Protein 4PEY (pdb70)

Radius of gyration: 21.6 Å; Cα contacts (8 Å, |Δi|>4): 1895; chains: 1; bounding box: 50×58×56 Å

GO terms:
  GO:0004338 glucan exo-1,3-beta-glucosidase activity (F, IDA)
  GO:0009251 glucan catabolic process (P, IDA)
  GO:0005576 extracellular region (C, EXP)

Structure (mmCIF, N/CA/C/O backbone):
data_4PEY
#
_entry.id   4PEY
#
_cell.length_a   49.775
_cell.length_b   100.195
_cell.length_c   53.862
_cell.angle_alpha   90.00
_cell.angle_beta   103.49
_cell.angle_gamma   90.00
#
_symmetry.space_group_name_H-M   'P 1 21 1'
#
loop_
_entity.id
_entity.type
_entity.pdbx_description
1 polymer 'Putative secreted protein'
2 branched beta-D-glucopyranose-(1-3)-beta-D-glucopyranose-(1-3)-beta-D-glucopyranose
3 water water
#
loop_
_atom_site.group_PDB
_atom_site.id
_atom_site.type_symbol
_atom_site.label_atom_id
_atom_site.label_alt_id
_atom_site.label_comp_id
_atom_site.label_asym_id
_atom_site.label_entity_id
_atom_site.label_seq_id
_atom_site.pdbx_PDB_ins_code
_atom_site.Cartn_x
_atom_site.Cartn_y
_atom_site.Cartn_z
_atom_site.occupancy
_atom_site.B_iso_or_equiv
_atom_site.auth_seq_id
_atom_site.auth_comp_id
_atom_site.auth_asym_id
_atom_site.auth_atom_id
_atom_site.pdbx_PDB_model_num
ATOM 1 N N . GLU A 1 13 ? -8.276 -30.951 20.118 1.00 45.40 57 GLU A N 1
ATOM 2 C CA . GLU A 1 13 ? -9.478 -30.129 20.092 1.00 44.17 57 GLU A CA 1
ATOM 3 C C . GLU A 1 13 ? -9.375 -29.045 19.023 1.00 39.80 57 GLU A C 1
ATOM 4 O O . GLU A 1 13 ? -10.300 -28.855 18.238 1.00 41.08 57 GLU A O 1
ATOM 10 N N . VAL A 1 14 ? -8.249 -28.339 18.989 1.00 36.43 58 VAL A N 1
ATOM 11 C CA . VAL A 1 14 ? -8.083 -27.221 18.064 1.00 33.02 58 VAL A CA 1
ATOM 12 C C . VAL A 1 14 ? -7.667 -27.690 16.672 1.00 31.30 58 VAL A C 1
ATOM 13 O O . VAL A 1 14 ? -6.715 -28.456 16.521 1.00 32.85 58 VAL A O 1
ATOM 17 N N . VAL A 1 15 ? -8.378 -27.223 15.651 1.00 30.18 59 VAL A N 1
ATOM 18 C CA . VAL A 1 15 ? -8.101 -27.654 14.286 1.00 30.76 59 VAL A CA 1
ATOM 19 C C . VAL A 1 15 ? -7.219 -26.636 13.566 1.00 28.26 59 VAL A C 1
ATOM 20 O O . VAL A 1 15 ? -7.445 -25.426 13.653 1.00 29.08 59 VAL A O 1
ATOM 24 N N . GLY A 1 16 ? -6.195 -27.131 12.878 1.00 24.67 60 GLY A N 1
ATOM 25 C CA . GLY A 1 16 ? -5.288 -26.272 12.139 1.00 24.20 60 GLY A CA 1
ATOM 26 C C . GLY A 1 16 ? -5.793 -25.946 10.744 1.00 22.83 60 GLY A C 1
ATOM 27 O O . GLY A 1 16 ? -6.649 -26.648 10.200 1.00 24.60 60 GLY A O 1
ATOM 28 N N . GLY A 1 17 ? -5.257 -24.871 10.171 1.00 20.30 61 GLY A N 1
ATOM 29 C CA . GLY A 1 17 ? -5.586 -24.466 8.816 1.00 20.60 61 GLY A CA 1
ATOM 30 C C . GLY A 1 17 ? -6.953 -23.822 8.678 1.00 22.92 61 GLY A C 1
ATOM 31 O O . GLY A 1 17 ? -7.552 -23.368 9.652 1.00 23.05 61 GLY A O 1
ATOM 32 N N . GLY A 1 18 ? -7.451 -23.778 7.452 1.00 24.58 62 GLY A N 1
ATOM 33 C CA . GLY A 1 18 ? -8.758 -23.204 7.201 1.00 25.28 62 GLY A CA 1
ATOM 34 C C . GLY A 1 18 ? -8.696 -21.865 6.497 1.00 27.11 62 GLY A C 1
ATOM 35 O O . GLY A 1 18 ? -7.626 -21.396 6.108 1.00 27.57 62 GLY A O 1
ATOM 36 N N . ASP A 1 19 ? -9.866 -21.259 6.337 1.00 26.85 63 ASP A N 1
ATOM 37 C CA . ASP A 1 19 ? -10.027 -19.992 5.635 1.00 27.92 63 ASP A CA 1
ATOM 38 C C . ASP A 1 19 ? -9.325 -18.845 6.364 1.00 25.65 63 ASP A C 1
ATOM 39 O O . ASP A 1 19 ? -9.319 -18.797 7.595 1.00 27.37 63 ASP A O 1
ATOM 44 N N . LEU A 1 20 ? -8.744 -17.921 5.604 1.00 23.14 64 LEU A N 1
ATOM 45 C CA . LEU A 1 20 ? -8.040 -16.777 6.186 1.00 20.88 64 LEU A CA 1
ATOM 46 C C . LEU A 1 20 ? -8.967 -15.607 6.533 1.00 19.97 64 LEU A C 1
ATOM 47 O O . LEU A 1 20 ? -8.538 -14.629 7.136 1.00 19.24 64 LEU A O 1
ATOM 52 N N . GLY A 1 21 ? -10.236 -15.701 6.151 1.00 20.69 65 GLY A N 1
ATOM 53 C CA . GLY A 1 21 ? -11.212 -14.714 6.583 1.00 21.08 65 GLY A CA 1
ATOM 54 C C . GLY A 1 21 ? -11.362 -13.524 5.651 1.00 21.41 65 GLY A C 1
ATOM 55 O O . GLY A 1 21 ? -10.600 -13.368 4.698 1.00 21.08 65 GLY A O 1
ATOM 56 N N . PRO A 1 22 ? -12.345 -12.660 5.936 1.00 21.63 66 PRO A N 1
ATOM 57 C CA . PRO A 1 22 ? -12.724 -11.585 5.013 1.00 21.98 66 PRO A CA 1
ATOM 58 C C . PRO A 1 22 ? -11.747 -10.412 4.962 1.00 18.88 66 PRO A C 1
ATOM 59 O O . PRO A 1 22 ? -11.887 -9.570 4.074 1.00 21.09 66 PRO A O 1
ATOM 63 N N . ASN A 1 23 ? -10.789 -10.350 5.886 1.00 16.88 67 ASN A N 1
ATOM 64 C CA . ASN A 1 23 ? -9.850 -9.231 5.929 1.00 16.81 67 ASN A CA 1
ATOM 65 C C . ASN A 1 23 ? -8.530 -9.540 5.229 1.00 16.05 67 ASN A C 1
ATOM 66 O O . ASN A 1 23 ? -7.617 -8.717 5.213 1.00 15.80 67 ASN A O 1
ATOM 71 N N . VAL A 1 24 ? -8.423 -10.736 4.666 1.00 16.77 68 VAL A N 1
ATOM 72 C CA . VAL A 1 24 ? -7.287 -11.066 3.823 1.00 15.43 68 VAL A CA 1
ATOM 73 C C . VAL A 1 24 ? -7.789 -11.112 2.388 1.00 16.33 68 VAL A C 1
ATOM 74 O O . VAL A 1 24 ? -8.557 -12.000 2.012 1.00 19.50 68 VAL A O 1
ATOM 78 N N . LEU A 1 25 ? -7.383 -10.124 1.601 1.00 14.35 69 LEU A N 1
ATOM 79 C CA . LEU A 1 25 ? -7.799 -10.027 0.213 1.00 15.13 69 LEU A CA 1
ATOM 80 C C . LEU A 1 25 ? -6.722 -10.669 -0.641 1.00 14.94 69 LEU A C 1
ATOM 81 O O . LEU A 1 25 ? -5.589 -10.189 -0.679 1.00 15.85 69 LEU A O 1
ATOM 86 N N . VAL A 1 26 ? -7.068 -11.772 -1.296 1.00 16.86 70 VAL A N 1
ATOM 87 C CA . VAL A 1 26 ? -6.112 -12.508 -2.105 1.00 16.44 70 VAL A CA 1
ATOM 88 C C . VAL A 1 26 ? -6.389 -12.275 -3.586 1.00 16.78 70 VAL A C 1
ATOM 89 O O . VAL A 1 26 ? -7.506 -12.483 -4.063 1.00 19.59 70 VAL A O 1
ATOM 93 N N . PHE A 1 27 ? -5.357 -11.840 -4.299 1.00 16.78 71 PHE A N 1
ATOM 94 C CA . PHE A 1 27 ? -5.452 -11.511 -5.719 1.00 16.99 71 PHE A CA 1
ATOM 95 C C . PHE A 1 27 ? -4.628 -12.484 -6.542 1.00 18.31 71 PHE A C 1
ATOM 96 O O . PHE A 1 27 ? -3.611 -12.991 -6.075 1.00 18.61 71 PHE A O 1
ATOM 104 N N . ASP A 1 28 ? -5.059 -12.738 -7.772 1.00 19.31 72 ASP A N 1
ATOM 105 C CA . ASP A 1 28 ? -4.210 -13.446 -8.722 1.00 23.30 72 ASP A CA 1
ATOM 106 C C . ASP A 1 28 ? -4.162 -12.608 -9.998 1.00 24.11 72 ASP A C 1
ATOM 107 O O . ASP A 1 28 ? -4.942 -11.667 -10.136 1.00 21.82 72 ASP A O 1
ATOM 112 N N . PRO A 1 29 ? -3.233 -12.916 -10.922 1.00 26.58 73 PRO A N 1
ATOM 113 C CA . PRO A 1 29 ? -3.111 -12.049 -12.101 1.00 30.04 73 PRO A CA 1
ATOM 114 C C . PRO A 1 29 ? -4.384 -11.926 -12.945 1.00 32.30 73 PRO A C 1
ATOM 115 O O . PRO A 1 29 ? -4.479 -10.988 -13.737 1.00 34.49 73 PRO A O 1
ATOM 119 N N . SER A 1 30 ? -5.349 -12.824 -12.764 1.00 32.40 74 SER A N 1
ATOM 120 C CA . SER A 1 30 ? -6.582 -12.773 -13.551 1.00 32.70 74 SER A CA 1
ATOM 121 C C . SER A 1 30 ? -7.750 -12.130 -12.802 1.00 31.97 74 SER A C 1
ATOM 122 O O . SER A 1 30 ? -8.833 -11.964 -13.367 1.00 33.30 74 SER A O 1
ATOM 125 N N . THR A 1 31 ? -7.537 -11.781 -11.536 1.00 31.47 75 THR A N 1
ATOM 126 C CA . THR A 1 31 ? -8.575 -11.131 -10.742 1.00 30.31 75 THR A CA 1
ATOM 127 C C . THR A 1 31 ? -9.031 -9.844 -11.411 1.00 32.89 75 THR A C 1
ATOM 128 O O . THR A 1 31 ? -8.207 -9.005 -11.779 1.00 34.34 75 THR A O 1
ATOM 132 N N . PRO A 1 32 ? -10.349 -9.687 -11.584 1.00 36.29 76 PRO A N 1
ATOM 133 C CA . PRO A 1 32 ? -10.842 -8.455 -12.197 1.00 36.08 76 PRO A CA 1
ATOM 134 C C . PRO A 1 32 ? -10.756 -7.269 -11.238 1.00 34.00 76 PRO A C 1
ATOM 135 O O . PRO A 1 32 ? -11.030 -7.408 -10.041 1.00 34.80 76 PRO A O 1
ATOM 139 N N . ASP A 1 33 ? -10.339 -6.128 -11.775 1.00 31.17 77 ASP A N 1
ATOM 140 C CA . ASP A 1 33 ? -10.366 -4.851 -11.070 1.00 26.77 77 ASP A CA 1
ATOM 141 C C . ASP A 1 33 ? -9.575 -4.852 -9.766 1.00 23.64 77 ASP A C 1
ATOM 142 O O . ASP A 1 33 ? -10.078 -4.443 -8.722 1.00 23.44 77 ASP A O 1
ATOM 147 N N . ILE A 1 34 ? -8.330 -5.305 -9.835 1.00 22.44 78 ILE A N 1
ATOM 148 C CA . ILE A 1 34 ? -7.439 -5.241 -8.686 1.00 20.87 78 ILE A CA 1
ATOM 149 C C . ILE A 1 34 ? -7.247 -3.796 -8.241 1.00 21.14 78 ILE A C 1
ATOM 150 O O . ILE A 1 34 ? -7.299 -3.492 -7.047 1.00 19.68 78 ILE A O 1
ATOM 155 N N . GLN A 1 35 ? -7.031 -2.902 -9.201 1.00 21.91 79 GLN A N 1
ATOM 156 C CA . GLN A 1 35 ? -6.781 -1.503 -8.870 1.00 20.85 79 GLN A CA 1
ATOM 157 C C . GLN A 1 35 ? -7.962 -0.897 -8.115 1.00 19.61 79 GLN A C 1
ATOM 158 O O . GLN A 1 35 ? -7.777 -0.197 -7.117 1.00 19.77 79 GLN A O 1
ATOM 164 N N . GLY A 1 36 ? -9.172 -1.188 -8.580 1.00 20.52 80 GLY A N 1
ATOM 165 C CA . GLY A 1 36 ? -10.371 -0.699 -7.920 1.00 20.97 80 GLY A CA 1
ATOM 166 C C . GLY A 1 36 ? -10.486 -1.207 -6.493 1.00 22.13 80 GLY A C 1
ATOM 167 O O . GLY A 1 36 ? -10.846 -0.462 -5.581 1.00 21.07 80 GLY A O 1
ATOM 168 N N . LYS A 1 37 ? -10.173 -2.484 -6.298 1.00 20.54 81 LYS A N 1
ATOM 169 C CA . LYS A 1 37 ? -10.271 -3.098 -4.980 1.00 20.51 81 LYS A CA 1
ATOM 170 C C . LYS A 1 37 ? -9.251 -2.529 -4.003 1.00 21.13 81 LYS A C 1
ATOM 171 O O . LYS A 1 37 ? -9.577 -2.249 -2.846 1.00 20.22 81 LYS A O 1
ATOM 177 N N . VAL A 1 38 ? -8.018 -2.344 -4.465 1.00 19.06 82 VAL A N 1
ATOM 178 C CA . VAL A 1 38 ? -6.973 -1.803 -3.605 1.00 1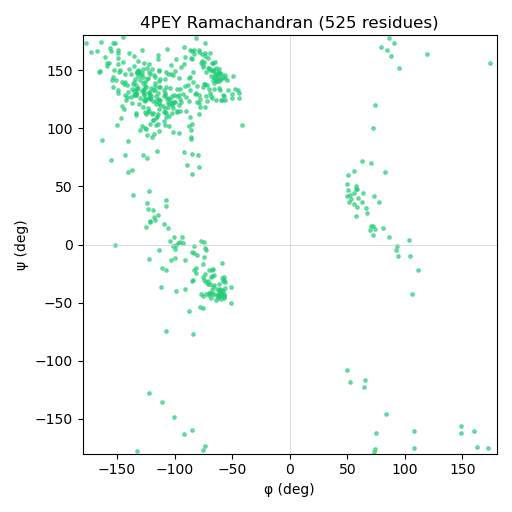7.09 82 VAL A CA 1
ATOM 179 C C . VAL A 1 38 ? -7.227 -0.315 -3.312 1.00 16.64 82 VAL A C 1
ATOM 180 O O . VAL A 1 38 ? -6.955 0.164 -2.212 1.00 17.75 82 VAL A O 1
ATOM 184 N N . ASP A 1 39 ? -7.788 0.403 -4.282 1.00 17.99 83 ASP A N 1
ATOM 185 C CA . ASP A 1 39 ? -8.160 1.802 -4.071 1.00 18.57 83 ASP A CA 1
ATOM 186 C C . ASP A 1 39 ? -9.292 1.932 -3.051 1.00 18.67 83 ASP A C 1
ATOM 187 O O . ASP A 1 39 ? -9.323 2.883 -2.268 1.00 18.39 83 ASP A O 1
ATOM 192 N N . GLU A 1 40 ? -10.227 0.986 -3.065 1.00 19.03 84 GLU A N 1
ATOM 193 C CA . GLU A 1 40 ? -11.324 1.015 -2.104 1.00 20.19 84 GLU A CA 1
ATOM 194 C C . GLU A 1 40 ? -10.788 0.898 -0.677 1.00 19.32 84 GLU A C 1
ATOM 195 O O . GLU A 1 40 ? -11.213 1.632 0.220 1.00 19.60 84 GLU A O 1
ATOM 201 N N . VAL A 1 41 ? -9.851 -0.025 -0.476 1.00 16.50 85 VAL A N 1
ATOM 202 C CA . VAL A 1 41 ? -9.218 -0.190 0.827 1.00 16.29 85 VAL A CA 1
ATOM 203 C C . VAL A 1 41 ? -8.474 1.089 1.213 1.00 16.58 85 VAL A C 1
ATOM 204 O O . VAL A 1 41 ? -8.598 1.569 2.338 1.00 16.21 85 VAL A O 1
ATOM 208 N N . PHE A 1 42 ? -7.716 1.651 0.274 1.00 15.08 86 PHE A N 1
ATOM 209 C CA . PHE A 1 42 ? -6.959 2.867 0.566 1.00 16.33 86 PHE A CA 1
ATOM 210 C C . PHE A 1 42 ? -7.861 4.034 0.964 1.00 15.73 86 PHE A C 1
ATOM 211 O O . PHE A 1 42 ? -7.547 4.755 1.913 1.00 17.61 86 PHE A O 1
ATOM 219 N N . ARG A 1 43 ? -8.974 4.226 0.254 1.00 16.45 87 ARG A N 1
ATOM 220 C CA . ARG A 1 43 ? -9.883 5.329 0.583 1.00 17.74 87 ARG A CA 1
ATOM 221 C C . ARG A 1 43 ? -10.362 5.223 2.029 1.00 18.57 87 ARG A C 1
ATOM 222 O O . ARG A 1 43 ? -10.445 6.228 2.737 1.00 18.90 87 ARG A O 1
ATOM 230 N N . LYS A 1 44 ? -10.649 4.000 2.469 1.00 16.56 88 LYS A N 1
ATOM 231 C CA . LYS A 1 44 ? -11.091 3.773 3.840 1.00 17.45 88 LYS A CA 1
ATOM 232 C C . LYS A 1 44 ? -9.964 3.925 4.860 1.00 15.66 88 LYS A C 1
ATOM 233 O O . LYS A 1 44 ? -10.211 4.354 5.987 1.00 16.96 88 LYS A O 1
ATOM 239 N N . GLN A 1 45 ? -8.733 3.587 4.468 1.00 14.35 89 GLN A N 1
ATOM 240 C CA . GLN A 1 45 ? -7.626 3.501 5.428 1.00 14.40 89 GLN A CA 1
ATOM 241 C C . GLN A 1 45 ? -6.659 4.681 5.406 1.00 14.48 89 GLN A C 1
ATOM 242 O O . GLN A 1 45 ? -5.851 4.831 6.323 1.00 13.79 89 GLN A O 1
ATOM 248 N N . GLU A 1 46 ? -6.750 5.511 4.368 1.00 15.04 90 GLU A N 1
ATOM 249 C CA . GLU A 1 46 ? -5.816 6.620 4.169 1.00 15.61 90 GLU A CA 1
ATOM 250 C C . GLU A 1 46 ? -5.586 7.481 5.419 1.00 13.52 90 GLU A C 1
ATOM 251 O O . GLU A 1 46 ? -4.441 7.729 5.806 1.00 14.90 90 GLU A O 1
ATOM 257 N N A SER A 1 47 ? -6.660 7.936 6.052 0.73 14.67 91 SER A N 1
ATOM 258 N N B SER A 1 47 ? -6.674 7.924 6.045 0.27 14.47 91 SER A N 1
ATOM 259 C CA A SER A 1 47 ? -6.503 8.780 7.233 0.73 16.17 91 SER A CA 1
ATOM 260 C CA B SER A 1 47 ? -6.586 8.798 7.213 0.27 15.37 91 SER A CA 1
ATOM 261 C C A SER A 1 47 ? -7.050 8.098 8.483 0.73 16.38 91 SER A C 1
ATOM 262 C C B SER A 1 47 ? -7.016 8.091 8.496 0.27 15.38 91 SER A C 1
ATOM 263 O O A SER A 1 47 ? -7.317 8.754 9.492 0.73 17.38 91 SER A O 1
ATOM 264 O O B SER A 1 47 ? -7.170 8.725 9.540 0.27 15.15 91 SER A O 1
ATOM 269 N N . ASN A 1 48 ? -7.205 6.779 8.415 1.00 15.44 92 ASN A N 1
ATOM 270 C CA . ASN A 1 48 ? -7.780 6.013 9.526 1.00 15.41 92 ASN A CA 1
ATOM 271 C C . ASN A 1 48 ? -6.719 5.659 10.567 1.00 14.33 92 ASN A C 1
ATOM 272 O O . ASN A 1 48 ? -6.423 4.486 10.792 1.00 15.48 92 ASN A O 1
ATOM 277 N N . GLN A 1 49 ? -6.152 6.681 11.204 1.00 14.25 93 GLN A N 1
ATOM 278 C CA . GLN A 1 49 ? -4.957 6.491 12.024 1.00 13.45 93 GLN A CA 1
ATOM 279 C C . GLN A 1 49 ? -5.214 5.612 13.252 1.00 13.65 93 GLN A C 1
ATOM 280 O O . GLN A 1 49 ? -4.336 4.837 13.662 1.00 14.13 93 GLN A O 1
ATOM 286 N N . PHE A 1 50 ? -6.407 5.711 13.833 1.00 14.15 94 PHE A N 1
ATOM 287 C CA . PHE A 1 50 ? -6.680 4.986 15.074 1.00 13.87 94 PHE A CA 1
ATOM 288 C C . PHE A 1 50 ? -7.904 4.067 15.021 1.00 14.60 94 PHE A C 1
ATOM 289 O O . PHE A 1 50 ? -8.383 3.614 16.060 1.00 17.14 94 PHE A O 1
ATOM 297 N N . GLY A 1 51 ? -8.392 3.772 13.821 1.00 14.86 95 GLY A N 1
ATOM 298 C CA . GLY A 1 51 ? -9.551 2.913 13.682 1.00 14.83 95 GLY A CA 1
ATOM 299 C C . GLY A 1 51 ? -9.221 1.458 13.954 1.00 14.16 95 GLY A C 1
ATOM 300 O O . GLY A 1 51 ? -8.053 1.096 14.120 1.00 14.76 95 GLY A O 1
ATOM 301 N N . THR A 1 52 ? -10.252 0.617 13.979 1.00 14.69 96 THR A N 1
ATOM 302 C CA . THR A 1 52 ? -10.072 -0.797 14.284 1.00 14.97 96 THR A CA 1
ATOM 303 C C . THR A 1 52 ? -10.094 -1.690 13.043 1.00 13.71 96 THR A C 1
ATOM 304 O O . THR A 1 52 ? -9.901 -2.903 13.150 1.00 16.52 96 THR A O 1
ATOM 308 N N . ASP A 1 53 ? -10.292 -1.106 11.865 1.00 15.42 97 ASP A N 1
ATOM 309 C CA . ASP A 1 53 ? -10.260 -1.912 10.651 1.00 14.56 97 ASP A CA 1
ATOM 310 C C . ASP A 1 53 ? -8.818 -2.332 10.333 1.00 13.80 97 ASP A C 1
ATOM 311 O O . ASP A 1 53 ? -7.864 -1.618 10.651 1.00 14.46 97 ASP A O 1
ATOM 316 N N . ARG A 1 54 ? -8.678 -3.513 9.729 1.00 13.32 98 ARG A N 1
ATOM 317 C CA . ARG A 1 54 ? -7.384 -4.138 9.440 1.00 12.23 98 ARG A CA 1
ATOM 318 C C . ARG A 1 54 ? -7.455 -4.879 8.112 1.00 13.41 98 ARG A C 1
ATOM 319 O O . ARG A 1 54 ? -8.434 -5.581 7.862 1.00 15.23 98 ARG A O 1
ATOM 327 N N . TYR A 1 55 ? -6.413 -4.773 7.286 1.00 12.12 99 TYR A N 1
ATOM 328 C CA . TYR A 1 55 ? -6.420 -5.416 5.970 1.00 13.51 99 TYR A CA 1
ATOM 329 C C . TYR A 1 55 ? -5.080 -6.004 5.597 1.00 12.09 99 TYR A C 1
ATOM 330 O O . TYR A 1 55 ? -4.044 -5.344 5.769 1.00 12.13 99 TYR A O 1
ATOM 339 N N . ALA A 1 56 ? -5.102 -7.216 5.036 1.00 11.44 100 ALA A N 1
ATOM 340 C CA . ALA A 1 56 ? -3.916 -7.776 4.387 1.00 10.18 100 ALA A CA 1
ATOM 341 C C . ALA A 1 56 ? -4.212 -7.972 2.912 1.00 13.22 100 ALA A C 1
ATOM 342 O O . ALA A 1 56 ? -5.226 -8.578 2.556 1.00 14.94 100 ALA A O 1
ATOM 344 N N . LEU A 1 57 ? -3.336 -7.442 2.061 1.00 12.19 101 LEU A N 1
ATOM 345 C CA . LEU A 1 57 ? -3.440 -7.604 0.611 1.00 12.81 101 LEU A CA 1
ATOM 346 C C . LEU A 1 57 ? -2.370 -8.603 0.185 1.00 13.48 101 LEU A C 1
ATOM 347 O O . LEU A 1 57 ? -1.176 -8.365 0.380 1.00 14.22 101 LEU A O 1
ATOM 352 N N . MET A 1 58 ? -2.793 -9.728 -0.381 1.00 13.13 102 MET A N 1
ATOM 353 C CA A MET A 1 58 ? -1.879 -10.813 -0.725 0.65 12.11 102 MET A CA 1
ATOM 354 C CA B MET A 1 58 ? -1.851 -10.780 -0.731 0.35 15.02 102 MET A CA 1
ATOM 355 C C . MET A 1 58 ? -1.960 -11.125 -2.207 1.00 14.72 102 MET A C 1
ATOM 356 O O . MET A 1 58 ? -3.049 -11.308 -2.739 1.00 16.83 102 MET A O 1
ATOM 365 N N . PHE A 1 59 ? -0.811 -11.199 -2.863 1.00 13.38 103 PHE A N 1
ATOM 366 C CA . PHE A 1 59 ? -0.777 -11.407 -4.304 1.00 14.04 103 PHE A CA 1
ATOM 367 C C . PHE A 1 59 ? -0.115 -12.727 -4.679 1.00 14.12 103 PHE A C 1
ATOM 368 O O . PHE A 1 59 ? 1.050 -12.966 -4.342 1.00 14.41 103 PHE A O 1
ATOM 376 N N . LYS A 1 60 ? -0.866 -13.583 -5.371 1.00 15.61 104 LYS A N 1
ATOM 377 C CA A LYS A 1 60 ? -0.335 -14.864 -5.841 0.89 15.06 104 LYS A CA 1
ATOM 378 C CA B LYS A 1 60 ? -0.339 -14.859 -5.846 0.11 16.50 104 LYS A CA 1
ATOM 379 C C . LYS A 1 60 ? 0.777 -14.635 -6.862 1.00 15.31 104 LYS A C 1
ATOM 380 O O . LYS A 1 60 ? 0.804 -13.602 -7.546 1.00 15.33 104 LYS A O 1
ATOM 391 N N . PRO A 1 61 ? 1.708 -15.595 -6.970 1.00 15.83 105 PRO A N 1
ATOM 392 C CA . PRO A 1 61 ? 2.805 -15.422 -7.931 1.00 16.19 105 PRO A CA 1
ATOM 393 C C . PRO A 1 61 ? 2.329 -15.144 -9.353 1.00 16.31 105 PRO A C 1
ATOM 394 O O . PRO A 1 61 ? 1.322 -15.706 -9.808 1.00 17.61 105 PRO A O 1
ATOM 398 N N . GLY A 1 62 ? 3.057 -14.265 -10.037 1.00 15.28 106 GLY A N 1
ATOM 399 C CA . GLY A 1 62 ? 2.725 -13.876 -11.391 1.00 16.63 106 GLY A CA 1
ATOM 400 C C . GLY A 1 62 ? 3.136 -12.443 -11.649 1.00 16.31 106 GLY A C 1
ATOM 401 O O . GLY A 1 62 ? 3.936 -11.874 -10.901 1.00 16.86 106 GLY A O 1
ATOM 402 N N . THR A 1 63 ? 2.574 -11.859 -12.703 1.00 16.51 107 THR A N 1
ATOM 403 C CA . THR A 1 63 ? 2.894 -10.495 -13.102 1.00 18.02 107 THR A CA 1
ATOM 404 C C . THR A 1 63 ? 1.629 -9.649 -13.130 1.00 18.27 107 THR A C 1
ATOM 405 O O . THR A 1 63 ? 0.615 -10.044 -13.714 1.00 20.73 107 THR A O 1
ATOM 409 N N . TYR A 1 64 ? 1.700 -8.488 -12.486 1.00 17.54 108 TYR A N 1
ATOM 410 C CA . TYR A 1 64 ? 0.569 -7.586 -12.354 1.00 16.79 108 TYR A CA 1
ATOM 411 C C . TYR A 1 64 ? 0.884 -6.286 -13.054 1.00 18.16 108 TYR A C 1
ATOM 412 O O . TYR A 1 64 ? 1.968 -5.737 -12.874 1.00 20.46 108 TYR A O 1
ATOM 421 N N . ASN A 1 65 ? -0.060 -5.803 -13.856 1.00 18.05 109 ASN A N 1
ATOM 422 C CA . ASN A 1 65 ? 0.140 -4.583 -14.619 1.00 17.29 109 ASN A CA 1
ATOM 423 C C . ASN A 1 65 ? -0.793 -3.473 -14.176 1.00 17.08 109 ASN A C 1
ATOM 424 O O . ASN A 1 65 ? -1.833 -3.733 -13.557 1.00 18.51 109 ASN A O 1
ATOM 429 N N . ASP A 1 66 ? -0.412 -2.240 -14.502 1.00 17.31 110 ASP A N 1
ATOM 430 C CA . ASP A 1 66 ? -1.274 -1.077 -14.298 1.00 18.10 110 ASP A CA 1
ATOM 431 C C . ASP A 1 66 ? -1.722 -0.969 -12.856 1.00 19.12 110 ASP A C 1
ATOM 432 O O . ASP A 1 66 ? -2.893 -0.717 -12.574 1.00 22.86 110 ASP A O 1
ATOM 437 N N . ILE A 1 67 ? -0.790 -1.163 -11.936 1.00 18.21 111 ILE A N 1
ATOM 438 C CA . ILE A 1 67 ? -1.149 -1.128 -10.529 1.00 18.22 111 ILE A CA 1
ATOM 439 C C . ILE A 1 67 ? -0.373 -0.052 -9.774 1.00 18.05 111 ILE A C 1
ATOM 440 O O . ILE A 1 67 ? 0.843 0.037 -9.875 1.00 19.54 111 ILE A O 1
ATOM 445 N N . ASN A 1 68 ? -1.102 0.801 -9.061 1.00 17.66 112 ASN A N 1
ATOM 446 C CA . ASN A 1 68 ? -0.506 1.703 -8.092 1.00 17.92 112 ASN A CA 1
ATOM 447 C C . ASN A 1 68 ? -1.203 1.423 -6.782 1.00 15.71 112 ASN A C 1
ATOM 448 O O . ASN A 1 68 ? -2.296 1.934 -6.516 1.00 18.47 112 ASN A O 1
ATOM 453 N N . ALA A 1 69 ? -0.593 0.555 -5.986 1.00 14.39 113 ALA A N 1
ATOM 454 C CA . ALA A 1 69 ? -1.181 0.151 -4.720 1.00 14.64 113 ALA A CA 1
ATOM 455 C C . ALA A 1 69 ? -0.786 1.149 -3.644 1.00 15.18 113 ALA A C 1
ATOM 456 O O . ALA A 1 69 ? 0.320 1.080 -3.101 1.00 15.09 113 ALA A O 1
ATOM 458 N N . GLN A 1 70 ? -1.680 2.090 -3.352 1.00 16.05 114 GLN A N 1
ATOM 459 C CA . GLN A 1 70 ? -1.430 3.052 -2.289 1.00 15.64 114 GLN A CA 1
ATOM 460 C C . GLN A 1 70 ? -1.784 2.394 -0.974 1.00 14.03 114 GLN A C 1
ATOM 461 O O . GLN A 1 70 ? -2.869 1.816 -0.833 1.00 14.40 114 GLN A O 1
ATOM 467 N N . ILE A 1 71 ? -0.869 2.487 -0.014 1.00 13.27 115 ILE A N 1
ATOM 468 C CA . ILE A 1 71 ? -0.989 1.778 1.251 1.00 12.51 115 ILE A CA 1
ATOM 469 C C . ILE A 1 71 ? -1.315 2.742 2.389 1.00 11.21 115 ILE A C 1
ATOM 470 O O . ILE A 1 71 ? -0.506 3.617 2.717 1.00 13.66 115 ILE A O 1
ATOM 475 N N . GLY A 1 72 ? -2.512 2.599 2.968 1.00 12.81 116 GLY A N 1
ATOM 476 C CA . GLY A 1 72 ? -2.924 3.407 4.105 1.00 12.45 116 GLY A CA 1
ATOM 477 C C . GLY A 1 72 ? -2.607 2.764 5.441 1.00 10.89 116 GLY A C 1
ATOM 478 O O . GLY A 1 72 ? -1.791 1.843 5.509 1.00 12.27 116 GLY A O 1
ATOM 479 N N . PHE A 1 73 ? -3.244 3.247 6.506 1.00 11.08 117 PHE A N 1
ATOM 480 C CA . PHE A 1 73 ? -3.046 2.683 7.837 1.00 10.42 117 PHE A CA 1
ATOM 481 C C . PHE A 1 73 ? -3.499 1.225 7.906 1.00 13.75 117 PHE A C 1
ATOM 482 O O . PHE A 1 73 ? -4.433 0.828 7.209 1.00 13.10 117 PHE A O 1
ATOM 490 N N . TYR A 1 74 ? -2.823 0.451 8.755 1.00 12.94 118 TYR A N 1
ATOM 491 C CA . TYR A 1 74 ? -3.193 -0.935 9.073 1.00 11.34 118 TYR A CA 1
ATOM 492 C C . TYR A 1 74 ? -3.439 -1.777 7.829 1.00 13.19 118 TYR A C 1
ATOM 493 O O . TYR A 1 74 ? -4.360 -2.594 7.780 1.00 12.80 118 TYR A O 1
ATOM 502 N N . THR A 1 75 ? -2.579 -1.587 6.837 1.00 11.86 119 THR A N 1
ATOM 503 C CA . THR A 1 75 ? -2.644 -2.347 5.605 1.00 11.47 119 THR A CA 1
ATOM 504 C C . THR A 1 75 ? -1.283 -2.992 5.363 1.00 11.77 119 THR A C 1
ATOM 505 O O . THR A 1 75 ? -0.270 -2.296 5.330 1.00 12.79 119 THR A O 1
ATOM 509 N N . SER A 1 76 ? -1.258 -4.319 5.228 1.00 11.07 120 SER A N 1
ATOM 510 C CA . SER A 1 76 ? -0.057 -5.014 4.783 1.00 10.43 120 SER A CA 1
ATOM 511 C C . SER A 1 76 ? -0.235 -5.409 3.327 1.00 11.98 120 SER A C 1
ATOM 512 O O . SER A 1 76 ? -1.351 -5.706 2.888 1.00 12.72 120 SER A O 1
ATOM 515 N N . ILE A 1 77 ? 0.859 -5.408 2.572 1.00 11.59 121 ILE A N 1
ATOM 516 C CA . ILE A 1 77 ? 0.803 -5.917 1.205 1.00 11.80 121 ILE A CA 1
ATOM 517 C C . ILE A 1 77 ? 1.994 -6.834 0.991 1.00 11.67 121 ILE A C 1
ATOM 518 O O . ILE A 1 77 ? 3.099 -6.549 1.452 1.00 12.20 121 ILE A O 1
ATOM 523 N N . ALA A 1 78 ? 1.759 -7.963 0.339 1.00 10.88 122 ALA A N 1
ATOM 524 C CA . ALA A 1 78 ? 2.829 -8.929 0.137 1.00 11.43 122 ALA A CA 1
ATOM 525 C C . ALA A 1 78 ? 2.570 -9.851 -1.040 1.00 11.80 122 ALA A C 1
ATOM 526 O O . ALA A 1 78 ? 1.423 -10.070 -1.445 1.00 12.84 122 ALA A O 1
ATOM 528 N N . GLY A 1 79 ? 3.658 -10.395 -1.572 1.00 11.70 123 GLY A N 1
ATOM 529 C CA . GLY A 1 79 ? 3.587 -11.462 -2.555 1.00 11.26 123 GLY A CA 1
ATOM 530 C C . GLY A 1 79 ? 3.614 -12.825 -1.883 1.00 13.42 123 GLY A C 1
ATOM 531 O O . GLY A 1 79 ? 4.028 -12.963 -0.727 1.00 13.54 123 GLY A O 1
ATOM 532 N N . LEU A 1 80 ? 3.179 -13.835 -2.627 1.00 13.69 124 LEU A N 1
ATOM 533 C CA . LEU A 1 80 ? 3.041 -15.187 -2.101 1.00 15.03 124 LEU A CA 1
ATOM 534 C C . LEU A 1 80 ? 3.968 -16.182 -2.804 1.00 16.65 124 LEU A C 1
ATOM 535 O O . LEU A 1 80 ? 3.739 -17.386 -2.765 1.00 15.33 124 LEU A O 1
ATOM 540 N N . GLY A 1 81 ? 5.021 -15.677 -3.438 1.00 15.34 125 GLY A N 1
ATOM 541 C CA . GLY A 1 81 ? 6.034 -16.549 -4.001 1.00 15.98 125 GLY A CA 1
ATOM 542 C C . GLY A 1 81 ? 7.069 -16.930 -2.961 1.00 17.60 125 GLY A C 1
ATOM 543 O O . GLY A 1 81 ? 7.139 -16.336 -1.885 1.00 18.87 125 GLY A O 1
ATOM 544 N N . LEU A 1 82 ? 7.883 -17.927 -3.279 1.00 17.95 126 LEU A N 1
ATOM 545 C CA . LEU A 1 82 ? 8.992 -18.285 -2.415 1.00 19.03 126 LEU A CA 1
ATOM 546 C C . LEU A 1 82 ? 10.052 -17.190 -2.484 1.00 18.44 126 LEU A C 1
ATOM 547 O O . LEU A 1 82 ? 10.752 -16.920 -1.507 1.00 20.46 126 LEU A O 1
ATOM 552 N N . ASN A 1 83 ? 10.145 -16.551 -3.648 1.00 18.68 127 ASN A N 1
ATOM 553 C CA . ASN A 1 83 ? 11.112 -15.489 -3.886 1.00 19.10 127 ASN A CA 1
ATOM 554 C C . ASN A 1 83 ? 10.416 -14.199 -4.338 1.00 16.73 127 ASN A C 1
ATOM 555 O O . ASN A 1 83 ? 9.336 -14.247 -4.933 1.00 16.30 127 ASN A O 1
ATOM 560 N N . PRO A 1 84 ? 11.023 -13.036 -4.049 1.00 16.17 128 PRO A N 1
ATOM 561 C CA . PRO A 1 84 ? 10.350 -11.767 -4.372 1.00 15.76 128 PRO A CA 1
ATOM 562 C C . PRO A 1 84 ? 10.016 -11.607 -5.864 1.00 15.47 128 PRO A C 1
ATOM 563 O O . PRO A 1 84 ? 8.941 -11.111 -6.200 1.00 15.32 128 PRO A O 1
ATOM 567 N N . ASP A 1 85 ? 10.911 -12.030 -6.750 1.00 14.71 129 ASP A N 1
ATOM 568 C CA . ASP A 1 85 ? 10.672 -11.841 -8.180 1.00 14.11 129 ASP A CA 1
ATOM 569 C C . ASP A 1 85 ? 9.586 -12.779 -8.718 1.00 15.36 129 ASP A C 1
ATOM 570 O O . ASP A 1 85 ? 9.193 -12.664 -9.873 1.00 16.71 129 ASP A O 1
ATOM 575 N N . ASP A 1 86 ? 9.086 -13.686 -7.878 1.00 15.18 130 ASP A N 1
ATOM 576 C CA . ASP A 1 86 ? 7.963 -14.534 -8.277 1.00 14.85 130 ASP A CA 1
ATOM 577 C C . ASP A 1 86 ? 6.673 -13.730 -8.390 1.00 15.08 130 ASP A C 1
ATOM 578 O O . ASP A 1 86 ? 5.738 -14.144 -9.074 1.00 16.15 130 ASP A O 1
ATOM 583 N N . THR A 1 87 ? 6.626 -12.584 -7.714 1.00 13.95 131 THR A N 1
ATOM 584 C CA . THR A 1 87 ? 5.435 -11.739 -7.724 1.00 14.02 131 THR A CA 1
ATOM 585 C C . THR A 1 87 ? 5.846 -10.328 -8.102 1.00 12.69 131 THR A C 1
ATOM 586 O O . THR A 1 87 ? 6.375 -9.589 -7.272 1.00 14.46 131 THR A O 1
ATOM 590 N N . THR A 1 88 ? 5.605 -9.964 -9.358 1.00 13.87 132 THR A N 1
ATOM 591 C CA . THR A 1 88 ? 6.131 -8.723 -9.903 1.00 14.40 132 THR A CA 1
ATOM 592 C C . THR A 1 88 ? 5.011 -7.747 -10.249 1.00 15.13 132 THR A C 1
ATOM 593 O O . THR A 1 88 ? 4.037 -8.111 -10.911 1.00 15.28 132 THR A O 1
ATOM 597 N N . PHE A 1 89 ? 5.156 -6.512 -9.780 1.00 14.80 133 PHE A N 1
ATOM 598 C CA . PHE A 1 89 ? 4.258 -5.422 -10.153 1.00 14.24 133 PHE A CA 1
ATOM 599 C C . PHE A 1 89 ? 4.911 -4.567 -11.219 1.00 14.30 133 PHE A C 1
ATOM 600 O O . PHE A 1 89 ? 6.007 -4.035 -10.998 1.00 15.02 133 PHE A O 1
ATOM 608 N N . ASN A 1 90 ? 4.256 -4.424 -12.365 1.00 13.48 134 ASN A N 1
ATOM 609 C CA . ASN A 1 90 ? 4.570 -3.320 -13.249 1.00 13.38 134 ASN A CA 1
ATOM 610 C C . ASN A 1 90 ? 3.741 -2.159 -12.742 1.00 14.61 134 ASN A C 1
ATOM 611 O O . ASN A 1 90 ? 2.560 -2.007 -13.071 1.00 16.44 134 ASN A O 1
ATOM 616 N N . GLY A 1 91 ? 4.368 -1.386 -11.863 1.00 14.91 135 GLY A N 1
ATOM 617 C CA . GLY A 1 91 ? 3.664 -0.409 -11.061 1.00 13.55 135 GLY A CA 1
ATOM 618 C C . GLY A 1 91 ? 4.334 -0.239 -9.714 1.00 14.15 135 GLY A C 1
ATOM 619 O O . GLY A 1 91 ? 5.519 -0.538 -9.569 1.00 14.02 135 GLY A O 1
ATOM 620 N N . ASP A 1 92 ? 3.564 0.223 -8.726 1.00 13.39 136 ASP A N 1
ATOM 621 C CA . ASP A 1 92 ? 4.129 0.774 -7.504 1.00 12.96 136 ASP A CA 1
ATOM 622 C C . ASP A 1 92 ? 3.433 0.272 -6.247 1.00 13.60 136 ASP A C 1
ATOM 623 O O . ASP A 1 92 ? 2.251 -0.095 -6.272 1.00 14.76 136 ASP A O 1
ATOM 628 N N . VAL A 1 93 ? 4.177 0.277 -5.148 1.00 13.65 137 VAL A N 1
ATOM 629 C CA . VAL A 1 93 ? 3.602 0.161 -3.816 1.00 14.42 137 VAL A CA 1
ATOM 630 C C . VAL A 1 93 ? 3.930 1.483 -3.122 1.00 13.50 137 VAL A C 1
ATOM 631 O O . VAL A 1 93 ? 5.069 1.730 -2.716 1.00 14.23 137 VAL A O 1
ATOM 635 N N . THR A 1 94 ? 2.925 2.346 -3.039 1.00 13.64 138 THR A N 1
ATOM 636 C CA . THR A 1 94 ? 3.127 3.751 -2.709 1.00 14.47 138 THR A CA 1
ATOM 637 C C . THR A 1 94 ? 2.657 4.140 -1.319 1.00 11.96 138 THR A C 1
ATOM 638 O O . THR A 1 94 ? 1.525 3.835 -0.941 1.00 13.45 138 THR A O 1
ATOM 642 N N . VAL A 1 95 ? 3.519 4.819 -0.565 1.00 12.96 139 VAL A N 1
ATOM 643 C CA . VAL A 1 95 ? 3.062 5.596 0.580 1.00 12.40 139 VAL A CA 1
ATOM 644 C C . VAL A 1 95 ? 3.478 7.055 0.388 1.00 13.08 139 VAL A C 1
ATOM 645 O O . VAL A 1 95 ? 4.655 7.352 0.139 1.00 12.54 139 VAL A O 1
ATOM 649 N N . ASP A 1 96 ? 2.504 7.958 0.479 1.00 14.72 140 ASP A N 1
ATOM 650 C CA . ASP A 1 96 ? 2.760 9.397 0.391 1.00 14.73 140 ASP A CA 1
ATOM 651 C C . ASP A 1 96 ? 2.006 10.055 1.547 1.00 14.75 140 ASP A C 1
ATOM 652 O O . ASP A 1 96 ? 1.388 9.362 2.367 1.00 14.77 140 ASP A O 1
ATOM 657 N N . ALA A 1 97 ? 2.059 11.378 1.634 1.00 15.52 141 ALA A N 1
ATOM 658 C CA . ALA A 1 97 ? 1.531 12.057 2.809 1.00 14.95 141 ALA A CA 1
ATOM 659 C C . ALA A 1 97 ? 0.455 13.102 2.494 1.00 16.26 141 ALA A C 1
ATOM 660 O O . ALA A 1 97 ? 0.302 14.080 3.225 1.00 18.12 141 ALA A O 1
ATOM 662 N N . GLY A 1 98 ? -0.307 12.880 1.426 1.00 17.12 142 GLY A N 1
ATOM 663 C CA . GLY A 1 98 ? -1.341 13.824 1.025 1.00 17.71 142 GLY A CA 1
ATOM 664 C C . GLY A 1 98 ? -2.362 14.114 2.117 1.00 17.35 142 GLY A C 1
ATOM 665 O O . GLY A 1 98 ? -2.797 15.255 2.283 1.00 19.54 142 GLY A O 1
ATOM 666 N N . TRP A 1 99 ? -2.721 13.087 2.886 1.00 17.82 143 TRP A N 1
ATOM 667 C CA . TRP A 1 99 ? -3.789 13.220 3.877 1.00 17.19 143 TRP A CA 1
ATOM 668 C C . TRP A 1 99 ? -3.383 14.152 5.018 1.00 16.75 143 TRP A C 1
ATOM 669 O O . TRP A 1 99 ? -4.238 14.698 5.721 1.00 18.96 143 TRP A O 1
ATOM 680 N N . PHE A 1 100 ? -2.076 14.322 5.200 1.00 17.70 144 PHE A N 1
ATOM 681 C CA . PHE A 1 100 ? -1.541 15.140 6.283 1.00 18.67 144 PHE A CA 1
ATOM 682 C C . PHE A 1 100 ? -0.743 16.295 5.682 1.00 19.78 144 PHE A C 1
ATOM 683 O O . PHE A 1 100 ? 0.229 16.767 6.268 1.00 18.64 144 PHE A O 1
ATOM 691 N N . ASP A 1 101 ? -1.165 16.715 4.489 1.00 20.37 145 ASP A N 1
ATOM 692 C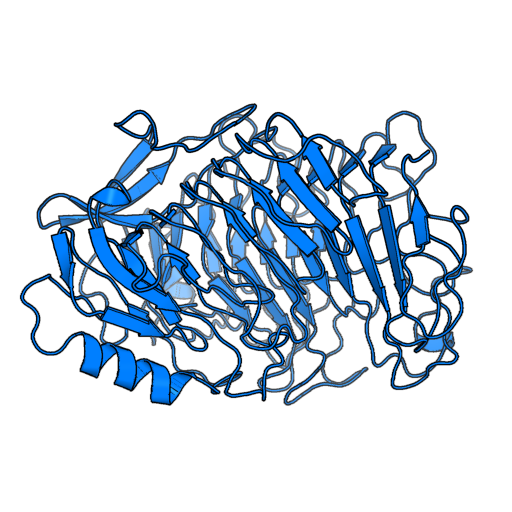 CA . ASP A 1 101 ? -0.619 17.875 3.787 1.00 22.94 145 ASP A CA 1
ATOM 693 C C . ASP A 1 101 ? 0.900 17.854 3.632 1.00 19.74 145 ASP A C 1
ATOM 694 O O . ASP A 1 101 ? 1.571 18.875 3.816 1.00 21.16 145 ASP A O 1
ATOM 699 N N . GLY A 1 102 ? 1.435 16.689 3.284 1.00 17.21 146 GLY A N 1
ATOM 700 C CA . GLY A 1 102 ? 2.845 16.565 2.960 1.00 16.42 146 GLY A CA 1
ATOM 701 C C . GLY A 1 102 ? 3.739 16.201 4.128 1.00 16.41 146 GLY A C 1
ATOM 702 O O . GLY A 1 102 ? 4.939 15.975 3.948 1.00 17.01 146 GLY A O 1
ATOM 703 N N . ASN A 1 103 ? 3.158 16.141 5.324 1.00 16.26 147 ASN A N 1
ATOM 704 C CA . ASN A 1 103 ? 3.874 15.759 6.540 1.00 15.64 147 ASN A CA 1
ATOM 705 C C . ASN A 1 103 ? 3.759 14.243 6.695 1.00 14.76 147 ASN A C 1
ATOM 706 O O . ASN A 1 103 ? 2.662 13.736 6.882 1.00 14.10 147 ASN A O 1
ATOM 711 N N . ALA A 1 104 ? 4.878 13.526 6.603 1.00 14.39 148 ALA A N 1
ATOM 712 C CA . ALA A 1 104 ? 4.863 12.056 6.649 1.00 13.02 148 ALA A CA 1
ATOM 713 C C . ALA A 1 104 ? 5.091 11.466 8.048 1.00 12.68 148 ALA A C 1
ATOM 714 O O . ALA A 1 104 ? 5.197 10.240 8.188 1.00 12.66 148 ALA A O 1
ATOM 716 N N . THR A 1 105 ? 5.142 12.311 9.079 1.00 13.68 149 THR A N 1
ATOM 717 C CA . THR A 1 105 ? 5.508 11.839 10.416 1.00 12.40 149 THR A CA 1
ATOM 718 C C . THR A 1 105 ? 4.402 11.102 11.175 1.00 12.79 149 THR A C 1
ATOM 719 O O . THR A 1 105 ? 4.608 10.718 12.331 1.00 13.78 149 THR A O 1
ATOM 723 N N . GLN A 1 106 ? 3.244 10.894 10.552 1.00 13.14 150 GLN A N 1
ATOM 724 C CA . GLN A 1 106 ? 2.247 10.009 11.160 1.00 11.65 150 GLN A CA 1
ATOM 725 C C . GLN A 1 106 ? 1.899 8.834 10.234 1.00 11.67 150 GLN A C 1
ATOM 726 O O . GLN A 1 106 ? 0.868 8.181 10.406 1.00 13.08 150 GLN A O 1
ATOM 732 N N . ASN A 1 107 ? 2.783 8.542 9.281 1.00 11.17 151 ASN A N 1
ATOM 733 C CA . ASN A 1 107 ? 2.563 7.420 8.364 1.00 11.48 151 ASN A CA 1
ATOM 734 C C . ASN A 1 107 ? 3.052 6.108 8.993 1.00 11.21 151 ASN A C 1
ATOM 735 O O . ASN A 1 107 ? 4.138 5.601 8.661 1.00 12.03 151 ASN A O 1
ATOM 740 N N . PHE A 1 108 ? 2.222 5.580 9.896 1.00 11.14 152 PHE A N 1
ATOM 741 C CA . PHE A 1 108 ? 2.537 4.424 10.739 1.00 10.56 152 PHE A CA 1
ATOM 742 C C . PHE A 1 108 ? 1.808 3.152 10.318 1.00 10.30 152 PHE A C 1
ATOM 743 O O . PHE A 1 108 ? 0.845 3.207 9.556 1.00 11.36 152 PHE A O 1
ATOM 751 N N . TRP A 1 109 ? 2.248 2.028 10.890 1.00 10.49 153 TRP A N 1
ATOM 752 C CA . TRP A 1 109 ? 1.492 0.768 10.960 1.00 10.98 153 TRP A CA 1
ATOM 753 C C . TRP A 1 109 ? 1.051 0.259 9.590 1.00 11.17 153 TRP A C 1
ATOM 754 O O . TRP A 1 109 ? -0.141 0.137 9.306 1.00 12.41 153 TRP A O 1
ATOM 765 N N . ARG A 1 110 ? 2.025 -0.058 8.745 1.00 10.71 154 ARG A N 1
ATOM 766 C CA . ARG A 1 110 ? 1.730 -0.656 7.445 1.00 9.60 154 ARG A CA 1
ATOM 767 C C . ARG A 1 110 ? 2.969 -1.427 7.008 1.00 11.13 154 ARG A C 1
ATOM 768 O O . ARG A 1 110 ? 4.013 -1.309 7.642 1.00 12.25 154 ARG A O 1
ATOM 776 N N . SER A 1 111 ? 2.875 -2.236 5.958 1.00 11.17 155 SER A N 1
ATOM 777 C CA . SER A 1 111 ? 4.043 -3.027 5.572 1.00 10.77 155 SER A CA 1
ATOM 778 C C . SER A 1 111 ? 4.018 -3.499 4.132 1.00 11.24 155 SER A C 1
ATOM 779 O O . SER A 1 111 ? 2.950 -3.672 3.547 1.00 12.02 155 SER A O 1
ATOM 782 N N . ALA A 1 112 ? 5.213 -3.722 3.585 1.00 9.60 156 ALA A N 1
ATOM 783 C CA . ALA A 1 112 ? 5.393 -4.322 2.257 1.00 10.08 156 ALA A CA 1
ATOM 784 C C . ALA A 1 112 ? 6.418 -5.433 2.356 1.00 10.76 156 ALA A C 1
ATOM 785 O O . ALA A 1 112 ? 7.461 -5.248 2.981 1.00 11.94 156 ALA A O 1
ATOM 787 N N . GLU A 1 113 ? 6.128 -6.577 1.743 1.00 11.30 157 GLU A N 1
ATOM 788 C CA . GLU A 1 113 ? 7.045 -7.713 1.786 1.00 11.32 157 GLU A CA 1
ATOM 789 C C . GLU A 1 113 ? 6.957 -8.609 0.547 1.00 11.29 157 GLU A C 1
ATOM 790 O O . GLU A 1 113 ? 5.879 -8.851 0.015 1.00 11.92 157 GLU A O 1
ATOM 796 N N . ASN A 1 114 ? 8.107 -9.099 0.094 1.00 10.84 158 ASN A N 1
ATOM 797 C CA . ASN A 1 114 ? 8.148 -10.225 -0.851 1.00 11.06 158 ASN A CA 1
ATOM 798 C C . ASN A 1 114 ? 7.513 -9.922 -2.209 1.00 11.57 158 ASN A C 1
ATOM 799 O O . ASN A 1 114 ? 6.776 -10.742 -2.772 1.00 12.90 158 ASN A O 1
ATOM 804 N N . LEU A 1 115 ? 7.832 -8.743 -2.733 1.00 12.31 159 LEU A N 1
ATOM 805 C CA . LEU A 1 115 ? 7.386 -8.312 -4.055 1.00 10.90 159 LEU A CA 1
ATOM 806 C C . LEU A 1 115 ? 8.547 -7.751 -4.855 1.00 12.34 159 LEU A C 1
ATOM 807 O O . LEU A 1 115 ? 9.484 -7.177 -4.284 1.00 13.27 159 LEU A O 1
ATOM 812 N N . ALA A 1 116 ? 8.469 -7.890 -6.177 1.00 12.71 160 ALA A N 1
ATOM 813 C CA . ALA A 1 116 ? 9.351 -7.148 -7.076 1.00 12.57 160 ALA A CA 1
ATOM 814 C C . ALA A 1 116 ? 8.558 -5.998 -7.700 1.00 12.60 160 ALA A C 1
ATOM 815 O O . ALA A 1 116 ? 7.406 -6.185 -8.115 1.00 14.22 160 ALA A O 1
ATOM 817 N N . LEU A 1 117 ? 9.157 -4.809 -7.731 1.00 13.13 161 LEU A N 1
ATOM 818 C CA . LEU A 1 117 ? 8.480 -3.614 -8.237 1.00 11.91 161 LEU A CA 1
ATOM 819 C C . LEU A 1 117 ? 9.212 -3.027 -9.437 1.00 12.23 161 LEU A C 1
ATOM 820 O O . LEU A 1 117 ? 10.437 -2.860 -9.414 1.00 13.34 161 LEU A O 1
ATOM 825 N N . ASN A 1 118 ? 8.442 -2.723 -10.476 1.00 13.60 162 ASN A N 1
ATOM 826 C CA . ASN A 1 118 ? 8.920 -2.028 -11.667 1.00 14.59 162 ASN A CA 1
ATOM 827 C C . ASN A 1 118 ? 8.187 -0.682 -11.726 1.00 15.53 162 ASN A C 1
ATOM 828 O O . ASN A 1 118 ? 7.178 -0.556 -12.425 1.00 15.53 162 ASN A O 1
ATOM 833 N N . PRO A 1 119 ? 8.656 0.313 -10.941 1.00 13.49 163 PRO A N 1
ATOM 834 C CA . PRO A 1 119 ? 7.854 1.533 -10.720 1.00 13.66 163 PRO A CA 1
ATOM 835 C C . PRO A 1 119 ? 7.657 2.365 -11.988 1.00 14.01 163 PRO A C 1
ATOM 836 O O . PRO A 1 119 ? 8.580 2.466 -12.808 1.00 15.46 163 PRO A O 1
ATOM 840 N N . VAL A 1 120 ? 6.478 2.971 -12.126 1.00 14.25 164 VAL A N 1
ATOM 841 C CA A VAL A 1 120 ? 6.076 3.573 -13.397 0.42 16.39 164 VAL A CA 1
ATOM 842 C CA B VAL A 1 120 ? 6.078 3.553 -13.408 0.58 15.73 164 VAL A CA 1
ATOM 843 C C . VAL A 1 120 ? 6.976 4.718 -13.867 1.00 18.41 164 VAL A C 1
ATOM 844 O O . VAL A 1 120 ? 7.188 4.888 -15.067 1.00 24.06 164 VAL A O 1
ATOM 851 N N . ASN A 1 121 ? 7.521 5.511 -12.943 1.00 17.23 165 ASN A N 1
ATOM 852 C CA . ASN A 1 121 ? 8.420 6.589 -13.381 1.00 16.62 165 ASN A CA 1
ATOM 853 C C . ASN A 1 121 ? 9.883 6.273 -13.089 1.00 16.14 165 ASN A C 1
ATOM 854 O O . ASN A 1 121 ? 10.748 7.152 -13.158 1.00 18.46 165 ASN A O 1
ATOM 859 N N . GLY A 1 122 ? 10.149 5.010 -12.770 1.00 16.34 166 GLY A N 1
ATOM 860 C CA . GLY A 1 122 ? 11.497 4.572 -12.463 1.00 15.64 166 GLY A CA 1
ATOM 861 C C . GLY A 1 122 ? 11.829 4.595 -10.980 1.00 13.60 166 GLY A C 1
ATOM 862 O O . GLY A 1 122 ? 12.872 4.075 -10.568 1.00 15.70 166 GLY A O 1
ATOM 863 N N . THR A 1 123 ? 10.948 5.189 -10.174 1.00 12.76 167 THR A N 1
ATOM 864 C CA . THR A 1 123 ? 11.192 5.318 -8.737 1.00 14.19 167 THR A CA 1
ATOM 865 C C . THR A 1 123 ? 9.941 5.016 -7.930 1.00 13.66 167 THR A C 1
ATOM 866 O O . THR A 1 123 ? 8.887 5.602 -8.169 1.00 16.37 167 THR A O 1
ATOM 870 N N . ASN A 1 124 ? 10.062 4.101 -6.971 1.00 11.94 168 ASN A N 1
ATOM 871 C CA . ASN A 1 124 ? 8.967 3.802 -6.057 1.00 12.74 168 ASN A CA 1
ATOM 872 C C . ASN A 1 124 ? 9.034 4.722 -4.845 1.00 12.74 168 ASN A C 1
ATOM 873 O O . ASN A 1 124 ? 10.117 4.928 -4.307 1.00 13.44 168 ASN A O 1
ATOM 878 N N . ARG A 1 125 ? 7.897 5.261 -4.401 1.00 12.23 169 ARG A N 1
ATOM 879 C CA A ARG A 1 125 ? 7.884 6.122 -3.220 0.48 13.36 169 ARG A CA 1
ATOM 880 C CA B ARG A 1 125 ? 7.884 6.122 -3.218 0.52 13.20 169 ARG A CA 1
ATOM 881 C C . ARG A 1 125 ? 7.309 5.401 -2.004 1.00 11.66 169 ARG A C 1
ATOM 882 O O . ARG A 1 125 ? 6.144 4.975 -2.012 1.00 12.82 169 ARG A O 1
ATOM 897 N N . TRP A 1 126 ? 8.129 5.278 -0.960 1.00 12.38 170 TRP A N 1
ATOM 898 C CA . TRP A 1 126 ? 7.735 4.648 0.310 1.00 12.69 170 TRP A CA 1
ATOM 899 C C . TRP A 1 126 ? 7.993 5.659 1.433 1.00 13.32 170 TRP A C 1
ATOM 900 O O . TRP A 1 126 ? 8.966 5.549 2.187 1.00 13.69 170 TRP A O 1
ATOM 911 N N . ALA A 1 127 ? 7.130 6.669 1.517 1.00 12.27 171 ALA A N 1
ATOM 912 C CA . ALA A 1 127 ? 7.365 7.805 2.408 1.00 13.23 171 ALA A CA 1
ATOM 913 C C . ALA A 1 127 ? 6.716 7.579 3.766 1.00 13.20 171 ALA A C 1
ATOM 914 O O . ALA A 1 127 ? 5.640 8.108 4.063 1.00 13.92 171 ALA A O 1
ATOM 916 N N . VAL A 1 128 ? 7.392 6.789 4.590 1.00 12.06 172 VAL A N 1
ATOM 917 C CA . VAL A 1 128 ? 6.829 6.313 5.841 1.00 11.23 172 VAL A CA 1
ATOM 918 C C . VAL A 1 128 ? 7.563 6.868 7.044 1.00 12.27 172 VAL A C 1
ATOM 919 O O . VAL A 1 128 ? 8.691 7.371 6.925 1.00 12.46 172 VAL A O 1
ATOM 923 N N . SER A 1 129 ? 6.930 6.784 8.209 1.00 10.56 173 SER A N 1
ATOM 924 C CA . SER A 1 129 ? 7.682 6.948 9.449 1.00 10.52 173 SER A CA 1
ATOM 925 C C . SER A 1 129 ? 7.742 5.600 10.162 1.00 10.78 173 SER A C 1
ATOM 926 O O . SER A 1 129 ? 8.023 4.585 9.512 1.00 11.50 173 SER A O 1
ATOM 929 N N . GLN A 1 130 ? 7.507 5.563 11.471 1.00 11.49 174 GLN A N 1
ATOM 930 C CA . GLN A 1 130 ? 7.778 4.337 12.231 1.00 11.53 174 GLN A CA 1
ATOM 931 C C . GLN A 1 130 ? 6.757 3.210 12.020 1.00 9.95 174 GLN A C 1
ATOM 932 O O . GLN A 1 130 ? 5.607 3.451 11.625 1.00 11.26 174 GLN A O 1
ATOM 938 N N . ALA A 1 131 ? 7.204 1.979 12.292 1.00 10.63 175 ALA A N 1
ATOM 939 C CA . ALA A 1 131 ? 6.403 0.756 12.162 1.00 9.16 175 ALA A CA 1
ATOM 940 C C . ALA A 1 131 ? 5.863 0.583 10.749 1.00 9.90 175 ALA A C 1
ATOM 941 O O . ALA A 1 131 ? 4.677 0.295 10.554 1.00 10.63 175 ALA A O 1
ATOM 943 N N . ALA A 1 132 ? 6.739 0.744 9.764 1.00 10.52 176 ALA A N 1
ATOM 944 C CA . ALA A 1 132 ? 6.325 0.598 8.370 1.00 10.75 176 ALA A CA 1
ATOM 945 C C . ALA A 1 132 ? 7.378 -0.193 7.593 1.00 10.98 176 ALA A C 1
ATOM 946 O O . ALA A 1 132 ? 8.021 0.333 6.666 1.00 12.37 176 ALA A O 1
ATOM 948 N N . PRO A 1 133 ? 7.569 -1.464 7.975 1.00 10.15 177 PRO A N 1
ATOM 949 C CA . PRO A 1 133 ? 8.680 -2.245 7.420 1.00 10.26 177 PRO A CA 1
ATOM 950 C C . PRO A 1 133 ? 8.578 -2.548 5.927 1.00 11.32 177 PRO A C 1
ATOM 951 O O . PRO A 1 133 ? 7.495 -2.716 5.365 1.00 11.72 177 PRO A O 1
ATOM 955 N N . PHE A 1 134 ? 9.753 -2.645 5.316 1.00 10.44 178 PHE A N 1
ATOM 956 C CA . PHE A 1 134 ? 9.941 -2.887 3.893 1.00 12.11 178 PHE A CA 1
ATOM 957 C C . PHE A 1 134 ? 10.940 -4.051 3.830 1.00 11.31 178 PHE A C 1
ATOM 958 O O . PHE A 1 134 ? 12.148 -3.848 4.012 1.00 11.33 178 PHE A O 1
ATOM 966 N N . ARG A 1 135 ? 10.431 -5.271 3.639 1.00 11.41 179 ARG A N 1
ATOM 967 C CA . ARG A 1 135 ? 11.242 -6.496 3.727 1.00 11.23 179 ARG A CA 1
ATOM 968 C C . ARG A 1 135 ? 11.199 -7.350 2.471 1.00 10.80 179 ARG A C 1
ATOM 969 O O . ARG A 1 135 ? 10.151 -7.479 1.852 1.00 11.13 179 ARG A O 1
ATOM 977 N N . ARG A 1 136 ? 12.326 -7.961 2.120 1.00 10.94 180 ARG A N 1
ATOM 978 C CA A ARG A 1 136 ? 12.360 -8.948 1.036 0.51 11.57 180 ARG A CA 1
ATOM 979 C CA B ARG A 1 136 ? 12.333 -8.945 1.049 0.49 12.48 180 ARG A CA 1
ATOM 980 C C . ARG A 1 136 ? 11.742 -8.368 -0.237 1.00 11.87 180 ARG A C 1
ATOM 981 O O . ARG A 1 136 ? 10.963 -9.026 -0.925 1.00 12.49 180 ARG A O 1
ATOM 996 N N . MET A 1 137 ? 12.105 -7.126 -0.544 1.00 10.80 181 MET A N 1
ATOM 997 C CA . MET A 1 137 ? 11.603 -6.440 -1.729 1.00 10.67 181 MET A CA 1
ATOM 998 C C . MET A 1 137 ? 12.681 -6.362 -2.798 1.00 10.90 181 MET A C 1
ATOM 999 O O . MET A 1 137 ? 13.865 -6.206 -2.484 1.00 13.36 181 MET A O 1
ATOM 1004 N N . HIS A 1 138 ? 12.271 -6.427 -4.064 1.00 11.44 182 HIS A N 1
ATOM 1005 C CA . HIS A 1 138 ? 13.180 -6.140 -5.166 1.00 11.46 182 HIS A CA 1
ATOM 1006 C C . HIS A 1 138 ? 12.657 -4.948 -5.945 1.00 12.93 182 HIS A C 1
ATOM 1007 O O . HIS A 1 138 ? 11.673 -5.072 -6.671 1.00 13.25 182 HIS A O 1
ATOM 1014 N N . VAL A 1 139 ? 13.310 -3.796 -5.804 1.00 11.68 183 VAL A N 1
ATOM 1015 C CA . VAL A 1 139 ? 12.885 -2.617 -6.556 1.00 11.68 183 VAL A CA 1
ATOM 1016 C C . VAL A 1 139 ? 13.766 -2.471 -7.787 1.00 13.32 183 VAL A C 1
ATOM 1017 O O . VAL A 1 139 ? 14.979 -2.246 -7.675 1.00 13.41 183 VAL A O 1
ATOM 1021 N N . LYS A 1 140 ? 13.157 -2.630 -8.963 1.00 12.32 184 LYS A N 1
ATOM 1022 C CA . LYS A 1 140 ? 13.894 -2.533 -10.218 1.00 13.25 184 LYS A CA 1
ATOM 1023 C C . LYS A 1 140 ? 13.871 -1.077 -10.671 1.00 13.07 184 LYS A C 1
ATOM 1024 O O . LYS A 1 140 ? 13.231 -0.721 -11.657 1.00 16.18 184 LYS A O 1
ATOM 1030 N N . GLY A 1 141 ? 14.578 -0.244 -9.913 1.00 13.41 185 GLY A N 1
ATOM 1031 C CA . GLY A 1 141 ? 14.548 1.197 -10.078 1.00 13.48 185 GLY A CA 1
ATOM 1032 C C . GLY A 1 141 ? 15.038 1.813 -8.786 1.00 14.14 185 GLY A C 1
ATOM 1033 O O . GLY A 1 141 ? 15.680 1.137 -7.973 1.00 14.75 185 GLY A O 1
ATOM 1034 N N . GLY A 1 142 ? 14.715 3.086 -8.584 1.00 13.39 186 GLY A N 1
ATOM 1035 C CA . GLY A 1 142 ? 15.068 3.786 -7.365 1.00 13.44 186 GLY A CA 1
ATOM 1036 C C . GLY A 1 142 ? 13.980 3.704 -6.317 1.00 13.99 186 GLY A C 1
ATOM 1037 O O . GLY A 1 142 ? 12.852 3.267 -6.598 1.00 13.91 186 GLY A O 1
ATOM 1038 N N . LEU A 1 143 ? 14.319 4.140 -5.104 1.00 13.03 187 LEU A N 1
ATOM 1039 C CA . LEU A 1 143 ? 13.381 4.142 -3.994 1.00 12.77 187 LEU A CA 1
ATOM 1040 C C . LEU A 1 143 ? 13.466 5.493 -3.294 1.00 14.41 187 LEU A C 1
ATOM 1041 O O . LEU A 1 143 ? 14.501 5.839 -2.723 1.00 14.67 187 LEU A O 1
ATOM 1046 N N . ASN A 1 144 ? 12.383 6.261 -3.377 1.00 14.39 188 ASN A N 1
ATOM 1047 C CA . ASN A 1 144 ? 12.279 7.572 -2.740 1.00 13.75 188 ASN A CA 1
ATOM 1048 C C . ASN A 1 144 ? 11.577 7.418 -1.399 1.00 12.83 188 ASN A C 1
ATOM 1049 O O . ASN A 1 144 ? 10.437 6.958 -1.351 1.00 14.31 188 ASN A O 1
ATOM 1054 N N . LEU A 1 145 ? 12.247 7.793 -0.311 1.00 11.30 189 LEU A N 1
ATOM 1055 C CA . LEU A 1 145 ? 11.680 7.622 1.024 1.00 11.92 189 LEU A CA 1
ATOM 1056 C C . LEU A 1 145 ? 10.981 8.874 1.546 1.00 12.83 189 LEU A C 1
ATOM 1057 O O . LEU A 1 145 ? 10.481 8.888 2.674 1.00 13.36 189 LEU A O 1
ATOM 1062 N N . ALA A 1 146 ? 10.933 9.919 0.728 1.00 13.31 190 ALA A N 1
ATOM 1063 C CA . ALA A 1 146 ? 10.403 11.204 1.181 1.00 14.97 190 ALA A CA 1
ATOM 1064 C C . ALA A 1 146 ? 9.038 11.501 0.564 1.00 13.98 190 ALA A C 1
ATOM 1065 O O . ALA A 1 146 ? 8.763 11.097 -0.564 1.00 14.68 190 ALA A O 1
ATOM 1067 N N . PRO A 1 147 ? 8.176 12.212 1.302 1.00 14.69 191 PRO A N 1
ATOM 1068 C CA . PRO A 1 147 ? 6.881 12.580 0.725 1.00 15.60 191 PRO A CA 1
ATOM 1069 C C . PRO A 1 147 ? 7.068 13.566 -0.419 1.00 17.73 191 PRO A C 1
ATOM 1070 O O . PRO A 1 147 ? 8.096 14.251 -0.476 1.00 17.17 191 PRO A O 1
ATOM 1074 N N . ASP A 1 148 ? 6.099 13.621 -1.327 1.00 18.57 192 ASP A N 1
ATOM 1075 C CA . ASP A 1 148 ? 6.130 14.610 -2.390 1.00 19.91 192 ASP A CA 1
ATOM 1076 C C . ASP A 1 148 ? 6.150 15.986 -1.742 1.00 21.25 192 ASP A C 1
ATOM 1077 O O . ASP A 1 148 ? 5.284 16.300 -0.923 1.00 21.96 192 ASP A O 1
ATOM 1082 N N . GLY A 1 149 ? 7.157 16.786 -2.081 1.00 21.02 193 GLY A N 1
ATOM 1083 C CA . GLY A 1 149 ? 7.323 18.100 -1.487 1.00 20.96 193 GLY A CA 1
ATOM 1084 C C . GLY A 1 149 ? 8.442 18.154 -0.460 1.00 21.65 193 GLY A C 1
ATOM 1085 O O . GLY A 1 149 ? 8.803 19.229 0.014 1.00 22.35 193 GLY A O 1
ATOM 1086 N N . TYR A 1 150 ? 8.969 16.983 -0.107 1.00 21.02 194 TYR A N 1
ATOM 1087 C CA . TYR A 1 150 ? 10.100 16.841 0.820 1.00 19.67 194 TYR A CA 1
ATOM 1088 C C . TYR A 1 150 ? 9.807 17.357 2.227 1.00 19.17 194 TYR A C 1
ATOM 1089 O O . TYR A 1 150 ? 10.687 17.905 2.894 1.00 20.73 194 TYR A O 1
ATOM 1098 N N . GLY A 1 151 ? 8.574 17.152 2.679 1.00 17.09 195 GLY A N 1
ATOM 1099 C CA . GLY A 1 151 ? 8.177 17.505 4.032 1.00 16.17 195 GLY A CA 1
ATOM 1100 C C . GLY A 1 151 ? 8.743 16.560 5.086 1.00 16.02 195 GLY A C 1
ATOM 1101 O O . GLY A 1 151 ? 9.551 15.681 4.787 1.00 16.54 195 GLY A O 1
ATOM 1102 N N . TRP A 1 152 ? 8.305 16.735 6.326 1.00 15.36 196 TRP A N 1
ATOM 1103 C CA . TRP A 1 152 ? 8.873 16.009 7.455 1.00 14.08 196 TRP A CA 1
ATOM 1104 C C . TRP A 1 152 ? 8.654 14.497 7.372 1.00 13.60 196 TRP A C 1
ATOM 1105 O O . TRP A 1 152 ? 7.582 14.030 6.979 1.00 15.08 196 TRP A O 1
ATOM 1116 N N . ALA A 1 153 ? 9.663 13.733 7.770 1.00 12.68 197 ALA A N 1
ATOM 1117 C CA . ALA A 1 153 ? 9.559 12.277 7.746 1.00 12.87 197 ALA A CA 1
ATOM 1118 C C . ALA A 1 153 ? 10.498 11.662 8.772 1.00 13.53 197 ALA A C 1
ATOM 1119 O O . ALA A 1 153 ? 11.625 12.137 8.945 1.00 14.05 197 ALA A O 1
ATOM 1121 N N . SER A 1 154 ? 10.038 10.596 9.433 1.00 11.69 198 SER A N 1
ATOM 1122 C CA . SER A 1 154 ? 10.789 9.980 10.528 1.00 13.32 198 SER A CA 1
ATOM 1123 C C . SER A 1 154 ? 10.726 8.442 10.518 1.00 12.41 198 SER A C 1
ATOM 1124 O O . SER A 1 154 ? 10.218 7.821 11.459 1.00 12.38 198 SER A O 1
ATOM 1127 N N . GLY A 1 155 ? 11.249 7.833 9.452 1.00 11.62 199 GLY A N 1
ATOM 1128 C CA . GLY A 1 155 ? 11.333 6.381 9.346 1.00 10.74 199 GLY A CA 1
ATOM 1129 C C . GLY A 1 155 ? 12.593 5.864 10.028 1.00 11.47 199 GLY A C 1
ATOM 1130 O O . GLY A 1 155 ? 13.157 6.554 10.877 1.00 13.26 199 GLY A O 1
ATOM 1131 N N . GLY A 1 156 ? 13.052 4.661 9.691 1.00 11.28 200 GLY A N 1
ATOM 1132 C CA . GLY A 1 156 ? 12.414 3.758 8.758 1.00 10.93 200 GLY A CA 1
ATOM 1133 C C . GLY A 1 156 ? 13.244 2.485 8.754 1.00 10.47 200 GLY A C 1
ATOM 1134 O O . GLY A 1 156 ? 14.327 2.435 9.356 1.00 11.25 200 GLY A O 1
ATOM 1135 N N . TYR A 1 157 ? 12.757 1.460 8.070 1.00 11.13 201 TYR A N 1
ATOM 1136 C CA . TYR A 1 157 ? 13.361 0.134 8.173 1.00 10.69 201 TYR A CA 1
ATOM 1137 C C . TYR A 1 157 ? 13.300 -0.622 6.851 1.00 9.43 201 TYR A C 1
ATOM 1138 O O . TYR A 1 157 ? 12.219 -0.868 6.328 1.00 10.48 201 TYR A O 1
ATOM 1147 N N . ILE A 1 158 ? 14.467 -0.971 6.309 1.00 9.68 202 ILE A N 1
ATOM 1148 C CA . ILE A 1 158 ? 14.559 -1.852 5.141 1.00 11.33 202 ILE A CA 1
ATOM 1149 C C . ILE A 1 158 ? 15.415 -3.062 5.505 1.00 11.12 202 ILE A C 1
ATOM 1150 O O . ILE A 1 158 ? 16.503 -2.904 6.070 1.00 11.80 202 ILE A O 1
ATOM 1155 N N . ALA A 1 159 ? 14.927 -4.262 5.203 1.00 10.91 203 ALA A N 1
ATOM 1156 C CA . ALA A 1 159 ? 15.719 -5.474 5.417 1.00 10.24 203 ALA A CA 1
ATOM 1157 C C . ALA A 1 159 ? 15.585 -6.440 4.258 1.00 10.37 203 ALA A C 1
ATOM 1158 O O . ALA A 1 159 ? 14.532 -6.531 3.629 1.00 10.77 203 ALA A O 1
ATOM 1160 N N . ASP A 1 160 ? 16.669 -7.163 3.997 1.00 10.52 204 ASP A N 1
ATOM 1161 C CA . ASP A 1 160 ? 16.673 -8.270 3.043 1.00 9.87 204 ASP A CA 1
ATOM 1162 C C . ASP A 1 160 ? 16.130 -7.855 1.681 1.00 11.05 204 ASP A C 1
ATOM 1163 O O . ASP A 1 160 ? 15.431 -8.622 1.025 1.00 12.20 204 ASP A O 1
ATOM 1168 N N . SER A 1 161 ? 16.483 -6.646 1.247 1.00 10.68 205 SER A N 1
ATOM 1169 C CA . SER A 1 161 ? 15.944 -6.104 0.008 1.00 10.70 205 SER A CA 1
ATOM 1170 C C . SER A 1 161 ? 17.028 -5.743 -0.993 1.00 11.39 205 SER A C 1
ATOM 1171 O O . SER A 1 161 ? 18.184 -5.513 -0.627 1.00 12.02 205 SER A O 1
ATOM 1174 N N . LYS A 1 162 ? 16.652 -5.734 -2.267 1.00 11.89 206 LYS A N 1
ATOM 1175 C CA A LYS A 1 162 ? 17.543 -5.274 -3.322 0.58 12.37 206 LYS A CA 1
ATOM 1176 C CA B LYS A 1 162 ? 17.545 -5.268 -3.314 0.42 12.67 206 LYS A CA 1
ATOM 1177 C C . LYS A 1 162 ? 16.909 -4.103 -4.048 1.00 13.03 206 LYS A C 1
ATOM 1178 O O . LYS A 1 162 ? 15.831 -4.248 -4.639 1.00 13.52 206 LYS A O 1
ATOM 1189 N N . ILE A 1 163 ? 17.564 -2.944 -3.992 1.00 12.98 207 ILE A N 1
ATOM 1190 C CA . ILE A 1 163 ? 17.129 -1.785 -4.761 1.00 12.87 207 ILE A CA 1
ATOM 1191 C C . ILE A 1 163 ? 18.177 -1.596 -5.859 1.00 11.93 207 ILE A C 1
ATOM 1192 O O . ILE A 1 163 ? 19.354 -1.330 -5.563 1.00 13.96 207 ILE A O 1
ATOM 1197 N N . ASP A 1 164 ? 17.773 -1.784 -7.119 1.00 12.94 208 ASP A N 1
ATOM 1198 C CA . ASP A 1 164 ? 18.729 -1.727 -8.234 1.00 12.41 208 ASP A CA 1
ATOM 1199 C C . ASP A 1 164 ? 19.359 -0.347 -8.375 1.00 13.64 208 ASP A C 1
ATOM 1200 O O . ASP A 1 164 ? 20.545 -0.222 -8.691 1.00 15.78 208 ASP A O 1
ATOM 1205 N N . GLY A 1 165 ? 18.551 0.687 -8.157 1.00 14.15 209 GLY A N 1
ATOM 1206 C CA . GLY A 1 165 ? 18.997 2.058 -8.316 1.00 16.06 209 GLY A CA 1
ATOM 1207 C C . GLY A 1 165 ? 19.319 2.708 -6.985 1.00 13.36 209 GLY A C 1
ATOM 1208 O O . GLY A 1 165 ? 19.761 2.042 -6.043 1.00 14.55 209 GLY A O 1
ATOM 1209 N N . GLU A 1 166 ? 19.099 4.018 -6.907 1.00 14.31 210 GLU A N 1
ATOM 1210 C CA . GLU A 1 166 ? 19.456 4.783 -5.722 1.00 15.10 210 GLU A CA 1
ATOM 1211 C C . GLU A 1 166 ? 18.317 4.858 -4.714 1.00 14.54 210 GLU A C 1
ATOM 1212 O O . GLU A 1 166 ? 17.159 5.068 -5.088 1.00 15.88 210 GLU A O 1
ATOM 1218 N N . VAL A 1 167 ? 18.647 4.680 -3.435 1.00 14.55 211 VAL A N 1
ATOM 1219 C CA . VAL A 1 167 ? 17.724 5.020 -2.356 1.00 13.86 211 VAL A CA 1
ATOM 1220 C C . VAL A 1 167 ? 17.931 6.482 -1.992 1.00 15.95 211 VAL A C 1
ATOM 1221 O O . VAL A 1 167 ? 19.050 6.886 -1.663 1.00 17.29 211 VAL A O 1
ATOM 1225 N N . GLY A 1 168 ? 16.860 7.271 -2.067 1.00 14.59 212 GLY A N 1
ATOM 1226 C CA . GLY A 1 168 ? 16.925 8.693 -1.758 1.00 15.33 212 GLY A CA 1
ATOM 1227 C C . GLY A 1 168 ? 16.114 9.045 -0.524 1.00 13.85 212 GLY A C 1
ATOM 1228 O O . GLY A 1 168 ? 14.888 9.100 -0.577 1.00 14.45 212 GLY A O 1
ATOM 1229 N N . PRO A 1 169 ? 16.792 9.270 0.616 1.00 14.03 213 PRO A N 1
ATOM 1230 C CA . PRO A 1 169 ? 16.016 9.614 1.817 1.00 14.06 213 PRO A CA 1
ATOM 1231 C C . PRO A 1 169 ? 15.481 11.044 1.804 1.00 13.50 213 PRO A C 1
ATOM 1232 O O . PRO A 1 169 ? 14.415 11.291 2.382 1.00 13.01 213 PRO A O 1
ATOM 1236 N N . TYR A 1 170 ? 16.212 11.955 1.159 1.00 13.84 214 TYR A N 1
ATOM 1237 C CA . TYR A 1 170 ? 15.905 13.388 1.155 1.00 12.95 214 TYR A CA 1
ATOM 1238 C C . TYR A 1 170 ? 15.662 13.915 2.567 1.00 13.55 214 TYR A C 1
ATOM 1239 O O . TYR A 1 170 ? 16.604 14.027 3.340 1.00 15.73 214 TYR A O 1
ATOM 1248 N N . SER A 1 171 ? 14.412 14.223 2.913 1.00 12.58 215 SER A N 1
ATOM 1249 C CA . SER A 1 171 ? 14.107 14.809 4.222 1.00 14.34 215 SER A CA 1
ATOM 1250 C C . SER A 1 171 ? 14.022 13.836 5.411 1.00 13.75 215 SER A C 1
ATOM 1251 O O . SER A 1 171 ? 13.930 14.277 6.562 1.00 14.60 215 SER A O 1
ATOM 1254 N N . GLN A 1 172 ? 14.041 12.530 5.152 1.00 12.44 216 GLN A N 1
ATOM 1255 C CA . GLN A 1 172 ? 14.040 11.548 6.235 1.00 11.24 216 GLN A CA 1
ATOM 1256 C C . GLN A 1 172 ? 15.109 11.838 7.277 1.00 12.10 216 GLN A C 1
ATOM 1257 O O . GLN A 1 172 ? 16.278 11.959 6.938 1.00 12.98 216 GLN A O 1
ATOM 1263 N N . GLN A 1 173 ? 14.711 11.925 8.545 1.00 12.71 217 GLN A N 1
ATOM 1264 C CA . GLN A 1 173 ? 15.645 12.227 9.631 1.00 12.07 217 GLN A CA 1
ATOM 1265 C C . GLN A 1 173 ? 16.708 11.149 9.805 1.00 12.11 217 GLN A C 1
ATOM 1266 O O . GLN A 1 173 ? 17.893 11.433 10.024 1.00 12.25 217 GLN A O 1
ATOM 1272 N N . GLN A 1 174 ? 16.259 9.903 9.745 1.00 12.10 218 GLN A N 1
ATOM 1273 C CA . GLN A 1 174 ? 17.098 8.774 10.090 1.00 11.42 218 GLN A CA 1
ATOM 1274 C C . GLN A 1 174 ? 16.576 7.545 9.362 1.00 11.49 218 GLN A C 1
ATOM 1275 O O . GLN A 1 174 ? 15.461 7.565 8.829 1.00 12.68 218 GLN A O 1
ATOM 1281 N N . TRP A 1 175 ? 17.373 6.482 9.328 1.00 12.04 219 TRP A N 1
ATOM 1282 C CA . TRP A 1 175 ? 16.962 5.257 8.653 1.00 11.38 219 TRP A CA 1
ATOM 1283 C C . TRP A 1 175 ? 17.862 4.114 9.061 1.00 11.46 219 TRP A C 1
ATOM 1284 O O . TRP A 1 175 ? 19.044 4.337 9.326 1.00 11.72 219 TRP A O 1
ATOM 1295 N N . TYR A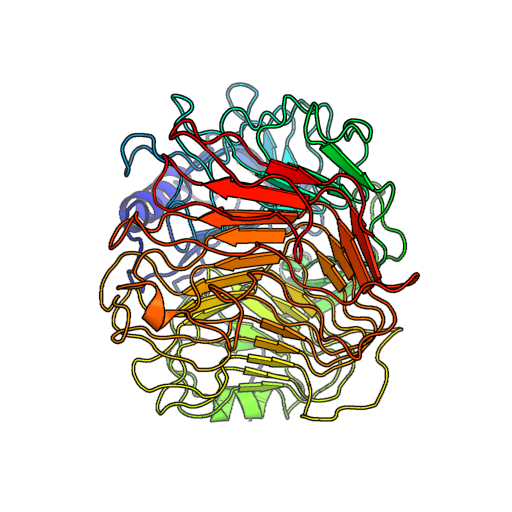 1 176 ? 17.303 2.901 9.100 1.00 11.87 220 TYR A N 1
ATOM 1296 C CA . TYR A 1 176 ? 18.087 1.677 9.272 1.00 10.61 220 TYR A CA 1
ATOM 1297 C C . TYR A 1 176 ? 17.868 0.724 8.105 1.00 10.54 220 TYR A C 1
ATOM 1298 O O . TYR A 1 176 ? 16.731 0.422 7.743 1.00 11.09 220 TYR A O 1
ATOM 1307 N N . THR A 1 177 ? 18.966 0.249 7.528 1.00 9.79 221 THR A N 1
ATOM 1308 C CA . THR A 1 177 ? 18.926 -0.732 6.452 1.00 10.80 221 THR A CA 1
ATOM 1309 C C . THR A 1 177 ? 19.820 -1.893 6.854 1.00 10.00 221 THR A C 1
ATOM 1310 O O . THR A 1 177 ? 20.972 -1.663 7.253 1.00 11.01 221 THR A O 1
ATOM 1314 N N . ARG A 1 178 ? 19.326 -3.129 6.770 1.00 11.40 222 ARG A N 1
ATOM 1315 C CA . ARG A 1 178 ? 20.229 -4.264 6.994 1.00 11.72 222 ARG A CA 1
ATOM 1316 C C . ARG A 1 178 ? 20.116 -5.355 5.945 1.00 10.67 222 ARG A C 1
ATOM 1317 O O . ARG A 1 178 ? 19.058 -5.569 5.343 1.00 10.86 222 ARG A O 1
ATOM 1325 N N . ASP A 1 179 ? 21.256 -6.001 5.712 1.00 11.33 223 ASP A N 1
ATOM 1326 C CA . ASP A 1 179 ? 21.344 -7.244 4.949 1.00 11.81 223 ASP A CA 1
ATOM 1327 C C . ASP A 1 179 ? 20.624 -7.111 3.615 1.00 11.91 223 ASP A C 1
ATOM 1328 O O . ASP A 1 179 ? 19.671 -7.828 3.318 1.00 13.38 223 ASP A O 1
ATOM 1333 N N . SER A 1 180 ? 21.108 -6.154 2.833 1.00 12.01 224 SER A N 1
ATOM 1334 C CA . SER A 1 180 ? 20.447 -5.706 1.616 1.00 11.78 224 SER A CA 1
ATOM 1335 C C . SER A 1 180 ? 21.485 -5.345 0.564 1.00 11.88 224 SER A C 1
ATOM 1336 O O . SER A 1 180 ? 22.691 -5.421 0.809 1.00 12.80 224 SER A O 1
ATOM 1339 N N . SER A 1 181 ? 21.000 -4.945 -0.602 1.00 11.75 225 SER A N 1
ATOM 1340 C CA . SER A 1 181 ? 21.834 -4.448 -1.683 1.00 13.28 225 SER A CA 1
ATOM 1341 C C . SER A 1 181 ? 21.204 -3.173 -2.229 1.00 14.94 225 SER A C 1
ATOM 1342 O O . SER A 1 181 ? 20.008 -3.151 -2.506 1.00 14.05 225 SER A O 1
ATOM 1345 N N . VAL A 1 182 ? 21.989 -2.106 -2.357 1.00 14.36 226 VAL A N 1
ATOM 1346 C CA . VAL A 1 182 ? 21.485 -0.873 -2.973 1.00 13.58 226 VAL A CA 1
ATOM 1347 C C . VAL A 1 182 ? 22.422 -0.413 -4.093 1.00 13.21 226 VAL A C 1
ATOM 1348 O O . VAL A 1 182 ? 23.648 -0.579 -4.000 1.00 15.33 226 VAL A O 1
ATOM 1352 N N . GLY A 1 183 ? 21.850 0.148 -5.159 1.00 13.42 227 GLY A N 1
ATOM 1353 C CA . GLY A 1 183 ? 22.658 0.676 -6.247 1.00 14.59 227 GLY A CA 1
ATOM 1354 C C . GLY A 1 183 ? 23.352 1.974 -5.878 1.00 16.75 227 GLY A C 1
ATOM 1355 O O . GLY A 1 183 ? 24.390 2.319 -6.444 1.00 21.39 227 GLY A O 1
ATOM 1356 N N . GLY A 1 184 ? 22.770 2.696 -4.925 1.00 15.30 228 GLY A N 1
ATOM 1357 C CA . GLY A 1 184 ? 23.313 3.958 -4.461 1.00 15.79 228 GLY A CA 1
ATOM 1358 C C . GLY A 1 184 ? 22.532 4.449 -3.260 1.00 15.59 228 GLY A C 1
ATOM 1359 O O . GLY A 1 184 ? 21.444 3.950 -2.968 1.00 15.63 228 GLY A O 1
ATOM 1360 N N . TRP A 1 185 ? 23.098 5.424 -2.558 1.00 15.70 229 TRP A N 1
ATOM 1361 C CA . TRP A 1 185 ? 22.449 6.029 -1.406 1.00 14.71 229 TRP A CA 1
ATOM 1362 C C . TRP A 1 185 ? 22.646 7.536 -1.472 1.00 14.87 229 TRP A C 1
ATOM 1363 O O . TRP A 1 185 ? 23.776 8.015 -1.490 1.00 18.14 229 TRP A O 1
ATOM 1374 N N . GLY A 1 186 ? 21.545 8.281 -1.490 1.00 14.97 230 GLY A N 1
ATOM 1375 C CA . GLY A 1 186 ? 21.582 9.686 -1.874 1.00 15.83 230 GLY A CA 1
ATOM 1376 C C . GLY A 1 186 ? 22.098 10.688 -0.854 1.00 17.13 230 GLY A C 1
ATOM 1377 O O . GLY A 1 186 ? 22.834 11.620 -1.203 1.00 17.80 230 GLY A O 1
ATOM 1378 N N . ASN A 1 187 ? 21.695 10.526 0.401 1.00 15.55 231 ASN A N 1
ATOM 1379 C CA . ASN A 1 187 ? 22.067 11.492 1.434 1.00 15.26 231 ASN A CA 1
ATOM 1380 C C . ASN A 1 187 ? 21.784 10.974 2.835 1.00 15.05 231 ASN A C 1
ATOM 1381 O O . ASN A 1 187 ? 21.091 9.963 3.011 1.00 16.18 231 ASN A O 1
ATOM 1386 N N . GLY A 1 188 ? 22.336 11.666 3.830 1.00 14.54 232 GLY A N 1
ATOM 1387 C CA . GLY A 1 188 ? 22.021 11.402 5.224 1.00 14.72 232 GLY A CA 1
ATOM 1388 C C . GLY A 1 188 ? 21.650 12.708 5.898 1.00 17.26 232 GLY A C 1
ATOM 1389 O O . GLY A 1 188 ? 22.196 13.753 5.560 1.00 22.41 232 GLY A O 1
ATOM 1390 N N . VAL A 1 189 ? 20.719 12.653 6.845 1.00 14.29 233 VAL A N 1
ATOM 1391 C CA . VAL A 1 189 ? 20.255 13.851 7.539 1.00 14.08 233 VAL A CA 1
ATOM 1392 C C . VAL A 1 189 ? 20.791 13.859 8.975 1.00 14.60 233 VAL A C 1
ATOM 1393 O O . VAL A 1 189 ? 21.735 14.601 9.262 1.00 15.99 233 VAL A O 1
ATOM 1397 N N . TRP A 1 190 ? 20.235 13.024 9.859 1.00 13.60 234 TRP A N 1
ATOM 1398 C CA . TRP A 1 190 ? 20.763 12.927 11.230 1.00 12.58 234 TRP A CA 1
ATOM 1399 C C . TRP A 1 190 ? 21.438 11.591 11.549 1.00 12.72 234 TRP A C 1
ATOM 1400 O O . TRP A 1 190 ? 22.425 11.563 12.288 1.00 13.48 234 TRP A O 1
ATOM 1411 N N . ASN A 1 191 ? 20.909 10.489 11.016 1.00 12.55 235 ASN A N 1
ATOM 1412 C CA . ASN A 1 191 ? 21.410 9.170 11.406 1.00 12.02 235 ASN A CA 1
ATOM 1413 C C . ASN A 1 191 ? 20.991 8.090 10.430 1.00 11.60 235 ASN A C 1
ATOM 1414 O O . ASN A 1 191 ? 19.925 7.495 10.590 1.00 11.60 235 ASN A O 1
ATOM 1419 N N . MET A 1 192 ? 21.784 7.841 9.418 1.00 13.38 236 MET A N 1
ATOM 1420 C CA . MET A 1 192 ? 21.577 6.729 8.527 1.00 12.40 236 MET A CA 1
ATOM 1421 C C . MET A 1 192 ? 22.537 5.590 8.845 1.00 10.50 236 MET A C 1
ATOM 1422 O O . MET A 1 192 ? 23.730 5.732 8.732 1.00 12.89 236 MET A O 1
ATOM 1427 N N . THR A 1 193 ? 21.981 4.493 9.311 1.00 12.05 237 THR A N 1
ATOM 1428 C CA . THR A 1 193 ? 22.769 3.351 9.757 1.00 12.21 237 THR A CA 1
ATOM 1429 C C . THR A 1 193 ? 22.555 2.142 8.832 1.00 11.06 237 THR A C 1
ATOM 1430 O O . THR A 1 193 ? 21.434 1.882 8.359 1.00 11.29 237 THR A O 1
ATOM 1434 N N . PHE A 1 194 ? 23.646 1.425 8.570 1.00 11.04 238 PHE A N 1
ATOM 1435 C CA . PHE A 1 194 ? 23.676 0.276 7.668 1.00 11.78 238 PHE A CA 1
ATOM 1436 C C . PHE A 1 194 ? 24.407 -0.880 8.341 1.00 11.86 238 PHE A C 1
ATOM 1437 O O . PHE A 1 194 ? 25.488 -0.676 8.898 1.00 12.49 238 PHE A O 1
ATOM 1445 N N . SER A 1 195 ? 23.859 -2.091 8.284 1.00 11.67 239 SER A N 1
ATOM 1446 C CA . SER A 1 195 ? 24.673 -3.269 8.617 1.00 10.90 239 SER A CA 1
ATOM 1447 C C . SER A 1 195 ? 24.451 -4.341 7.555 1.00 11.99 239 SER A C 1
ATOM 1448 O O . SER A 1 195 ? 23.321 -4.665 7.228 1.00 12.85 239 SER A O 1
ATOM 1451 N N . GLY A 1 196 ? 25.539 -4.864 6.994 1.00 11.14 240 GLY A N 1
ATOM 1452 C CA . GLY A 1 196 ? 25.441 -5.884 5.962 1.00 11.62 240 GLY A CA 1
ATOM 1453 C C . GLY A 1 196 ? 24.811 -5.408 4.663 1.00 11.25 240 GLY A C 1
ATOM 1454 O O . GLY A 1 196 ? 24.155 -6.179 3.966 1.00 12.25 240 GLY A O 1
ATOM 1455 N N . VAL A 1 197 ? 25.004 -4.136 4.323 1.00 11.26 241 VAL A N 1
ATOM 1456 C CA . VAL A 1 197 ? 24.389 -3.591 3.119 1.00 11.38 241 VAL A CA 1
ATOM 1457 C C . VAL A 1 197 ? 25.419 -3.415 2.008 1.00 13.13 241 VAL A C 1
ATOM 1458 O O . VAL A 1 197 ? 26.316 -2.572 2.095 1.00 13.41 241 VAL A O 1
ATOM 1462 N N . GLU A 1 198 ? 25.293 -4.232 0.966 1.00 13.38 242 GLU A N 1
ATOM 1463 C CA . GLU A 1 198 ? 26.117 -4.081 -0.221 1.00 13.26 242 GLU A CA 1
ATOM 1464 C C . GLU A 1 198 ? 25.725 -2.776 -0.901 1.00 13.34 242 GLU A C 1
ATOM 1465 O O . GLU A 1 198 ? 24.544 -2.531 -1.155 1.00 14.73 242 GLU A O 1
ATOM 1471 N N . GLY A 1 199 ? 26.706 -1.920 -1.154 1.00 13.87 243 GLY A N 1
ATOM 1472 C CA . GLY A 1 199 ? 26.439 -0.636 -1.774 1.00 14.22 243 GLY A CA 1
ATOM 1473 C C . GLY A 1 199 ? 26.228 0.501 -0.787 1.00 14.38 243 GLY A C 1
ATOM 1474 O O . GLY A 1 199 ? 26.020 1.642 -1.204 1.00 16.54 243 GLY A O 1
ATOM 1475 N N . ALA A 1 200 ? 26.283 0.204 0.512 1.00 13.88 244 ALA A N 1
ATOM 1476 C CA . ALA A 1 200 ? 26.173 1.249 1.532 1.00 14.08 244 ALA A CA 1
ATOM 1477 C C . ALA A 1 200 ? 27.310 2.261 1.402 1.00 13.05 244 ALA A C 1
ATOM 1478 O O . ALA A 1 200 ? 28.428 1.910 1.011 1.00 14.75 244 ALA A O 1
ATOM 1480 N N . PRO A 1 201 ? 27.037 3.530 1.729 1.00 14.57 245 PRO A N 1
ATOM 1481 C CA . PRO A 1 201 ? 28.150 4.483 1.769 1.00 14.81 245 PRO A CA 1
ATOM 1482 C C . PRO A 1 201 ? 29.111 4.100 2.891 1.00 14.47 245 PRO A C 1
ATOM 1483 O O . PRO A 1 201 ? 28.681 3.508 3.881 1.00 16.54 245 PRO A O 1
ATOM 1487 N N . ALA A 1 202 ? 30.393 4.398 2.732 1.00 16.48 246 ALA A N 1
ATOM 1488 C CA . ALA A 1 202 ? 31.362 4.069 3.769 1.00 16.85 246 ALA A CA 1
ATOM 1489 C C . ALA A 1 202 ? 31.084 4.843 5.052 1.00 16.12 246 ALA A C 1
ATOM 1490 O O . ALA A 1 202 ? 30.514 5.931 5.016 1.00 17.35 246 ALA A O 1
ATOM 1492 N N . GLN A 1 203 ? 31.473 4.255 6.179 1.00 14.80 247 GLN A N 1
ATOM 1493 C CA . GLN A 1 203 ? 31.452 4.928 7.476 1.00 15.08 247 GLN A CA 1
ATOM 1494 C C . GLN A 1 203 ? 32.002 6.342 7.367 1.00 14.89 247 GLN A C 1
ATOM 1495 O O . GLN A 1 203 ? 33.120 6.533 6.883 1.00 16.01 247 GLN A O 1
ATOM 1501 N N . SER A 1 204 ? 31.237 7.332 7.828 1.00 13.70 248 SER A N 1
ATOM 1502 C CA . SER A 1 204 ? 31.673 8.718 7.671 1.00 14.19 248 SER A CA 1
ATOM 1503 C C . SER A 1 204 ? 31.159 9.674 8.743 1.00 14.84 248 SER A C 1
ATOM 1504 O O . SER A 1 204 ? 31.464 10.863 8.685 1.00 16.20 248 SER A O 1
ATOM 1507 N N . PHE A 1 205 ? 30.376 9.168 9.696 1.00 15.19 249 PHE A N 1
ATOM 1508 C CA . PHE A 1 205 ? 29.821 9.993 10.775 1.00 14.71 249 PHE A CA 1
ATOM 1509 C C . PHE A 1 205 ? 30.921 10.879 11.384 1.00 14.91 249 PHE A C 1
ATOM 1510 O O . PHE A 1 205 ? 32.015 10.396 11.688 1.00 16.42 249 PHE A O 1
ATOM 1518 N N . PRO A 1 206 ? 30.638 12.176 11.584 1.00 16.57 250 PRO A N 1
ATOM 1519 C CA . PRO A 1 206 ? 29.325 12.829 11.513 1.00 18.13 250 PRO A CA 1
ATOM 1520 C C . PRO A 1 206 ? 28.911 13.397 10.153 1.00 20.07 250 PRO A C 1
ATOM 1521 O O . PRO A 1 206 ? 27.738 13.744 9.997 1.00 22.70 250 PRO A O 1
ATOM 1525 N N . GLU A 1 207 ? 29.821 13.519 9.193 1.00 20.16 251 GLU A N 1
ATOM 1526 C CA A GLU A 1 207 ? 29.461 14.158 7.932 0.55 21.68 251 GLU A CA 1
ATOM 1527 C CA B GLU A 1 207 ? 29.480 14.174 7.930 0.45 21.59 251 GLU A CA 1
ATOM 1528 C C . GLU A 1 207 ? 29.910 13.371 6.701 1.00 19.98 251 GLU A C 1
ATOM 1529 O O . GLU A 1 207 ? 31.102 13.252 6.424 1.00 23.18 251 GLU A O 1
ATOM 1540 N N . PRO A 1 208 ? 28.943 12.802 5.958 1.00 18.67 252 PRO A N 1
ATOM 1541 C CA . PRO A 1 208 ? 27.509 12.715 6.272 1.00 16.46 252 PRO A CA 1
ATOM 1542 C C . PRO A 1 208 ? 27.307 11.761 7.452 1.00 16.39 252 PRO A C 1
ATOM 1543 O O . PRO A 1 208 ? 28.241 11.028 7.786 1.00 16.98 252 PRO A O 1
ATOM 1547 N N . PRO A 1 209 ? 26.130 11.784 8.091 1.00 16.18 253 PRO A N 1
ATOM 1548 C CA . PRO A 1 209 ? 25.956 10.958 9.295 1.00 15.30 253 PRO A CA 1
ATOM 1549 C C . PRO A 1 209 ? 25.689 9.488 8.958 1.00 13.49 253 PRO A C 1
ATOM 1550 O O . PRO A 1 209 ? 24.602 8.958 9.226 1.00 15.90 253 PRO A O 1
ATOM 1554 N N . TYR A 1 210 ? 26.701 8.840 8.386 1.00 12.68 254 TYR A N 1
ATOM 1555 C CA . TYR A 1 210 ? 26.616 7.434 8.000 1.00 12.86 254 TYR A CA 1
ATOM 1556 C C . TYR A 1 210 ? 27.347 6.529 8.998 1.00 12.77 254 TYR A C 1
ATOM 1557 O O . TYR A 1 210 ? 28.568 6.647 9.194 1.00 13.82 254 TYR A O 1
ATOM 1566 N N . THR A 1 211 ? 26.595 5.616 9.599 1.00 12.48 255 THR A N 1
ATOM 1567 C CA . THR A 1 211 ? 27.134 4.587 10.479 1.00 12.60 255 THR A CA 1
ATOM 1568 C C . THR A 1 211 ? 27.054 3.280 9.714 1.00 12.14 255 THR A C 1
ATOM 1569 O O . THR A 1 211 ? 25.961 2.805 9.436 1.00 12.78 255 THR A O 1
ATOM 1573 N N . THR A 1 212 ? 28.201 2.710 9.358 1.00 12.44 256 THR A N 1
ATOM 1574 C CA . THR A 1 212 ? 28.220 1.581 8.438 1.00 13.40 256 THR A CA 1
ATOM 1575 C C . THR A 1 212 ? 28.999 0.400 8.999 1.00 12.62 256 THR A C 1
ATOM 1576 O O . THR A 1 212 ? 30.204 0.501 9.252 1.00 15.12 256 THR A O 1
ATOM 1580 N N . LEU A 1 213 ? 28.297 -0.715 9.170 1.00 13.43 257 LEU A N 1
ATOM 1581 C CA . LEU A 1 213 ? 28.884 -1.969 9.625 1.00 12.77 257 LEU A CA 1
ATOM 1582 C C . LEU A 1 213 ? 28.904 -2.960 8.462 1.00 11.66 257 LEU A C 1
ATOM 1583 O O . LEU A 1 213 ? 27.905 -3.118 7.762 1.00 12.19 257 LEU A O 1
ATOM 1588 N N . GLU A 1 214 ? 30.038 -3.625 8.254 1.00 13.98 258 GLU A N 1
ATOM 1589 C CA . GLU A 1 214 ? 30.186 -4.538 7.122 1.00 15.04 258 GLU A CA 1
ATOM 1590 C C . GLU A 1 214 ? 29.183 -5.698 7.162 1.00 13.84 258 GLU A C 1
ATOM 1591 O O . GLU A 1 214 ? 28.652 -6.108 6.124 1.00 13.59 258 GLU A O 1
ATOM 1597 N N . THR A 1 215 ? 28.923 -6.219 8.358 1.00 14.32 259 THR A N 1
ATOM 1598 C CA . THR A 1 215 ? 27.972 -7.314 8.531 1.00 13.64 259 THR A CA 1
ATOM 1599 C C . THR A 1 215 ? 27.041 -7.076 9.716 1.00 14.13 259 THR A C 1
ATOM 1600 O O . THR A 1 215 ? 27.325 -6.254 10.593 1.00 15.05 259 THR A O 1
ATOM 1604 N N . THR A 1 216 ? 25.935 -7.815 9.736 1.00 13.83 260 THR A N 1
ATOM 1605 C CA . THR A 1 216 ? 25.048 -7.868 10.893 1.00 13.19 260 THR A CA 1
ATOM 1606 C C . THR A 1 216 ? 25.439 -9.093 11.728 1.00 12.21 260 THR A C 1
ATOM 1607 O O . THR A 1 216 ? 25.495 -10.197 11.189 1.00 13.95 260 THR A O 1
ATOM 1611 N N . PRO A 1 217 ? 25.730 -8.905 13.034 1.00 12.79 261 PRO A N 1
ATOM 1612 C CA . PRO A 1 217 ? 26.282 -10.006 13.843 1.00 14.73 261 PRO A CA 1
ATOM 1613 C C . PRO A 1 217 ? 25.466 -11.289 13.735 1.00 14.19 261 PRO A C 1
ATOM 1614 O O . PRO A 1 217 ? 26.013 -12.378 13.515 1.00 15.40 261 PRO A O 1
ATOM 1618 N N . VAL A 1 218 ? 24.161 -11.154 13.925 1.00 13.84 262 VAL A N 1
ATOM 1619 C CA A VAL A 1 218 ? 23.258 -12.249 13.619 0.47 14.66 262 VAL A CA 1
ATOM 1620 C CA B VAL A 1 218 ? 23.199 -12.245 13.766 0.53 14.26 262 VAL A CA 1
ATOM 1621 C C . VAL A 1 218 ? 21.936 -11.675 13.137 1.00 13.03 262 VAL A C 1
ATOM 1622 O O . VAL A 1 218 ? 21.500 -10.597 13.548 1.00 14.08 262 VAL A O 1
ATOM 1629 N N . SER A 1 219 ? 21.339 -12.370 12.174 1.00 13.10 263 SER A N 1
ATOM 1630 C CA . SER A 1 219 ? 20.007 -12.000 11.726 1.00 12.71 263 SER A CA 1
ATOM 1631 C C . SER A 1 219 ? 19.276 -13.250 11.274 1.00 12.73 263 SER A C 1
ATOM 1632 O O . SER A 1 219 ? 19.891 -14.265 10.922 1.00 14.77 263 SER A O 1
ATOM 1635 N N . ARG A 1 220 ? 17.957 -13.190 11.328 1.00 11.89 264 ARG A N 1
ATOM 1636 C CA . ARG A 1 220 ? 17.141 -14.300 10.870 1.00 13.06 264 ARG A CA 1
ATOM 1637 C C . ARG A 1 220 ? 15.915 -13.700 10.222 1.00 12.31 264 ARG A C 1
ATOM 1638 O O . ARG A 1 220 ? 15.151 -13.015 10.888 1.00 14.39 264 ARG A O 1
ATOM 1646 N N . GLU A 1 221 ? 15.737 -13.919 8.924 1.00 13.05 265 GLU A N 1
ATOM 1647 C CA . GLU A 1 221 ? 14.669 -13.209 8.238 1.00 12.47 265 GLU A CA 1
ATOM 1648 C C . GLU A 1 221 ? 13.293 -13.614 8.768 1.00 12.05 265 GLU A C 1
ATOM 1649 O O . GLU A 1 221 ? 13.061 -14.760 9.194 1.00 13.32 265 GLU A O 1
ATOM 1655 N N . LYS A 1 222 ? 12.392 -12.640 8.768 1.00 11.05 266 LYS A N 1
ATOM 1656 C CA . LYS A 1 222 ? 11.039 -12.831 9.280 1.00 11.29 266 LYS A CA 1
ATOM 1657 C C . LYS A 1 222 ? 10.273 -13.896 8.496 1.00 12.41 266 LYS A C 1
ATOM 1658 O O . LYS A 1 222 ? 10.316 -13.911 7.265 1.00 12.55 266 LYS A O 1
ATOM 1664 N N . PRO A 1 223 ? 9.576 -14.805 9.204 1.00 11.82 267 PRO A N 1
ATOM 1665 C CA . PRO A 1 223 ? 8.735 -15.771 8.490 1.00 12.28 267 PRO A CA 1
ATOM 1666 C C . PRO A 1 223 ? 7.637 -15.077 7.686 1.00 11.94 267 PRO A C 1
ATOM 1667 O O . PRO A 1 223 ? 7.188 -13.985 8.062 1.00 12.19 267 PRO A O 1
ATOM 1671 N N . PHE A 1 224 ? 7.213 -15.694 6.592 1.00 12.40 268 PHE A N 1
ATOM 1672 C CA . PHE A 1 224 ? 6.159 -15.104 5.769 1.00 13.16 268 PHE A CA 1
ATOM 1673 C C . PHE A 1 224 ? 5.301 -16.181 5.111 1.00 13.12 268 PHE A C 1
ATOM 1674 O O . PHE A 1 224 ? 5.762 -17.301 4.828 1.00 14.41 268 PHE A O 1
ATOM 1682 N N . LEU A 1 225 ? 4.039 -15.828 4.895 1.00 14.08 269 LEU A N 1
ATOM 1683 C CA . LEU A 1 225 ? 3.087 -16.674 4.199 1.00 14.84 269 LEU A CA 1
ATOM 1684 C C . LEU A 1 225 ? 3.408 -16.740 2.709 1.00 14.02 2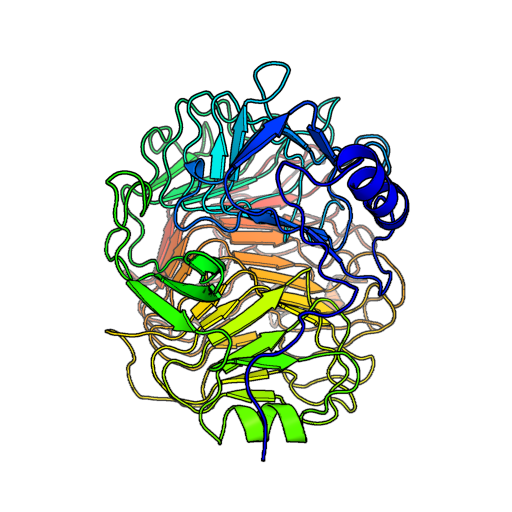69 LEU A C 1
ATOM 1685 O O . LEU A 1 225 ? 3.721 -15.721 2.091 1.00 15.55 269 LEU A O 1
ATOM 1690 N N . TYR A 1 226 ? 3.330 -17.928 2.120 1.00 13.99 270 TYR A N 1
ATOM 1691 C CA . TYR A 1 226 ? 3.475 -18.021 0.672 1.00 14.33 270 TYR A CA 1
ATOM 1692 C C . TYR A 1 226 ? 2.708 -19.214 0.139 1.00 17.08 270 TYR A C 1
ATOM 1693 O O . TYR A 1 226 ? 2.148 -20.004 0.908 1.00 16.68 270 TYR A O 1
ATOM 1702 N N . LEU A 1 227 ? 2.657 -19.314 -1.182 1.00 17.20 271 LEU A N 1
ATOM 1703 C CA . LEU A 1 227 ? 2.020 -20.435 -1.861 1.00 20.51 271 LEU A CA 1
ATOM 1704 C C . LEU A 1 227 ? 3.049 -21.373 -2.460 1.00 23.15 271 LEU A C 1
ATOM 1705 O O . LEU A 1 227 ? 3.872 -20.961 -3.271 1.00 23.47 271 LEU A O 1
ATOM 1710 N N . ASP A 1 228 ? 2.999 -22.632 -2.043 1.00 26.14 272 ASP A N 1
ATOM 1711 C CA . ASP A 1 228 ? 3.780 -23.691 -2.666 1.00 31.10 272 ASP A CA 1
ATOM 1712 C C . ASP A 1 228 ? 2.827 -24.451 -3.577 1.00 33.56 272 ASP A C 1
ATOM 1713 O O . ASP A 1 228 ? 2.067 -25.303 -3.120 1.00 34.27 272 ASP A O 1
ATOM 1718 N N . GLY A 1 229 ? 2.844 -24.110 -4.862 1.00 33.94 273 GLY A N 1
ATOM 1719 C CA . GLY A 1 229 ? 1.809 -24.561 -5.771 1.00 33.91 273 GLY A CA 1
ATOM 1720 C C . GLY A 1 229 ? 0.486 -23.939 -5.357 1.00 35.13 273 GLY A C 1
ATOM 1721 O O . GLY A 1 229 ? 0.332 -22.715 -5.373 1.00 35.93 273 GLY A O 1
ATOM 1722 N N . ASP A 1 230 ? -0.462 -24.781 -4.959 1.00 34.53 274 ASP A N 1
ATOM 1723 C CA . ASP A 1 230 ? -1.769 -24.309 -4.516 1.00 37.03 274 ASP A CA 1
ATOM 1724 C C . ASP A 1 230 ? -1.931 -24.366 -2.996 1.00 34.15 274 ASP A C 1
ATOM 1725 O O . ASP A 1 230 ? -3.001 -24.062 -2.472 1.00 36.59 274 ASP A O 1
ATOM 1730 N N . ASP A 1 231 ? -0.876 -24.759 -2.291 1.00 30.60 275 ASP A N 1
ATOM 1731 C CA . ASP A 1 231 ? -0.948 -24.920 -0.839 1.00 28.51 275 ASP A CA 1
ATOM 1732 C C . ASP A 1 231 ? -0.316 -23.760 -0.073 1.00 22.89 275 ASP A C 1
ATOM 1733 O O . ASP A 1 231 ? 0.834 -23.410 -0.323 1.00 22.79 275 ASP A O 1
ATOM 1738 N N . TYR A 1 232 ? -1.054 -23.179 0.872 1.00 19.45 276 TYR A N 1
ATOM 1739 C CA . TYR A 1 232 ? -0.476 -22.154 1.745 1.00 17.78 276 TYR A CA 1
ATOM 1740 C C . TYR A 1 232 ? 0.527 -22.782 2.704 1.00 17.62 276 TYR A C 1
ATOM 1741 O O . TYR A 1 232 ? 0.255 -23.825 3.308 1.00 18.28 276 TYR A O 1
ATOM 1750 N N . LYS A 1 233 ? 1.690 -22.144 2.827 1.00 16.60 277 LYS A N 1
ATOM 1751 C CA . LYS A 1 233 ? 2.708 -22.524 3.798 1.00 15.85 277 LYS A CA 1
ATOM 1752 C C . LYS A 1 233 ? 3.314 -21.265 4.392 1.00 15.17 277 LYS A C 1
ATOM 1753 O O . LYS A 1 233 ? 3.148 -20.172 3.850 1.00 16.59 277 LYS A O 1
ATOM 1759 N N . VAL A 1 234 ? 4.026 -21.419 5.502 1.00 13.86 278 VAL A N 1
ATOM 1760 C CA . VAL A 1 234 ? 4.811 -20.322 6.036 1.00 13.58 278 VAL A CA 1
ATOM 1761 C C . VAL A 1 234 ? 6.284 -20.685 5.921 1.00 14.39 278 VAL A C 1
ATOM 1762 O O . VAL A 1 234 ? 6.711 -21.751 6.384 1.00 14.42 278 VAL A O 1
ATOM 1766 N N . PHE A 1 235 ? 7.052 -19.817 5.267 1.00 13.83 279 PHE A N 1
ATOM 1767 C CA . PHE A 1 235 ? 8.478 -20.055 5.126 1.00 13.72 279 PHE A CA 1
ATOM 1768 C C . PHE A 1 235 ? 9.191 -19.505 6.340 1.00 12.56 279 PHE A C 1
ATOM 1769 O O . PHE A 1 235 ? 8.914 -18.378 6.768 1.00 14.09 279 PHE A O 1
ATOM 1777 N N . VAL A 1 236 ? 10.096 -20.314 6.895 1.00 12.88 280 VAL A N 1
ATOM 1778 C CA . VAL A 1 236 ? 10.824 -19.967 8.111 1.00 13.51 280 VAL A CA 1
ATOM 1779 C C . VAL A 1 236 ? 12.324 -19.938 7.810 1.00 13.92 280 VAL A C 1
ATOM 1780 O O . VAL A 1 236 ? 12.997 -20.968 7.850 1.00 15.86 280 VAL A O 1
ATOM 1784 N N . PRO A 1 237 ? 12.848 -18.756 7.465 1.00 13.26 281 PRO A N 1
ATOM 1785 C CA . PRO A 1 237 ? 14.277 -18.635 7.136 1.00 13.22 281 PRO A CA 1
ATOM 1786 C C . PRO A 1 237 ? 15.194 -19.096 8.265 1.00 15.60 281 PRO A C 1
ATOM 1787 O O . PRO A 1 237 ? 14.884 -18.894 9.443 1.00 16.49 281 PRO A O 1
ATOM 1791 N N . ALA A 1 238 ? 16.310 -19.716 7.892 1.00 17.08 282 ALA A N 1
ATOM 1792 C CA . ALA A 1 238 ? 17.352 -20.086 8.842 1.00 18.53 282 ALA A CA 1
ATOM 1793 C C . ALA A 1 238 ? 18.167 -18.849 9.224 1.00 16.87 282 ALA A C 1
ATOM 1794 O O . ALA A 1 238 ? 18.227 -17.878 8.462 1.00 17.67 282 ALA A O 1
ATOM 1796 N N . LYS A 1 239 ? 18.809 -18.883 10.386 1.00 15.95 283 LYS A N 1
ATOM 1797 C CA . LYS A 1 239 ? 19.574 -17.716 10.818 1.00 15.34 283 LYS A CA 1
ATOM 1798 C C . LYS A 1 239 ? 20.886 -17.603 10.053 1.00 15.19 283 LYS A C 1
ATOM 1799 O O . LYS A 1 239 ? 21.435 -18.595 9.561 1.00 17.46 283 LYS A O 1
ATOM 1805 N N . ARG A 1 240 ? 21.353 -16.365 9.937 1.00 15.42 284 ARG A N 1
ATOM 1806 C CA . ARG A 1 240 ? 22.651 -16.046 9.360 1.00 13.95 284 ARG A CA 1
ATOM 1807 C C . ARG A 1 240 ? 23.530 -15.385 10.415 1.00 13.90 284 ARG A C 1
ATOM 1808 O O . ARG A 1 240 ? 23.058 -14.562 11.190 1.00 18.57 284 ARG A O 1
ATOM 1816 N N . THR A 1 241 ? 24.804 -15.743 10.459 1.00 15.72 285 THR A N 1
ATOM 1817 C CA . THR A 1 241 ? 25.740 -15.020 11.315 1.00 17.09 285 THR A CA 1
ATOM 1818 C C . THR A 1 241 ? 26.664 -14.197 10.428 1.00 17.26 285 THR A C 1
ATOM 1819 O O . THR A 1 241 ? 27.032 -14.635 9.335 1.00 18.12 285 THR A O 1
ATOM 1823 N N . ASN A 1 242 ? 27.011 -12.997 10.889 1.00 16.48 286 ASN A N 1
ATOM 1824 C CA . ASN A 1 242 ? 27.788 -12.060 10.083 1.00 15.02 286 ASN A CA 1
ATOM 1825 C C . ASN A 1 242 ? 27.172 -11.906 8.695 1.00 15.81 286 ASN A C 1
ATOM 1826 O O . ASN A 1 242 ? 27.842 -12.061 7.671 1.00 16.80 286 ASN A O 1
ATOM 1831 N N . ALA A 1 243 ? 25.874 -11.617 8.693 1.00 14.37 287 ALA A N 1
ATOM 1832 C CA . ALA A 1 243 ? 25.085 -11.520 7.476 1.00 13.10 287 ALA A CA 1
ATOM 1833 C C . ALA A 1 243 ? 25.481 -10.310 6.637 1.00 13.46 287 ALA A C 1
ATOM 1834 O O . ALA A 1 243 ? 25.813 -9.249 7.169 1.00 13.26 287 ALA A O 1
ATOM 1836 N N . ARG A 1 244 ? 25.423 -10.478 5.320 1.00 13.40 288 ARG A N 1
ATOM 1837 C CA . ARG A 1 244 ? 25.639 -9.379 4.394 1.00 12.46 288 ARG A CA 1
ATOM 1838 C C . ARG A 1 244 ? 24.898 -9.675 3.101 1.00 12.74 288 ARG A C 1
ATOM 1839 O O . ARG A 1 244 ? 24.937 -10.805 2.605 1.00 14.26 288 ARG A O 1
ATOM 1847 N N . GLY A 1 245 ? 24.213 -8.663 2.567 1.00 13.69 289 GLY A N 1
ATOM 1848 C CA . GLY A 1 245 ? 23.423 -8.833 1.358 1.00 12.11 289 GLY A CA 1
ATOM 1849 C C . GLY A 1 245 ? 22.149 -9.617 1.605 1.00 12.78 289 GLY A C 1
ATOM 1850 O O . GLY A 1 245 ? 21.863 -10.014 2.734 1.00 13.99 289 GLY A O 1
ATOM 1851 N N . THR A 1 246 ? 21.385 -9.850 0.541 1.00 12.98 290 THR A N 1
ATOM 1852 C CA . THR A 1 246 ? 20.092 -10.498 0.681 1.00 13.03 290 THR A CA 1
ATOM 1853 C C . THR A 1 246 ? 20.227 -12.003 0.913 1.00 14.01 290 THR A C 1
ATOM 1854 O O . THR A 1 246 ? 21.240 -12.624 0.560 1.00 14.65 290 THR A O 1
ATOM 1858 N N . SER A 1 247 ? 19.178 -12.584 1.485 1.00 13.59 291 SER A N 1
ATOM 1859 C CA . SER A 1 247 ? 19.138 -14.014 1.756 1.00 15.67 291 SER A CA 1
ATOM 1860 C C . SER A 1 247 ? 18.754 -14.825 0.518 1.00 15.62 291 SER A C 1
ATOM 1861 O O . SER A 1 247 ? 19.017 -16.034 0.445 1.00 19.75 291 SER A O 1
ATOM 1864 N N . TRP A 1 248 ? 18.128 -14.152 -0.445 1.00 13.55 292 TRP A N 1
ATOM 1865 C CA . TRP A 1 248 ? 17.485 -14.805 -1.587 1.00 15.21 292 TRP A CA 1
ATOM 1866 C C . TRP A 1 248 ? 18.167 -14.504 -2.922 1.00 19.68 292 TRP A C 1
ATOM 1867 O O . TRP A 1 248 ? 17.784 -15.055 -3.959 1.00 22.30 292 TRP A O 1
ATOM 1878 N N . GLY A 1 249 ? 19.173 -13.636 -2.896 1.00 20.90 293 GLY A N 1
ATOM 1879 C CA . GLY A 1 249 ? 19.882 -13.261 -4.111 1.00 29.13 293 GLY A CA 1
ATOM 1880 C C . GLY A 1 249 ? 20.517 -14.405 -4.893 1.00 34.68 293 GLY A C 1
ATOM 1881 O O . GLY A 1 249 ? 20.631 -14.338 -6.120 1.00 36.57 293 GLY A O 1
ATOM 1882 N N . ASN A 1 250 ? 20.936 -15.453 -4.190 1.00 38.57 294 ASN A N 1
ATOM 1883 C CA . ASN A 1 250 ? 21.615 -16.582 -4.821 1.00 42.74 294 ASN A CA 1
ATOM 1884 C C . ASN A 1 250 ? 20.745 -17.832 -4.887 1.00 44.68 294 ASN A C 1
ATOM 1885 O O . ASN A 1 250 ? 21.228 -18.950 -4.696 1.00 44.43 294 ASN A O 1
ATOM 1890 N N . GLY A 1 251 ? 19.458 -17.639 -5.154 1.00 46.10 295 GLY A N 1
ATOM 1891 C CA . GLY A 1 251 ? 18.547 -18.753 -5.326 1.00 47.12 295 GLY A CA 1
ATOM 1892 C C . GLY A 1 251 ? 17.995 -19.305 -4.027 1.00 46.80 295 GLY A C 1
ATOM 1893 O O . GLY A 1 251 ? 17.791 -18.557 -3.068 1.00 46.95 295 GLY A O 1
ATOM 1894 N N . THR A 1 252 ? 17.778 -20.620 -4.012 1.00 46.25 296 THR A N 1
ATOM 1895 C CA . THR A 1 252 ? 17.082 -21.332 -2.936 1.00 45.39 296 THR A CA 1
ATOM 1896 C C . THR A 1 252 ? 17.451 -20.870 -1.526 1.00 40.80 296 THR A C 1
ATOM 1897 O O . THR A 1 252 ? 18.506 -21.215 -1.005 1.00 39.32 296 THR A O 1
ATOM 1901 N N . PRO A 1 253 ? 16.570 -20.080 -0.905 1.00 37.76 297 PRO A N 1
ATOM 1902 C CA . PRO A 1 253 ? 16.830 -19.595 0.453 1.00 34.84 297 PRO A CA 1
ATOM 1903 C C . PRO A 1 253 ? 16.840 -20.733 1.480 1.00 33.85 297 PRO A C 1
ATOM 1904 O O . PRO A 1 253 ? 16.017 -21.641 1.411 1.00 35.12 297 PRO A O 1
ATOM 1908 N N . GLU A 1 254 ? 17.782 -20.678 2.412 1.00 32.01 298 GLU A N 1
ATOM 1909 C CA . GLU A 1 254 ? 17.899 -21.680 3.465 1.00 30.84 298 GLU A CA 1
ATOM 1910 C C . GLU A 1 254 ? 16.777 -21.532 4.500 1.00 25.10 298 GLU A C 1
ATOM 1911 O O . GLU A 1 254 ? 16.564 -20.442 5.033 1.00 23.39 298 GLU A O 1
ATOM 1917 N N . GLY A 1 255 ? 16.062 -22.620 4.777 1.00 21.72 299 GLY A N 1
ATOM 1918 C CA . GLY A 1 255 ? 14.954 -22.574 5.718 1.00 19.97 299 GLY A CA 1
ATOM 1919 C C . GLY A 1 255 ? 13.989 -23.749 5.628 1.00 21.02 299 GLY A C 1
ATOM 1920 O O . GLY A 1 255 ? 14.218 -24.703 4.886 1.00 25.16 299 GLY A O 1
ATOM 1921 N N . GLU A 1 256 ? 12.906 -23.671 6.398 1.00 21.14 300 GLU A N 1
ATOM 1922 C CA . GLU A 1 256 ? 11.901 -24.731 6.496 1.00 22.97 300 GLU A CA 1
ATOM 1923 C C . GLU A 1 256 ? 10.541 -24.180 6.084 1.00 20.45 300 GLU A C 1
ATOM 1924 O O . GLU A 1 256 ? 10.263 -23.011 6.315 1.00 21.26 300 GLU A O 1
ATOM 1930 N N . SER A 1 257 ? 9.701 -25.007 5.468 1.00 19.80 301 SER A N 1
ATOM 1931 C CA . SER A 1 257 ? 8.330 -24.600 5.164 1.00 20.13 301 SER A CA 1
ATOM 1932 C C . SER A 1 257 ? 7.337 -25.336 6.053 1.00 20.43 301 SER A C 1
ATOM 1933 O O . SER A 1 257 ? 7.368 -26.570 6.152 1.00 25.40 301 SER A O 1
ATOM 1936 N N . LEU A 1 258 ? 6.462 -24.574 6.703 1.00 18.30 302 LEU A N 1
ATOM 1937 C CA . LEU A 1 258 ? 5.417 -25.142 7.552 1.00 18.06 302 LEU A CA 1
ATOM 1938 C C . LEU A 1 258 ? 4.065 -25.062 6.853 1.00 18.65 302 LEU A C 1
ATOM 1939 O O . LEU A 1 258 ? 3.626 -23.974 6.496 1.00 20.17 302 LEU A O 1
ATOM 1944 N N . PRO A 1 259 ? 3.401 -26.208 6.650 1.00 18.75 303 PRO A N 1
ATOM 1945 C CA . PRO A 1 259 ? 2.056 -26.169 6.058 1.00 19.53 303 PRO A CA 1
ATOM 1946 C C . PRO A 1 259 ? 1.060 -25.380 6.908 1.00 19.17 303 PRO A C 1
ATOM 1947 O O . PRO A 1 259 ? 1.163 -25.386 8.141 1.00 18.10 303 PRO A O 1
ATOM 1951 N N . LEU A 1 260 ? 0.106 -24.722 6.252 1.00 17.12 304 LEU A N 1
ATOM 1952 C CA . LEU A 1 260 ? -0.912 -23.943 6.944 1.00 18.60 304 LEU A CA 1
ATOM 1953 C C . LEU A 1 260 ? -1.711 -24.785 7.941 1.00 20.10 304 LEU A C 1
ATOM 1954 O O . LEU A 1 260 ? -2.199 -24.258 8.945 1.00 18.91 304 LEU A O 1
ATOM 1959 N N . ASP A 1 261 ? -1.843 -26.086 7.690 1.00 19.88 305 ASP A N 1
ATOM 1960 C CA . ASP A 1 261 ? -2.633 -26.907 8.604 1.00 20.92 305 ASP A CA 1
ATOM 1961 C C . ASP A 1 261 ? -1.891 -27.159 9.923 1.00 20.41 305 ASP A C 1
ATOM 1962 O O . ASP A 1 261 ? -2.443 -27.763 10.843 1.00 20.08 305 ASP A O 1
ATOM 1967 N N . GLN A 1 262 ? -0.657 -26.669 10.027 1.00 17.36 306 GLN A N 1
ATOM 1968 C CA A GLN A 1 262 ? 0.098 -26.720 11.276 0.45 18.59 306 GLN A CA 1
ATOM 1969 C CA B GLN A 1 262 ? 0.060 -26.740 11.298 0.55 18.22 306 GLN A CA 1
ATOM 1970 C C . GLN A 1 262 ? -0.058 -25.423 12.065 1.00 17.31 306 GLN A C 1
ATOM 1971 O O . GLN A 1 262 ? 0.583 -25.236 13.102 1.00 16.52 306 GLN A O 1
ATOM 1982 N N . PHE A 1 263 ? -0.900 -24.524 11.554 1.00 17.38 307 PHE A N 1
ATOM 1983 C CA . PHE A 1 263 ? -1.190 -23.244 12.201 1.00 16.30 307 PHE A CA 1
ATOM 1984 C C . PHE A 1 263 ? -2.629 -23.187 12.689 1.00 16.90 307 PHE A C 1
ATOM 1985 O O . PHE A 1 263 ? -3.541 -23.581 11.963 1.00 18.52 307 PHE A O 1
ATOM 1993 N N . TYR A 1 264 ? -2.834 -22.690 13.907 1.00 14.78 308 TYR A N 1
ATOM 1994 C CA . TYR A 1 264 ? -4.162 -22.251 14.315 1.00 15.24 308 TYR A CA 1
ATOM 1995 C C . TYR A 1 264 ? -4.401 -20.886 13.684 1.00 15.01 308 TYR A C 1
ATOM 1996 O O . TYR A 1 264 ? -3.645 -19.945 13.931 1.00 15.30 308 TYR A O 1
ATOM 2005 N N . VAL A 1 265 ? -5.422 -20.797 12.840 1.00 15.31 309 VAL A N 1
ATOM 2006 C CA . VAL A 1 265 ? -5.745 -19.557 12.151 1.00 16.02 309 VAL A CA 1
ATOM 2007 C C . VAL A 1 265 ? -6.668 -18.752 13.046 1.00 15.10 309 VAL A C 1
ATOM 2008 O O . VAL A 1 265 ? -7.856 -19.055 13.167 1.00 18.92 309 VAL A O 1
ATOM 2012 N N . VAL A 1 266 ? -6.094 -17.749 13.709 1.00 15.20 310 VAL A N 1
ATOM 2013 C CA . VAL A 1 266 ? -6.818 -16.955 14.695 1.00 16.33 310 VAL A CA 1
ATOM 2014 C C . VAL A 1 266 ? -7.694 -15.925 13.994 1.00 16.08 310 VAL A C 1
ATOM 2015 O O . VAL A 1 266 ? -7.226 -15.178 13.133 1.00 16.61 310 VAL A O 1
ATOM 2019 N N . LYS A 1 267 ? -8.968 -15.904 14.364 1.00 16.75 311 LYS A N 1
ATOM 2020 C CA . LYS A 1 267 ? -9.927 -14.967 13.804 1.00 19.64 311 LYS A CA 1
ATOM 2021 C C . LYS A 1 267 ? -10.709 -14.304 14.936 1.00 22.09 311 LYS A C 1
ATOM 2022 O O . LYS A 1 267 ? -10.747 -14.832 16.047 1.00 21.06 311 LYS A O 1
ATOM 2028 N N . PRO A 1 268 ? -11.293 -13.121 14.672 1.00 28.21 312 PRO A N 1
ATOM 2029 C CA . PRO A 1 268 ? -12.093 -12.408 15.674 1.00 31.59 312 PRO A CA 1
ATOM 2030 C C . PRO A 1 268 ? -13.040 -13.337 16.421 1.00 32.20 312 PRO A C 1
ATOM 2031 O O . PRO A 1 268 ? -13.737 -14.137 15.792 1.00 33.22 312 PRO A O 1
ATOM 2035 N N . GLY A 1 269 ? -13.030 -13.259 17.747 1.00 32.63 313 GLY A N 1
ATOM 2036 C CA . GLY A 1 269 ? -13.841 -14.140 18.566 1.00 31.68 313 GLY A CA 1
ATOM 2037 C C . GLY A 1 269 ? -13.012 -15.137 19.355 1.00 28.77 313 GLY A C 1
ATOM 2038 O O . GLY A 1 269 ? -13.470 -15.669 20.365 1.00 29.71 313 GLY A O 1
ATOM 2039 N N . ALA A 1 270 ? -11.791 -15.396 18.894 1.00 24.25 314 ALA A N 1
ATOM 2040 C CA . ALA A 1 270 ? -10.908 -16.338 19.578 1.00 22.04 314 ALA A CA 1
ATOM 2041 C C . ALA A 1 270 ? -10.556 -15.844 20.973 1.00 22.77 314 ALA A C 1
ATOM 2042 O O . ALA A 1 270 ? -10.337 -14.654 21.178 1.00 25.96 314 ALA A O 1
ATOM 2044 N N . THR A 1 271 ? -10.507 -16.764 21.929 1.00 21.45 315 THR A N 1
ATOM 2045 C CA . THR A 1 271 ? -10.098 -16.435 23.287 1.00 21.51 315 THR A CA 1
ATOM 2046 C C . THR A 1 271 ? -8.636 -16.793 23.510 1.00 19.56 315 THR A C 1
ATOM 2047 O O . THR A 1 271 ? -8.070 -17.617 22.790 1.00 18.91 315 THR A O 1
ATOM 2051 N N . ALA A 1 272 ? -8.024 -16.180 24.515 1.00 18.85 316 ALA A N 1
ATOM 2052 C CA . ALA A 1 272 ? -6.669 -16.550 24.884 1.00 18.45 316 ALA A CA 1
ATOM 2053 C C . ALA A 1 272 ? -6.615 -18.018 25.321 1.00 19.33 316 ALA A C 1
ATOM 2054 O O . ALA A 1 272 ? -5.624 -18.699 25.074 1.00 19.50 316 ALA A O 1
ATOM 2056 N N . GLU A 1 273 ? -7.681 -18.508 25.954 1.00 19.90 317 GLU A N 1
ATOM 2057 C CA . GLU A 1 273 ? -7.745 -19.917 26.329 1.00 21.79 317 GLU A CA 1
ATOM 2058 C C . GLU A 1 273 ? -7.583 -20.824 25.107 1.00 19.62 317 GLU A C 1
ATOM 2059 O O . GLU A 1 273 ? -6.826 -21.796 25.140 1.00 20.06 317 GLU A O 1
ATOM 2065 N N . THR A 1 274 ? -8.291 -20.512 24.027 1.00 18.43 318 THR A N 1
ATOM 2066 C CA . THR A 1 274 ? -8.207 -21.341 22.825 1.00 18.74 318 THR A CA 1
ATOM 2067 C C . THR A 1 274 ? -6.845 -21.183 22.152 1.00 18.98 318 THR A C 1
ATOM 2068 O O . THR A 1 274 ? -6.232 -22.166 21.735 1.00 19.58 318 THR A O 1
ATOM 2072 N N . ILE A 1 275 ? -6.369 -19.947 22.053 1.00 16.95 319 ILE A N 1
ATOM 2073 C CA . ILE A 1 275 ? -5.057 -19.685 21.475 1.00 15.80 319 ILE A CA 1
ATOM 2074 C C . ILE A 1 275 ? -3.976 -20.454 22.243 1.00 16.80 319 ILE A C 1
ATOM 2075 O O . ILE A 1 275 ? -3.093 -21.091 21.645 1.00 15.73 319 ILE A O 1
ATOM 2080 N N . ASN A 1 276 ? -4.063 -20.423 23.570 1.00 15.90 320 ASN A N 1
ATOM 2081 C CA . ASN A 1 276 ? -3.076 -21.115 24.389 1.00 15.93 320 ASN A CA 1
ATOM 2082 C C . ASN A 1 276 ? -3.156 -22.629 24.244 1.00 17.13 320 ASN A C 1
ATOM 2083 O O . ASN A 1 276 ? -2.124 -23.308 24.205 1.00 17.46 320 ASN A O 1
ATOM 2088 N N . ALA A 1 277 ? -4.377 -23.152 24.150 1.00 17.55 321 ALA A N 1
ATOM 2089 C CA . ALA A 1 277 ? -4.583 -24.581 23.921 1.00 18.82 321 ALA A CA 1
ATOM 2090 C C . ALA A 1 277 ? -3.965 -25.014 22.593 1.00 18.46 321 ALA A C 1
ATOM 2091 O O . ALA A 1 277 ? -3.388 -26.097 22.494 1.00 19.16 321 ALA A O 1
ATOM 2093 N N . ALA A 1 278 ? -4.085 -24.163 21.576 1.00 17.28 322 ALA A N 1
ATOM 2094 C CA . ALA A 1 278 ? -3.522 -24.465 20.263 1.00 16.54 322 ALA A CA 1
ATOM 2095 C C . ALA A 1 278 ? -2.010 -24.664 20.347 1.00 16.40 322 ALA A C 1
ATOM 2096 O O . ALA A 1 278 ? -1.471 -25.628 19.801 1.00 16.82 322 ALA A O 1
ATOM 2098 N N . VAL A 1 279 ? -1.327 -23.757 21.042 1.00 17.21 323 VAL A N 1
ATOM 2099 C CA . VAL A 1 279 ? 0.122 -23.853 21.174 1.00 16.55 323 VAL A CA 1
ATOM 2100 C C . VAL A 1 279 ? 0.500 -25.092 21.989 1.00 17.74 323 VAL A C 1
ATOM 2101 O O . VAL A 1 279 ? 1.429 -25.824 21.628 1.00 18.03 323 VAL A O 1
ATOM 2105 N N . ASP A 1 280 ? -0.236 -25.346 23.069 1.00 20.62 324 ASP A N 1
ATOM 2106 C CA A ASP A 1 280 ? -0.044 -26.539 23.897 0.48 22.78 324 ASP A CA 1
ATOM 2107 C CA B ASP A 1 280 ? 0.036 -26.524 23.880 0.52 22.72 324 ASP A CA 1
ATOM 2108 C C . ASP A 1 280 ? -0.135 -27.810 23.070 1.00 22.50 324 ASP A C 1
ATOM 2109 O O . ASP A 1 280 ? 0.591 -28.779 23.293 1.00 25.28 324 ASP A O 1
ATOM 2118 N N . GLN A 1 281 ? -1.070 -27.803 22.123 1.00 20.68 325 GLN A N 1
ATOM 2119 C CA . GLN A 1 281 ? -1.335 -28.971 21.292 1.00 22.26 325 GLN A CA 1
ATOM 2120 C C . GLN A 1 281 ? -0.382 -29.078 20.102 1.00 20.83 325 GLN A C 1
ATOM 2121 O O . GLN A 1 281 ? -0.460 -30.034 19.331 1.00 24.73 325 GLN A O 1
ATOM 2127 N N . GLY A 1 282 ? 0.518 -28.107 19.955 1.00 18.90 326 GLY A N 1
ATOM 2128 C CA . GLY A 1 282 ? 1.557 -28.194 18.942 1.00 18.77 326 GLY A CA 1
ATOM 2129 C C . GLY A 1 282 ? 1.361 -27.346 17.698 1.00 18.75 326 GLY A C 1
ATOM 2130 O O . GLY A 1 282 ? 2.167 -27.417 16.767 1.00 19.08 326 GLY A O 1
ATOM 2131 N N . LEU A 1 283 ? 0.299 -26.545 17.671 1.00 16.62 327 LEU A N 1
ATOM 2132 C CA . LEU A 1 283 ? 0.051 -25.657 16.532 1.00 15.23 327 LEU A CA 1
ATOM 2133 C C . LEU A 1 283 ? 0.811 -24.344 16.647 1.00 14.46 327 LEU A C 1
ATOM 2134 O O . LEU A 1 283 ? 1.044 -23.836 17.748 1.00 15.61 327 LEU A O 1
ATOM 2139 N N . HIS A 1 284 ? 1.192 -23.803 15.497 1.00 13.57 328 HIS A N 1
ATOM 2140 C CA . HIS A 1 284 ? 1.684 -22.438 15.420 1.00 14.61 328 HIS A CA 1
ATOM 2141 C C . HIS A 1 284 ? 0.490 -21.490 15.380 1.00 13.83 328 HIS A C 1
ATOM 2142 O O . HIS A 1 284 ? -0.659 -21.938 15.391 1.00 14.63 328 HIS A O 1
ATOM 2149 N N . LEU A 1 285 ? 0.759 -20.186 15.357 1.00 13.68 329 LEU A N 1
ATOM 2150 C CA . LEU A 1 285 ? -0.305 -19.180 15.377 1.00 14.05 329 LEU A CA 1
ATOM 2151 C C . LEU A 1 285 ? -0.223 -18.268 14.164 1.00 13.17 329 LEU A C 1
ATOM 2152 O O . LEU A 1 285 ? 0.826 -17.690 13.895 1.00 13.10 329 LEU A O 1
ATOM 2157 N N . LEU A 1 286 ? -1.331 -18.145 13.438 1.00 13.30 330 LEU A N 1
ATOM 2158 C CA . LEU A 1 286 ? -1.461 -17.171 12.358 1.00 13.19 330 LEU A CA 1
ATOM 2159 C C . LEU A 1 286 ? -2.588 -16.214 12.698 1.00 13.51 330 LEU A C 1
ATOM 2160 O O . LEU A 1 286 ? -3.759 -16.606 12.654 1.00 14.71 330 LEU A O 1
ATOM 2165 N N . PHE A 1 287 ? -2.245 -14.974 13.056 1.00 13.34 331 PHE A N 1
ATOM 2166 C CA . PHE A 1 287 ? -3.258 -13.986 13.403 1.00 12.38 331 PHE A CA 1
ATOM 2167 C C . PHE A 1 287 ? -3.746 -13.277 12.145 1.00 12.33 331 PHE A C 1
ATOM 2168 O O . PHE A 1 287 ? -3.019 -12.489 11.534 1.00 14.72 331 PHE A O 1
ATOM 2176 N N . THR A 1 288 ? -4.983 -13.551 11.755 1.00 13.51 332 THR A N 1
ATOM 2177 C CA . THR A 1 288 ? -5.572 -12.861 10.615 1.00 13.65 332 THR A CA 1
ATOM 2178 C C . THR A 1 288 ? -5.854 -11.409 11.032 1.00 13.42 332 THR A C 1
ATOM 2179 O O . THR A 1 288 ? -5.910 -11.109 12.230 1.00 13.51 332 THR A O 1
ATOM 2183 N N . PRO A 1 289 ? -6.011 -10.495 10.057 1.00 13.31 333 PRO A N 1
ATOM 2184 C CA . PRO A 1 289 ? -6.129 -9.076 10.423 1.00 13.14 333 PRO A CA 1
ATOM 2185 C C . PRO A 1 289 ? -7.372 -8.787 11.246 1.00 14.59 333 PRO A C 1
ATOM 2186 O O . PRO A 1 289 ? -8.489 -9.100 10.837 1.00 16.01 333 PRO A O 1
ATOM 2190 N N . GLY A 1 290 ? -7.164 -8.195 12.414 1.00 13.07 334 GLY A N 1
ATOM 2191 C CA . GLY A 1 290 ? -8.261 -7.840 13.285 1.00 13.14 334 GLY A CA 1
ATOM 2192 C C . GLY A 1 290 ? -7.722 -7.361 14.609 1.00 12.87 334 GLY A C 1
ATOM 2193 O O . GLY A 1 290 ? -6.511 -7.235 14.781 1.00 12.55 334 GLY A O 1
ATOM 2194 N N . VAL A 1 291 ? -8.629 -7.096 15.537 1.00 14.96 335 VAL A N 1
ATOM 2195 C CA . VAL A 1 291 ? -8.270 -6.644 16.866 1.00 14.43 335 VAL A CA 1
ATOM 2196 C C . VAL A 1 291 ? -8.775 -7.665 17.869 1.00 13.60 335 VAL A C 1
ATOM 2197 O O . VAL A 1 291 ? -9.979 -7.966 17.917 1.00 17.33 335 VAL A O 1
ATOM 2201 N N . TYR A 1 292 ? -7.851 -8.182 18.671 1.00 14.53 336 TYR A N 1
ATOM 2202 C CA . TYR A 1 292 ? -8.118 -9.289 19.585 1.00 14.76 336 TYR A CA 1
ATOM 2203 C C . TYR A 1 292 ? -7.949 -8.893 21.048 1.00 14.35 336 TYR A C 1
ATOM 2204 O O . TYR A 1 292 ? -6.833 -8.686 21.500 1.00 17.06 336 TYR A O 1
ATOM 2213 N N . HIS A 1 293 ? -9.052 -8.796 21.785 1.00 14.80 337 HIS A N 1
ATOM 2214 C CA . HIS A 1 293 ? -8.977 -8.597 23.232 1.00 13.01 337 HIS A CA 1
ATOM 2215 C C . HIS A 1 293 ? -8.703 -9.932 23.911 1.00 15.69 337 HIS A C 1
ATOM 2216 O O . HIS A 1 293 ? -9.311 -10.945 23.562 1.00 19.27 337 HIS A O 1
ATOM 2223 N N . VAL A 1 294 ? -7.796 -9.940 24.880 1.00 14.44 338 VAL A N 1
ATOM 2224 C CA . VAL A 1 294 ? -7.534 -11.150 25.653 1.00 14.61 338 VAL A CA 1
ATOM 2225 C C . VAL A 1 294 ? -7.690 -10.863 27.154 1.00 15.02 338 VAL A C 1
ATOM 2226 O O . VAL A 1 294 ? -7.297 -9.802 27.636 1.00 16.66 338 VAL A O 1
ATOM 2230 N N . ASP A 1 295 ? -8.289 -11.797 27.891 1.00 16.54 339 ASP A N 1
ATOM 2231 C CA . ASP A 1 295 ? -8.497 -11.590 29.324 1.00 18.74 339 ASP A CA 1
ATOM 2232 C C . ASP A 1 295 ? -7.429 -12.293 30.162 1.00 18.44 339 ASP A C 1
ATOM 2233 O O . ASP A 1 295 ? -7.434 -12.218 31.390 1.00 19.21 339 ASP A O 1
ATOM 2238 N N . GLN A 1 296 ? -6.519 -12.974 29.477 1.00 17.36 340 GLN A N 1
ATOM 2239 C CA . GLN A 1 296 ? -5.347 -13.576 30.108 1.00 17.37 340 GLN A CA 1
ATOM 2240 C C . GLN A 1 296 ? -4.215 -13.561 29.087 1.00 16.51 340 GLN A C 1
ATOM 2241 O O . GLN A 1 296 ? -4.469 -13.438 27.888 1.00 15.85 340 GLN A O 1
ATOM 2247 N N . PRO A 1 297 ? -2.959 -13.681 29.551 1.00 15.74 341 PRO A N 1
ATOM 2248 C CA . PRO A 1 297 ? -1.866 -13.633 28.572 1.00 14.10 341 PRO A CA 1
ATOM 2249 C C . PRO A 1 297 ? -1.900 -14.762 27.545 1.00 14.29 341 PRO A C 1
ATOM 2250 O O . PRO A 1 297 ? -2.265 -15.896 27.864 1.00 16.60 341 PRO A O 1
ATOM 2254 N N . ILE A 1 298 ? -1.532 -14.434 26.312 1.00 13.07 342 ILE A N 1
ATOM 2255 C CA . ILE A 1 298 ? -1.184 -15.448 25.335 1.00 12.82 342 ILE A CA 1
ATOM 2256 C C . ILE A 1 298 ? 0.165 -16.015 25.749 1.00 13.85 342 ILE A C 1
ATOM 2257 O O . ILE A 1 298 ? 1.134 -15.269 25.919 1.00 16.30 342 ILE A O 1
ATOM 2262 N N . GLU A 1 299 ? 0.215 -17.329 25.942 1.00 14.32 343 GLU A N 1
ATOM 2263 C CA . GLU A 1 299 ? 1.420 -17.992 26.419 1.00 14.78 343 GLU A CA 1
ATOM 2264 C C . GLU A 1 299 ? 2.012 -18.881 25.340 1.00 15.94 343 GLU A C 1
ATOM 2265 O O . GLU A 1 299 ? 1.361 -19.806 24.853 1.00 18.46 343 GLU A O 1
ATOM 2271 N N . ILE A 1 300 ? 3.250 -18.584 24.961 1.00 14.83 344 ILE A N 1
ATOM 2272 C CA . ILE A 1 300 ? 3.965 -19.396 23.986 1.00 15.19 344 ILE A CA 1
ATOM 2273 C C . ILE A 1 300 ? 5.134 -20.074 24.693 1.00 15.12 344 ILE A C 1
ATOM 2274 O O . ILE A 1 300 ? 6.183 -19.462 24.902 1.00 16.48 344 ILE A O 1
ATOM 2279 N N . ASP A 1 301 ? 4.932 -21.328 25.093 1.00 14.97 345 ASP A N 1
ATOM 2280 C CA . ASP A 1 301 ? 5.932 -22.061 25.872 1.00 16.33 345 ASP A CA 1
ATOM 2281 C C . ASP A 1 301 ? 6.310 -23.373 25.190 1.00 15.21 345 ASP A C 1
ATOM 2282 O O . ASP A 1 301 ? 6.553 -24.397 25.842 1.00 18.22 345 ASP A O 1
ATOM 2287 N N . ARG A 1 302 ? 6.350 -23.328 23.864 1.00 14.36 346 ARG A N 1
ATOM 2288 C CA . ARG A 1 302 ? 6.776 -24.459 23.054 1.00 13.70 346 ARG A CA 1
ATOM 2289 C C . ARG A 1 302 ? 7.879 -23.970 22.127 1.00 13.91 346 ARG A C 1
ATOM 2290 O O . ARG A 1 302 ? 7.707 -22.957 21.442 1.00 14.12 346 ARG A O 1
ATOM 2298 N N . ALA A 1 303 ? 9.004 -24.674 22.108 1.00 14.77 347 ALA A N 1
ATOM 2299 C CA . ALA A 1 303 ? 10.117 -24.297 21.242 1.00 13.97 347 ALA A CA 1
ATOM 2300 C C . ALA A 1 303 ? 9.704 -24.215 19.768 1.00 13.16 347 ALA A C 1
ATOM 2301 O O . ALA A 1 303 ? 8.866 -24.990 19.303 1.00 14.91 347 ALA A O 1
ATOM 2303 N N . ASN A 1 304 ? 10.276 -23.238 19.062 1.00 12.15 348 ASN A N 1
ATOM 2304 C CA . ASN A 1 304 ? 10.109 -23.078 17.617 1.00 13.46 348 ASN A CA 1
ATOM 2305 C C . ASN A 1 304 ? 8.720 -22.641 17.163 1.00 12.84 348 ASN A C 1
ATOM 2306 O O . ASN A 1 304 ? 8.414 -22.677 15.968 1.00 14.04 348 ASN A O 1
ATOM 2311 N N . THR A 1 305 ? 7.891 -22.199 18.099 1.00 12.78 349 THR A N 1
ATOM 2312 C CA . THR A 1 305 ? 6.558 -21.731 17.739 1.00 12.54 349 THR A CA 1
ATOM 2313 C C . THR A 1 305 ? 6.638 -20.433 16.949 1.00 11.12 349 THR A C 1
ATOM 2314 O O . THR A 1 305 ? 7.286 -19.476 17.387 1.00 13.29 349 THR A O 1
ATOM 2318 N N . VAL A 1 306 ? 5.980 -20.413 15.792 1.00 11.80 350 VAL A N 1
ATOM 2319 C CA . VAL A 1 306 ? 5.813 -19.200 15.004 1.00 11.40 350 VAL A CA 1
ATOM 2320 C C . VAL A 1 306 ? 4.491 -18.531 15.375 1.00 12.82 350 VAL A C 1
ATOM 2321 O O . VAL A 1 306 ? 3.448 -19.184 15.398 1.00 14.30 350 VAL A O 1
ATOM 2325 N N . ALA A 1 307 ? 4.537 -17.233 15.668 1.00 12.80 351 ALA A N 1
ATOM 2326 C CA . ALA A 1 307 ? 3.332 -16.460 15.906 1.00 12.84 351 ALA A CA 1
ATOM 2327 C C . ALA A 1 307 ? 3.380 -15.292 14.937 1.00 12.27 351 ALA A C 1
ATOM 2328 O O . ALA A 1 307 ? 4.078 -14.302 15.174 1.00 13.06 351 ALA A O 1
ATOM 2330 N N . LEU A 1 308 ? 2.653 -15.440 13.832 1.00 12.67 352 LEU A N 1
ATOM 2331 C CA . LEU A 1 308 ? 2.765 -14.545 12.685 1.00 11.75 352 LEU A CA 1
ATOM 2332 C C . LEU A 1 308 ? 1.483 -13.769 12.471 1.00 12.98 352 LEU A C 1
ATOM 2333 O O . LEU A 1 308 ? 0.418 -14.373 12.337 1.00 14.57 352 LEU A O 1
ATOM 2338 N N . GLY A 1 309 ? 1.577 -12.440 12.434 1.00 13.10 353 GLY A N 1
ATOM 2339 C CA . GLY A 1 309 ? 0.414 -11.609 12.190 1.00 13.10 353 GLY A CA 1
ATOM 2340 C C . GLY A 1 309 ? 0.336 -11.096 10.761 1.00 12.83 353 GLY A C 1
ATOM 2341 O O . GLY A 1 309 ? 1.359 -10.829 10.125 1.00 14.71 353 GLY A O 1
ATOM 2342 N N . LEU A 1 310 ? -0.892 -10.967 10.266 1.00 11.90 354 LEU A N 1
ATOM 2343 C CA . LEU A 1 310 ? -1.183 -10.361 8.972 1.00 12.66 354 LEU A CA 1
ATOM 2344 C C . LEU A 1 310 ? -1.948 -9.060 9.182 1.00 11.66 354 LEU A C 1
ATOM 2345 O O . LEU A 1 310 ? -2.702 -8.938 10.142 1.00 11.62 354 LEU A O 1
ATOM 2350 N N . GLY A 1 311 ? -1.783 -8.100 8.274 1.00 12.00 355 GLY A N 1
ATOM 2351 C CA . GLY A 1 311 ? -2.607 -6.897 8.280 1.00 12.85 355 GLY A CA 1
ATOM 2352 C C . GLY A 1 311 ? -2.613 -6.106 9.583 1.00 11.38 355 GLY A C 1
ATOM 2353 O O . GLY A 1 311 ? -3.651 -5.558 9.975 1.00 11.75 355 GLY A O 1
ATOM 2354 N N . LEU A 1 312 ? -1.468 -6.077 10.267 1.00 11.77 356 LEU A N 1
ATOM 2355 C CA . LEU A 1 312 ? -1.314 -5.344 11.532 1.00 12.38 356 LEU A CA 1
ATOM 2356 C C . LEU A 1 312 ? -2.304 -5.851 12.592 1.00 12.13 356 LEU A C 1
ATOM 2357 O O . LEU A 1 312 ? -2.874 -5.076 13.371 1.00 12.11 356 LEU A O 1
ATOM 2362 N N . ALA A 1 313 ? -2.479 -7.168 12.615 1.00 12.23 357 ALA A N 1
ATOM 2363 C CA . ALA A 1 313 ? -3.224 -7.847 13.668 1.00 11.06 357 ALA A CA 1
ATOM 2364 C C . ALA A 1 313 ? -2.807 -7.309 15.034 1.00 11.16 357 ALA A C 1
ATOM 2365 O O . ALA A 1 313 ? -1.619 -7.172 15.324 1.00 12.42 357 ALA A O 1
ATOM 2367 N N . THR A 1 314 ? -3.798 -7.006 15.861 1.00 10.42 358 THR A N 1
ATOM 2368 C CA . THR A 1 314 ? -3.578 -6.260 17.084 1.00 11.67 358 THR A CA 1
ATOM 2369 C C . THR A 1 314 ? -4.117 -7.008 18.288 1.00 11.63 358 THR A C 1
ATOM 2370 O O . THR A 1 314 ? -5.224 -7.542 18.239 1.00 13.46 358 THR A O 1
ATOM 2374 N N . ILE A 1 315 ? -3.331 -7.033 19.364 1.00 11.56 359 ILE A N 1
ATOM 2375 C CA A ILE A 1 315 ? -3.743 -7.661 20.609 0.83 10.67 359 ILE A CA 1
ATOM 2376 C CA B ILE A 1 315 ? -3.742 -7.662 20.611 0.17 11.91 359 ILE A CA 1
ATOM 2377 C C . ILE A 1 315 ? -3.910 -6.604 21.694 1.00 10.97 359 ILE A C 1
ATOM 2378 O O . ILE A 1 315 ? -2.992 -5.823 21.943 1.00 12.11 359 ILE A O 1
ATOM 2387 N N . ILE A 1 316 ? -5.085 -6.572 22.325 1.00 12.41 360 ILE A N 1
ATOM 2388 C CA . ILE A 1 316 ? -5.323 -5.674 23.449 1.00 12.08 360 ILE A CA 1
ATOM 2389 C C . ILE A 1 316 ? -5.519 -6.501 24.712 1.00 11.78 360 ILE A C 1
ATOM 2390 O O . ILE A 1 316 ? -6.466 -7.287 24.800 1.00 13.34 360 ILE A O 1
ATOM 2395 N N . PRO A 1 317 ? -4.622 -6.337 25.693 1.00 11.46 361 PRO A N 1
ATOM 2396 C CA . PRO A 1 317 ? -4.803 -7.044 26.963 1.00 12.74 361 PRO A CA 1
ATOM 2397 C C . PRO A 1 317 ? -5.809 -6.314 27.856 1.00 13.40 361 PRO A C 1
ATOM 2398 O O . PRO A 1 317 ? -5.633 -5.131 28.172 1.00 14.89 361 PRO A O 1
ATOM 2402 N N . ASP A 1 318 ? -6.867 -7.016 28.242 1.00 12.81 362 ASP A N 1
ATOM 2403 C CA . ASP A 1 318 ? -7.847 -6.468 29.176 1.00 12.43 362 ASP A CA 1
ATOM 2404 C C . ASP A 1 318 ? -7.415 -6.732 30.615 1.00 14.63 362 ASP A C 1
ATOM 2405 O O . ASP A 1 318 ? -6.505 -7.533 30.858 1.00 15.60 362 ASP A O 1
ATOM 2410 N N . ASN A 1 319 ? -8.071 -6.059 31.561 1.00 14.63 363 ASN A N 1
ATOM 2411 C CA . ASN A 1 319 ? -7.917 -6.363 32.988 1.00 14.72 363 ASN A CA 1
ATOM 2412 C C . ASN A 1 319 ? -6.481 -6.269 33.494 1.00 14.28 363 ASN A C 1
ATOM 2413 O O . ASN A 1 319 ? -6.121 -6.900 34.491 1.00 14.46 363 ASN A O 1
ATOM 2418 N N . GLY A 1 320 ? -5.660 -5.486 32.803 1.00 14.03 364 GLY A N 1
ATOM 2419 C CA . GLY A 1 320 ? -4.297 -5.253 33.242 1.00 14.34 364 GLY A CA 1
ATOM 2420 C C . GLY A 1 320 ? -3.343 -6.415 33.037 1.00 13.47 364 GLY A C 1
ATOM 2421 O O . GLY A 1 320 ? -2.243 -6.411 33.585 1.00 13.83 364 GLY A O 1
ATOM 2422 N N . VAL A 1 321 ? -3.735 -7.411 32.245 1.00 12.80 365 VAL A N 1
ATOM 2423 C CA . VAL A 1 321 ? -2.856 -8.559 32.061 1.00 12.66 365 VAL A CA 1
ATOM 2424 C C . VAL A 1 321 ? -1.741 -8.257 31.067 1.00 12.69 365 VAL A C 1
ATOM 2425 O O . VAL A 1 321 ? -1.772 -7.268 30.336 1.00 13.16 365 VAL A O 1
ATOM 2429 N N . THR A 1 322 ? -0.742 -9.121 31.067 1.00 12.21 366 THR A N 1
ATOM 2430 C CA . THR A 1 322 ? 0.304 -9.106 30.061 1.00 13.58 366 THR A CA 1
ATOM 2431 C C . THR A 1 322 ? -0.282 -9.690 28.765 1.00 13.29 366 THR A C 1
ATOM 2432 O O . THR A 1 322 ? -1.001 -10.682 28.820 1.00 14.07 366 THR A O 1
ATOM 2436 N N . ALA A 1 323 ? -0.022 -9.067 27.612 1.00 12.57 367 ALA A N 1
ATOM 2437 C CA . ALA A 1 323 ? -0.605 -9.545 26.356 1.00 12.28 367 ALA A CA 1
ATOM 2438 C C . ALA A 1 323 ? 0.045 -10.840 25.868 1.00 12.52 367 ALA A C 1
ATOM 2439 O O . ALA A 1 323 ? -0.636 -11.752 25.386 1.00 13.22 367 ALA A O 1
ATOM 2441 N N . LEU A 1 324 ? 1.371 -10.901 25.966 1.00 11.78 368 LEU A N 1
ATOM 2442 C CA . LEU A 1 324 ? 2.132 -11.997 25.382 1.00 13.33 368 LEU A CA 1
ATOM 2443 C C . LEU A 1 324 ? 3.292 -12.389 26.284 1.00 13.46 368 LEU A C 1
ATOM 2444 O O . LEU A 1 324 ? 4.113 -11.542 26.648 1.00 14.08 368 LEU A O 1
ATOM 2449 N N . LYS A 1 325 ? 3.344 -13.667 26.649 1.00 13.71 369 LYS A N 1
ATOM 2450 C CA . LYS A 1 325 ? 4.449 -14.207 27.435 1.00 14.35 369 LYS A CA 1
ATOM 2451 C C . LYS A 1 325 ? 5.101 -15.362 26.692 1.00 14.34 369 LYS A C 1
ATOM 2452 O O . LYS A 1 325 ? 4.454 -16.370 26.433 1.00 17.08 369 LYS A O 1
ATOM 2458 N N . VAL A 1 326 ? 6.372 -15.215 26.339 1.00 13.15 370 VAL A N 1
ATOM 2459 C CA . VAL A 1 326 ? 7.118 -16.326 25.762 1.00 12.47 370 VAL A CA 1
ATOM 2460 C C . VAL A 1 326 ? 7.894 -17.031 26.870 1.00 12.58 370 VAL A C 1
ATOM 2461 O O . VAL A 1 326 ? 8.521 -16.379 27.714 1.00 14.52 370 VAL A O 1
ATOM 2465 N N . GLY A 1 327 ? 7.836 -18.360 26.883 1.00 13.69 371 GLY A N 1
ATOM 2466 C CA . GLY A 1 327 ? 8.560 -19.132 27.878 1.00 13.10 371 GLY A CA 1
ATOM 2467 C C . GLY A 1 327 ? 10.054 -19.213 27.622 1.00 13.26 371 GLY A C 1
ATOM 2468 O O . GLY A 1 327 ? 10.575 -18.616 26.668 1.00 15.22 371 GLY A O 1
ATOM 2469 N N . ASP A 1 328 ? 10.744 -19.971 28.470 1.00 13.15 372 ASP A N 1
ATOM 2470 C CA . ASP A 1 328 ? 12.196 -20.112 28.388 1.00 13.06 372 ASP A CA 1
ATOM 2471 C C . ASP A 1 328 ? 12.592 -21.201 27.394 1.00 15.07 372 ASP A C 1
ATOM 2472 O O . ASP A 1 328 ? 13.227 -22.200 27.751 1.00 17.80 372 ASP A O 1
ATOM 2477 N N . VAL A 1 329 ? 12.201 -20.988 26.145 1.00 13.26 373 VAL A N 1
ATOM 2478 C CA . VAL A 1 329 ? 12.386 -21.970 25.087 1.00 14.32 373 VAL A CA 1
ATOM 2479 C C . VAL A 1 329 ? 13.119 -21.389 23.878 1.00 12.39 373 VAL A C 1
ATOM 2480 O O . VAL A 1 329 ? 13.114 -20.166 23.650 1.00 14.32 373 VAL A O 1
ATOM 2484 N N . ASP A 1 330 ? 13.757 -22.272 23.115 1.00 13.64 374 ASP A N 1
ATOM 2485 C CA . ASP A 1 330 ? 14.428 -21.909 21.866 1.00 12.82 374 ASP A CA 1
ATOM 2486 C C . ASP A 1 330 ? 13.452 -21.513 20.761 1.00 12.02 374 ASP A C 1
ATOM 2487 O O . ASP A 1 330 ? 12.336 -22.027 20.695 1.00 14.19 374 ASP A O 1
ATOM 2492 N N . GLY A 1 331 ? 13.903 -20.636 19.870 1.00 11.92 375 GLY A N 1
ATOM 2493 C CA . GLY A 1 331 ? 13.361 -20.553 18.522 1.00 12.08 375 GLY A CA 1
ATOM 2494 C C . GLY A 1 331 ? 11.965 -20.003 18.306 1.00 13.02 375 GLY A C 1
ATOM 2495 O O . GLY A 1 331 ? 11.390 -20.189 17.235 1.00 12.59 375 GLY A O 1
ATOM 2496 N N . VAL A 1 332 ? 11.402 -19.316 19.291 1.00 12.60 376 VAL A N 1
ATOM 2497 C CA . VAL A 1 332 ? 10.078 -18.739 19.085 1.00 11.98 376 VAL A CA 1
ATOM 2498 C C . VAL A 1 332 ? 10.227 -17.517 18.180 1.00 12.07 376 VAL A C 1
ATOM 2499 O O . VAL A 1 332 ? 11.178 -16.752 18.318 1.00 12.60 376 VAL A O 1
ATOM 2503 N N . LYS A 1 333 ? 9.314 -17.368 17.227 1.00 11.47 377 LYS A N 1
ATOM 2504 C CA . LYS A 1 333 ? 9.386 -16.293 16.247 1.00 11.67 377 LYS A CA 1
ATOM 2505 C C . LYS A 1 333 ? 8.078 -15.523 16.255 1.00 11.89 377 LYS A C 1
ATOM 2506 O O . LYS A 1 333 ? 7.073 -15.968 15.686 1.00 13.32 377 LYS A O 1
ATOM 2512 N N . VAL A 1 334 ? 8.091 -14.377 16.930 1.00 12.10 378 VAL A N 1
ATOM 2513 C CA . VAL A 1 334 ? 6.927 -13.500 16.997 1.00 11.99 378 VAL A CA 1
ATOM 2514 C C . VAL A 1 334 ? 7.101 -12.444 15.926 1.00 10.39 378 VAL A C 1
ATOM 2515 O O . VAL A 1 334 ? 8.159 -11.821 15.848 1.00 11.61 378 VAL A O 1
ATOM 2519 N N . ALA A 1 335 ? 6.090 -12.256 15.080 1.00 11.27 379 ALA A N 1
ATOM 2520 C CA . ALA A 1 335 ? 6.260 -11.392 13.912 1.00 12.35 379 ALA A CA 1
ATOM 2521 C C . ALA A 1 335 ? 4.984 -10.683 13.494 1.00 11.85 379 ALA A C 1
ATOM 2522 O O . ALA A 1 335 ? 3.944 -11.323 13.336 1.00 14.43 379 ALA A O 1
ATOM 2524 N N . GLY A 1 336 ? 5.069 -9.368 13.296 1.00 11.55 380 GLY A N 1
ATOM 2525 C CA . GLY A 1 336 ? 3.994 -8.626 12.657 1.00 11.69 380 GLY A CA 1
ATOM 2526 C C . GLY A 1 336 ? 2.756 -8.418 13.498 1.00 13.63 380 GLY A C 1
ATOM 2527 O O . GLY A 1 336 ? 1.641 -8.538 12.992 1.00 15.17 380 GLY A O 1
ATOM 2528 N N . LEU A 1 337 ? 2.950 -8.104 14.776 1.00 12.67 381 LEU A N 1
ATOM 2529 C CA . LEU A 1 337 ? 1.841 -7.858 15.694 1.00 11.02 381 LEU A CA 1
ATOM 2530 C C . LEU A 1 337 ? 1.944 -6.491 16.344 1.00 11.29 381 LEU A C 1
ATOM 2531 O O . LEU A 1 337 ? 3.040 -6.054 16.690 1.00 12.22 381 LEU A O 1
ATOM 2536 N N . LEU A 1 338 ? 0.794 -5.843 16.534 1.00 10.64 382 LEU A N 1
ATOM 2537 C CA . LEU A 1 338 ? 0.710 -4.631 17.341 1.00 10.48 382 LEU A CA 1
ATOM 2538 C C . LEU A 1 338 ? 0.084 -4.979 18.681 1.00 11.70 382 LEU A C 1
ATOM 2539 O O . LEU A 1 338 ? -1.002 -5.552 18.723 1.00 12.72 382 LEU A O 1
ATOM 2544 N N . VAL A 1 339 ? 0.770 -4.650 19.772 1.00 11.46 383 VAL A N 1
ATOM 2545 C CA . VAL A 1 339 ? 0.204 -4.810 21.107 1.00 10.89 383 VAL A CA 1
ATOM 2546 C C . VAL A 1 339 ? -0.239 -3.435 21.575 1.00 10.42 383 VAL A C 1
ATOM 2547 O O . VAL A 1 339 ? 0.562 -2.515 21.633 1.00 12.22 383 VAL A O 1
ATOM 2551 N N . ASP A 1 340 ? -1.526 -3.311 21.883 1.00 11.31 384 ASP A N 1
ATOM 2552 C CA . ASP A 1 340 ? -2.179 -2.031 22.136 1.00 11.28 384 ASP A CA 1
ATOM 2553 C C . ASP A 1 340 ? -2.707 -2.028 23.570 1.00 11.04 384 ASP A C 1
ATOM 2554 O O . ASP A 1 340 ? -3.608 -2.802 23.893 1.00 12.43 384 ASP A O 1
ATOM 2559 N N . ALA A 1 341 ? -2.138 -1.188 24.436 1.00 11.51 385 ALA A N 1
ATOM 2560 C CA . ALA A 1 341 ? -2.503 -1.189 25.857 1.00 9.54 385 ALA A CA 1
ATOM 2561 C C . ALA A 1 341 ? -3.982 -0.892 26.089 1.00 10.98 385 ALA A C 1
ATOM 2562 O O . ALA A 1 341 ? -4.588 -0.064 25.395 1.00 13.43 385 ALA A O 1
ATOM 2564 N N . GLY A 1 342 ? -4.559 -1.578 27.071 1.00 11.30 386 GLY A N 1
ATOM 2565 C CA . GLY A 1 342 ? -5.890 -1.246 27.544 1.00 11.16 386 GLY A CA 1
ATOM 2566 C C . GLY A 1 342 ? -5.809 -0.112 28.555 1.00 12.04 386 GLY A C 1
ATOM 2567 O O . GLY A 1 342 ? -4.721 0.229 29.035 1.00 12.29 386 GLY A O 1
ATOM 2568 N N . PRO A 1 343 ? -6.956 0.494 28.889 1.00 13.05 387 PRO A N 1
ATOM 2569 C CA . PRO A 1 343 ? -6.938 1.601 29.856 1.00 13.26 387 PRO A CA 1
ATOM 2570 C C . PRO A 1 343 ? -6.529 1.158 31.260 1.00 13.83 387 PRO A C 1
ATOM 2571 O O . PRO A 1 343 ? -6.013 1.974 32.030 1.00 16.06 387 PRO A O 1
ATOM 2575 N N . VAL A 1 344 ? -6.754 -0.110 31.592 1.00 12.78 388 VAL A N 1
ATOM 2576 C CA . VAL A 1 344 ? -6.272 -0.640 32.867 1.00 12.07 388 VAL A CA 1
ATOM 2577 C C . VAL A 1 344 ? -4.781 -0.942 32.766 1.00 11.56 388 VAL A C 1
ATOM 2578 O O . VAL A 1 344 ? -4.352 -1.677 31.873 1.00 13.07 388 VAL A O 1
ATOM 2582 N N . ASN A 1 345 ? -3.989 -0.372 33.671 1.00 12.14 389 ASN A N 1
ATOM 2583 C CA . ASN A 1 345 ? -2.537 -0.526 33.599 1.00 11.04 389 ASN A CA 1
ATOM 2584 C C . ASN A 1 345 ? -2.094 -1.976 33.617 1.00 12.28 389 ASN A C 1
ATOM 2585 O O . ASN A 1 345 ? -2.492 -2.734 34.505 1.00 12.98 389 ASN A O 1
ATOM 2590 N N . SER A 1 346 ? -1.267 -2.339 32.639 1.00 12.08 390 SER A N 1
ATOM 2591 C CA . SER A 1 346 ? -0.593 -3.635 32.616 1.00 11.21 390 SER A CA 1
ATOM 2592 C C . SER A 1 346 ? 0.818 -3.479 33.164 1.00 11.70 390 SER A C 1
ATOM 2593 O O . SER A 1 346 ? 1.572 -2.617 32.722 1.00 14.10 390 SER A O 1
ATOM 2596 N N . GLU A 1 347 ? 1.177 -4.310 34.131 1.00 12.39 391 GLU A N 1
ATOM 2597 C CA . GLU A 1 347 ? 2.523 -4.273 34.688 1.00 12.11 391 GLU A CA 1
ATOM 2598 C C . GLU A 1 347 ? 3.561 -4.477 33.579 1.00 12.55 391 GLU A C 1
ATOM 2599 O O . GLU A 1 347 ? 4.589 -3.790 33.535 1.00 13.38 391 GLU A O 1
ATOM 2605 N N . THR A 1 348 ? 3.277 -5.414 32.680 1.00 11.99 392 THR A N 1
ATOM 2606 C CA . THR A 1 348 ? 4.077 -5.612 31.466 1.00 13.35 392 THR A CA 1
ATOM 2607 C C . THR A 1 348 ? 3.137 -5.889 30.302 1.00 11.93 392 THR A C 1
ATOM 2608 O O . THR A 1 348 ? 2.053 -6.427 30.517 1.00 13.75 392 THR A O 1
ATOM 2612 N N . LEU A 1 349 ? 3.533 -5.532 29.080 1.00 10.33 393 LEU A N 1
ATOM 2613 C CA . LEU A 1 349 ? 2.724 -5.876 27.906 1.00 10.15 393 LEU A CA 1
ATOM 2614 C C . LEU A 1 349 ? 3.249 -7.127 27.190 1.00 11.43 393 LEU A C 1
ATOM 2615 O O . LEU A 1 349 ? 2.468 -7.963 26.735 1.00 12.81 393 LEU A O 1
ATOM 2620 N N . VAL A 1 350 ? 4.572 -7.240 27.084 1.00 11.38 394 VAL A N 1
ATOM 2621 C CA . VAL A 1 350 ? 5.230 -8.385 26.452 1.00 12.36 394 VAL A CA 1
ATOM 2622 C C . VAL A 1 350 ? 6.400 -8.839 27.319 1.00 12.23 394 VAL A C 1
ATOM 2623 O O . VAL A 1 350 ? 7.236 -8.014 27.704 1.00 12.95 394 VAL A O 1
ATOM 2627 N N . GLU A 1 351 ? 6.446 -10.135 27.636 1.00 12.09 395 GLU A N 1
ATOM 2628 C CA . GLU A 1 351 ? 7.574 -10.720 28.358 1.00 13.08 395 GLU A CA 1
ATOM 2629 C C . GLU A 1 351 ? 8.203 -11.828 27.535 1.00 13.18 395 GLU A C 1
ATOM 2630 O O . GLU A 1 351 ? 7.513 -12.754 27.112 1.00 15.39 395 GLU A O 1
ATOM 2636 N N . VAL A 1 352 ? 9.507 -11.725 27.297 1.00 12.18 396 VAL A N 1
ATOM 2637 C CA . VAL A 1 352 ? 10.231 -12.771 26.581 1.00 12.93 396 VAL A CA 1
ATOM 2638 C C . VAL A 1 352 ? 11.115 -13.498 27.583 1.00 12.35 396 VAL A C 1
ATOM 2639 O O . VAL A 1 352 ? 12.165 -12.986 27.990 1.00 12.92 396 VAL A O 1
ATOM 2643 N N . GLY A 1 353 ? 10.680 -14.683 27.998 1.00 11.84 397 GLY A N 1
ATOM 2644 C CA . GLY A 1 353 ? 11.369 -15.412 29.048 1.00 12.88 397 GLY A CA 1
ATOM 2645 C C . GLY A 1 353 ? 10.882 -15.048 30.441 1.00 14.84 397 GLY A C 1
ATOM 2646 O O . GLY A 1 353 ? 10.245 -14.010 30.628 1.00 15.75 397 GLY A O 1
ATOM 2647 N N . SER A 1 354 ? 11.183 -15.901 31.417 1.00 16.10 398 SER A N 1
ATOM 2648 C CA . SER A 1 354 ? 10.798 -15.656 32.807 1.00 18.40 398 SER A CA 1
ATOM 2649 C C . SER A 1 354 ? 11.806 -14.768 33.534 1.00 18.14 398 SER A C 1
ATOM 2650 O O . SER A 1 354 ? 12.958 -14.662 33.123 1.00 18.71 398 SER A O 1
ATOM 2653 N N . ASP A 1 355 ? 11.372 -14.140 34.623 1.00 21.09 399 ASP A N 1
ATOM 2654 C CA . ASP A 1 355 ? 12.276 -13.351 35.453 1.00 23.34 399 ASP A CA 1
ATOM 2655 C C . ASP A 1 355 ? 13.418 -14.223 35.993 1.00 23.38 399 ASP A C 1
ATOM 2656 O O . ASP A 1 355 ? 13.179 -15.252 36.618 1.00 25.35 399 ASP A O 1
ATOM 2661 N N . GLY A 1 356 ? 14.657 -13.819 35.732 1.00 22.90 400 GLY A N 1
ATOM 2662 C CA . GLY A 1 356 ? 15.812 -14.564 36.203 1.00 23.38 400 GLY A CA 1
ATOM 2663 C C . GLY A 1 356 ? 16.246 -15.693 35.287 1.00 23.57 400 GLY A C 1
ATOM 2664 O O . GLY A 1 356 ? 17.145 -16.462 35.637 1.00 24.94 400 GLY A O 1
ATOM 2665 N N . ALA A 1 357 ? 15.610 -15.781 34.119 1.00 22.41 401 ALA A N 1
ATOM 2666 C CA . ALA A 1 357 ? 15.908 -16.803 33.115 1.00 22.90 401 ALA A CA 1
ATOM 2667 C C . ALA A 1 357 ? 17.397 -16.883 32.827 1.00 22.90 401 ALA A C 1
ATOM 2668 O O . ALA A 1 357 ? 18.036 -15.881 32.509 1.00 24.43 401 ALA A O 1
ATOM 2670 N N . SER A 1 358 ? 17.926 -18.096 32.887 1.00 21.88 402 SER A N 1
ATOM 2671 C CA . SER A 1 358 ? 19.350 -18.309 33.034 1.00 24.66 402 SER A CA 1
ATOM 2672 C C . SER A 1 358 ? 20.003 -19.156 31.922 1.00 25.08 402 SER A C 1
ATOM 2673 O O . SER A 1 358 ? 21.233 -19.216 31.809 1.00 29.68 402 SER A O 1
ATOM 2676 N N . GLY A 1 359 ? 19.189 -19.812 31.107 1.00 20.16 403 GLY A N 1
ATOM 2677 C CA . GLY A 1 359 ? 19.722 -20.664 30.055 1.00 17.95 403 GLY A CA 1
ATOM 2678 C C . GLY A 1 359 ? 20.092 -19.899 28.795 1.00 16.18 403 GLY A C 1
ATOM 2679 O O . GLY A 1 359 ? 19.680 -18.752 28.589 1.00 16.03 403 GLY A O 1
ATOM 2680 N N . ASP A 1 360 ? 20.874 -20.530 27.928 1.00 14.72 404 ASP A N 1
ATOM 2681 C CA . ASP A 1 360 ? 21.259 -19.868 26.693 1.00 13.97 404 ASP A CA 1
ATOM 2682 C C . ASP A 1 360 ? 20.448 -20.405 25.515 1.00 13.83 404 ASP A C 1
ATOM 2683 O O . ASP A 1 360 ? 19.936 -21.523 25.566 1.00 16.03 404 ASP A O 1
ATOM 2688 N N . HIS A 1 361 ? 20.303 -19.588 24.474 1.00 12.91 405 HIS A N 1
ATOM 2689 C CA . HIS A 1 361 ? 19.555 -19.969 23.279 1.00 14.14 405 HIS A CA 1
ATOM 2690 C C . HIS A 1 361 ? 20.331 -19.553 22.037 1.00 14.90 405 HIS A C 1
ATOM 2691 O O . HIS A 1 361 ? 19.748 -19.029 21.086 1.00 15.44 405 HIS A O 1
ATOM 2698 N N . ALA A 1 362 ? 21.645 -19.766 22.043 1.00 13.87 406 ALA A N 1
ATOM 2699 C CA . ALA A 1 362 ? 22.496 -19.169 21.011 1.00 13.76 406 ALA A CA 1
ATOM 2700 C C . ALA A 1 362 ? 22.294 -19.776 19.622 1.00 14.15 406 ALA A C 1
ATOM 2701 O O . ALA A 1 362 ? 22.267 -19.053 18.620 1.00 15.69 406 ALA A O 1
ATOM 2703 N N . ALA A 1 363 ? 22.156 -21.095 19.547 1.00 13.38 407 ALA A N 1
ATOM 2704 C CA . ALA A 1 363 ? 22.024 -21.731 18.244 1.00 14.00 407 ALA A CA 1
ATOM 2705 C C . ALA A 1 363 ? 20.683 -21.403 17.588 1.00 14.29 407 ALA A C 1
ATOM 2706 O O . ALA A 1 363 ? 20.595 -21.278 16.368 1.00 17.70 407 ALA A O 1
ATOM 2708 N N . ASN A 1 364 ? 19.644 -21.255 18.402 1.00 13.16 408 ASN A N 1
ATOM 2709 C CA . ASN A 1 364 ? 18.281 -21.077 17.909 1.00 13.74 408 ASN A CA 1
ATOM 2710 C C . ASN A 1 364 ? 17.530 -20.093 18.806 1.00 14.16 408 ASN A C 1
ATOM 2711 O O . ASN A 1 364 ? 16.727 -20.496 19.652 1.00 14.61 408 ASN A O 1
ATOM 2716 N N . PRO A 1 365 ? 17.814 -18.793 18.643 1.00 13.37 409 PRO A N 1
ATOM 2717 C CA . PRO A 1 365 ? 17.236 -17.802 19.550 1.00 14.28 409 PRO A CA 1
ATOM 2718 C C . PRO A 1 365 ? 15.761 -17.550 19.320 1.00 12.27 409 PRO A C 1
ATOM 2719 O O . PRO A 1 365 ? 15.206 -17.911 18.281 1.00 12.86 409 PRO A O 1
ATOM 2723 N N . THR A 1 366 ? 15.132 -16.916 20.301 1.00 13.43 410 THR A N 1
ATOM 2724 C CA . THR A 1 366 ? 13.801 -16.362 20.110 1.00 12.01 410 THR A CA 1
ATOM 2725 C C . THR A 1 366 ? 13.943 -14.959 19.531 1.00 11.34 410 THR A C 1
ATOM 2726 O O . THR A 1 366 ? 14.901 -14.242 19.855 1.00 12.93 410 THR A O 1
ATOM 2730 N N . SER A 1 367 ? 13.016 -14.583 18.648 1.00 11.78 411 SER A N 1
ATOM 2731 C CA . SER A 1 367 ? 13.038 -13.252 18.055 1.00 12.16 411 SER A CA 1
ATOM 2732 C C . SER A 1 367 ? 11.687 -12.554 18.111 1.00 11.77 411 SER A C 1
ATOM 2733 O O . SER A 1 367 ? 10.635 -13.205 18.090 1.00 13.68 411 SER A O 1
ATOM 2736 N N . LEU A 1 368 ? 11.748 -11.224 18.205 1.00 12.04 412 LEU A N 1
ATOM 2737 C CA . LEU A 1 368 ? 10.617 -10.332 17.973 1.00 11.27 412 LEU A CA 1
ATOM 2738 C C . LEU A 1 368 ? 10.911 -9.543 16.709 1.00 11.21 412 LEU A C 1
ATOM 2739 O O . LEU A 1 368 ? 11.955 -8.897 16.623 1.00 12.32 412 LEU A O 1
ATOM 2744 N N . GLN A 1 369 ? 10.010 -9.597 15.732 1.00 10.79 413 GLN A N 1
ATOM 2745 C CA . GLN A 1 369 ? 10.194 -8.884 14.466 1.00 10.56 413 GLN A CA 1
ATOM 2746 C C . GLN A 1 369 ? 8.922 -8.157 14.059 1.00 10.65 413 GLN A C 1
ATOM 2747 O O . GLN A 1 369 ? 7.858 -8.768 14.036 1.00 11.22 413 GLN A O 1
ATOM 2753 N N . ASP A 1 370 ? 9.024 -6.865 13.744 1.00 10.32 414 ASP A N 1
ATOM 2754 C CA . ASP A 1 370 ? 7.834 -6.073 13.433 1.00 9.74 414 ASP A CA 1
ATOM 2755 C C . ASP A 1 370 ? 6.810 -6.278 14.535 1.00 10.45 414 ASP A C 1
ATOM 2756 O O . ASP A 1 370 ? 5.637 -6.552 14.273 1.00 11.54 414 ASP A O 1
ATOM 2761 N N . VAL A 1 371 ? 7.281 -6.181 1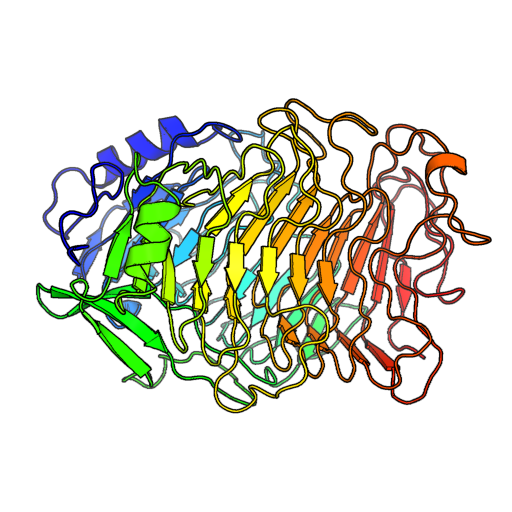5.771 1.00 10.72 415 VAL A N 1
ATOM 2762 C CA . VAL A 1 371 ? 6.409 -6.152 16.926 1.00 12.08 415 VAL A CA 1
ATOM 2763 C C . VAL A 1 371 ? 6.337 -4.700 17.369 1.00 10.91 415 VAL A C 1
ATOM 2764 O O . VAL A 1 371 ? 7.358 -4.050 17.640 1.00 11.78 415 VAL A O 1
ATOM 2768 N N . PHE A 1 372 ? 5.121 -4.182 17.397 1.00 10.08 416 PHE A N 1
ATOM 2769 C CA . PHE A 1 372 ? 4.897 -2.785 17.720 1.00 11.45 416 PHE A CA 1
ATOM 2770 C C . PHE A 1 372 ? 4.075 -2.711 18.992 1.00 11.27 416 PHE A C 1
ATOM 2771 O O . PHE A 1 372 ? 3.215 -3.560 19.234 1.00 11.93 416 PHE A O 1
ATOM 2779 N N . VAL A 1 373 ? 4.358 -1.715 19.821 1.00 10.65 417 VAL A N 1
ATOM 2780 C CA . VAL A 1 373 ? 3.584 -1.514 21.033 1.00 11.14 417 VAL A CA 1
ATOM 2781 C C . VAL A 1 373 ? 3.074 -0.086 21.050 1.00 10.31 417 VAL A C 1
ATOM 2782 O O . VAL A 1 373 ? 3.804 0.841 20.692 1.00 11.07 417 VAL A O 1
ATOM 2786 N N . ARG A 1 374 ? 1.804 0.080 21.415 1.00 11.10 418 ARG A N 1
ATOM 2787 C CA . ARG A 1 374 ? 1.191 1.398 21.522 1.00 11.43 418 ARG A CA 1
ATOM 2788 C C . ARG A 1 374 ? 0.549 1.559 22.890 1.00 11.17 418 ARG A C 1
ATOM 2789 O O . ARG A 1 374 ? -0.157 0.647 23.353 1.00 12.20 418 ARG A O 1
ATOM 2797 N N . ILE A 1 375 ? 0.805 2.699 23.537 1.00 11.43 419 ILE A N 1
ATOM 2798 C CA . ILE A 1 375 ? 0.145 3.022 24.799 1.00 10.82 419 ILE A CA 1
ATOM 2799 C C . ILE A 1 375 ? -0.620 4.340 24.647 1.00 9.50 419 ILE A C 1
ATOM 2800 O O . ILE A 1 375 ? -0.023 5.421 24.618 1.00 12.19 419 ILE A O 1
ATOM 2805 N N . GLY A 1 376 ? -1.944 4.242 24.522 1.00 11.41 420 GLY A N 1
ATOM 2806 C CA . GLY A 1 376 ? -2.775 5.410 24.265 1.00 12.91 420 GLY A CA 1
ATOM 2807 C C . GLY A 1 376 ? -2.913 5.761 22.791 1.00 13.92 420 GLY A C 1
ATOM 2808 O O . GLY A 1 376 ? -2.317 5.114 21.925 1.00 13.74 420 GLY A O 1
ATOM 2809 N N . GLY A 1 377 ? -3.702 6.790 22.495 1.00 13.51 421 GLY A N 1
ATOM 2810 C CA . GLY A 1 377 ? -3.843 7.271 21.129 1.00 14.12 421 GLY A CA 1
ATOM 2811 C C . GLY A 1 377 ? -5.165 6.901 20.484 1.00 15.30 421 GLY A C 1
ATOM 2812 O O . GLY A 1 377 ? -5.777 7.717 19.789 1.00 15.86 421 GLY A O 1
ATOM 2813 N N . ALA A 1 378 ? -5.593 5.659 20.695 1.00 15.49 422 ALA A N 1
ATOM 2814 C CA . ALA A 1 378 ? -6.899 5.207 20.234 1.00 16.75 422 ALA A CA 1
ATOM 2815 C C . ALA A 1 378 ? -7.825 5.060 21.433 1.00 18.97 422 ALA A C 1
ATOM 2816 O O . ALA A 1 378 ? -8.694 4.180 21.464 1.00 22.17 422 ALA A O 1
ATOM 2818 N N . GLY A 1 379 ? -7.624 5.932 22.417 1.00 16.55 423 GLY A N 1
ATOM 2819 C CA . GLY A 1 379 ? -8.283 5.829 23.709 1.00 17.13 423 GLY A CA 1
ATOM 2820 C C . GLY A 1 379 ? -7.221 5.670 24.782 1.00 14.88 423 GLY A C 1
ATOM 2821 O O . GLY A 1 379 ? -6.072 5.355 24.475 1.00 14.09 423 GLY A O 1
ATOM 2822 N N . PRO A 1 380 ? -7.585 5.893 26.049 1.00 14.04 424 PRO A N 1
ATOM 2823 C CA . PRO A 1 380 ? -6.570 5.796 27.104 1.00 14.17 424 PRO A CA 1
ATOM 2824 C C . PRO A 1 380 ? -5.951 4.400 27.187 1.00 13.69 424 PRO A C 1
ATOM 2825 O O . PRO A 1 380 ? -6.642 3.398 26.995 1.00 15.73 424 PRO A O 1
ATOM 2829 N N . GLY A 1 381 ? -4.652 4.354 27.458 1.00 11.97 425 GLY A N 1
ATOM 2830 C CA . GLY A 1 381 ? -3.927 3.110 27.642 1.00 12.18 425 GLY A CA 1
ATOM 2831 C C . GLY A 1 381 ? -2.806 3.345 28.631 1.00 11.30 425 GLY A C 1
ATOM 2832 O O . GLY A 1 381 ? -2.272 4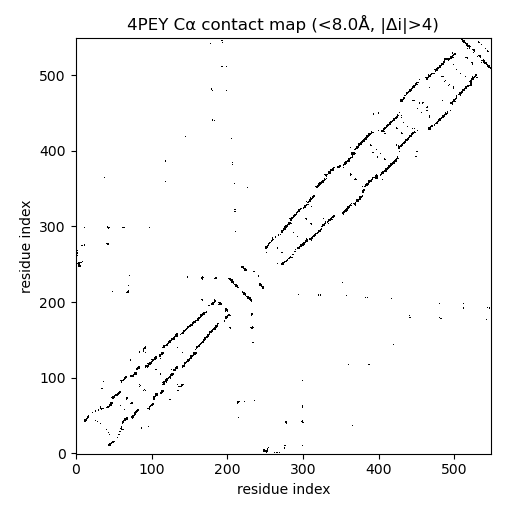.456 28.709 1.00 12.46 425 GLY A O 1
ATOM 2833 N N . LYS A 1 382 ? -2.468 2.315 29.403 1.00 11.36 426 LYS A N 1
ATOM 2834 C CA . LYS A 1 382 ? -1.415 2.404 30.416 1.00 11.86 426 LYS A CA 1
ATOM 2835 C C . LYS A 1 382 ? -0.656 1.092 30.561 1.00 11.49 426 LYS A C 1
ATOM 2836 O O . LYS A 1 382 ? -1.261 0.013 30.542 1.00 12.22 426 LYS A O 1
ATOM 2842 N N . ALA A 1 383 ? 0.665 1.195 30.720 1.00 11.93 427 ALA A N 1
ATOM 2843 C CA . ALA A 1 383 ? 1.498 0.046 31.067 1.00 11.68 427 ALA A CA 1
ATOM 2844 C C . ALA A 1 383 ? 2.754 0.518 31.792 1.00 10.61 427 ALA A C 1
ATOM 2845 O O . ALA A 1 383 ? 3.302 1.562 31.454 1.00 13.37 427 ALA A O 1
ATOM 2847 N N . THR A 1 384 ? 3.222 -0.254 32.770 1.00 10.44 428 THR A N 1
ATOM 2848 C CA . THR A 1 384 ? 4.415 0.135 33.530 1.00 10.96 428 THR A CA 1
ATOM 2849 C C . THR A 1 384 ? 5.689 -0.086 32.707 1.00 11.43 428 THR A C 1
ATOM 2850 O O . THR A 1 384 ? 6.488 0.843 32.516 1.00 12.21 428 THR A O 1
ATOM 2854 N N . THR A 1 385 ? 5.875 -1.310 32.216 1.00 11.78 429 THR A N 1
ATOM 2855 C CA A THR A 1 385 ? 6.996 -1.638 31.337 0.93 11.86 429 THR A CA 1
ATOM 2856 C CA B THR A 1 385 ? 6.979 -1.614 31.313 0.07 13.02 429 THR A CA 1
ATOM 2857 C C . THR A 1 385 ? 6.441 -2.343 30.100 1.00 13.36 429 THR A C 1
ATOM 2858 O O . THR A 1 385 ? 5.730 -3.332 30.227 1.00 17.56 429 THR A O 1
ATOM 2865 N N . SER A 1 386 ? 6.759 -1.853 28.912 1.00 11.39 430 SER A N 1
ATOM 2866 C CA . SER A 1 386 ? 6.112 -2.430 27.739 1.00 11.37 430 SER A CA 1
ATOM 2867 C C . SER A 1 386 ? 6.702 -3.766 27.303 1.00 12.20 430 SER A C 1
ATOM 2868 O O . SER A 1 386 ? 5.964 -4.743 27.173 1.00 13.29 430 SER A O 1
ATOM 2871 N N . ILE A 1 387 ? 8.013 -3.832 27.083 1.00 10.81 431 ILE A N 1
ATOM 2872 C CA . ILE A 1 387 ? 8.638 -5.111 26.754 1.00 11.79 431 ILE A CA 1
ATOM 2873 C C . ILE A 1 387 ? 9.766 -5.430 27.719 1.00 11.11 431 ILE A C 1
ATOM 2874 O O . ILE A 1 387 ? 10.678 -4.625 27.902 1.00 12.16 431 ILE A O 1
ATOM 2879 N N . VAL A 1 388 ? 9.693 -6.602 28.343 1.00 10.35 432 VAL A N 1
ATOM 2880 C CA . VAL A 1 388 ? 10.779 -7.090 29.182 1.00 10.85 432 VAL A CA 1
ATOM 2881 C C . VAL A 1 388 ? 11.421 -8.270 28.469 1.00 12.72 432 VAL A C 1
ATOM 2882 O O . VAL A 1 388 ? 10.746 -9.273 28.182 1.00 12.82 432 VAL A O 1
ATOM 2886 N N . VAL A 1 389 ? 12.710 -8.148 28.145 1.00 12.00 433 VAL A N 1
ATOM 2887 C CA . VAL A 1 389 ? 13.413 -9.251 27.488 1.00 12.17 433 VAL A CA 1
ATOM 2888 C C . VAL A 1 389 ? 14.320 -9.946 28.496 1.00 12.34 433 VAL A C 1
ATOM 2889 O O . VAL A 1 389 ? 15.398 -9.447 28.830 1.00 13.01 433 VAL A O 1
ATOM 2893 N N . ASN A 1 390 ? 13.865 -11.098 28.981 1.00 13.60 434 ASN A N 1
ATOM 2894 C CA . ASN A 1 390 ? 14.615 -11.894 29.944 1.00 13.21 434 ASN A CA 1
ATOM 2895 C C . ASN A 1 390 ? 15.536 -12.923 29.282 1.00 12.30 434 ASN A C 1
ATOM 2896 O O . ASN A 1 390 ? 16.650 -13.169 29.754 1.00 13.56 434 ASN A O 1
ATOM 2901 N N . SER A 1 391 ? 15.070 -13.529 28.192 1.00 13.10 435 SER A N 1
ATOM 2902 C CA . SER A 1 391 ? 15.795 -14.650 27.582 1.00 13.42 435 SER A CA 1
ATOM 2903 C C . SER A 1 391 ? 17.108 -14.252 26.920 1.00 13.08 435 SER A C 1
ATOM 2904 O O . SER A 1 391 ? 17.157 -13.312 26.115 1.00 13.75 435 SER A O 1
ATOM 2907 N N . ASN A 1 392 ? 18.165 -14.985 27.261 1.00 12.58 436 ASN A N 1
ATOM 2908 C CA . ASN A 1 392 ? 19.466 -14.806 26.627 1.00 12.51 436 ASN A CA 1
ATOM 2909 C C . ASN A 1 392 ? 19.379 -15.041 25.123 1.00 13.24 436 ASN A C 1
ATOM 2910 O O . ASN A 1 392 ? 18.588 -15.876 24.669 1.00 13.02 436 ASN A O 1
ATOM 2915 N N . ASP A 1 393 ? 20.197 -14.294 24.380 1.00 12.89 437 ASP A N 1
ATOM 2916 C CA . ASP A 1 393 ? 20.410 -14.440 22.934 1.00 11.67 437 ASP A CA 1
ATOM 2917 C C . ASP A 1 393 ? 19.231 -13.980 22.081 1.00 12.45 437 ASP A C 1
ATOM 2918 O O . ASP A 1 393 ? 19.234 -14.169 20.870 1.00 13.69 437 ASP A O 1
ATOM 2923 N N . THR A 1 394 ? 18.234 -13.365 22.705 1.00 12.03 438 THR A N 1
ATOM 2924 C CA . THR A 1 394 ? 17.051 -12.904 21.982 1.00 11.79 438 THR A CA 1
ATOM 2925 C C . THR A 1 394 ? 17.428 -11.860 20.930 1.00 11.59 438 THR A C 1
ATOM 2926 O O . THR A 1 394 ? 18.297 -11.006 21.169 1.00 11.50 438 THR A O 1
ATOM 2930 N N . ILE A 1 395 ? 16.780 -11.943 19.768 1.00 10.66 439 ILE A N 1
ATOM 2931 C CA . ILE A 1 395 ? 16.939 -10.946 18.714 1.00 11.87 439 ILE A CA 1
ATOM 2932 C C . ILE A 1 395 ? 15.703 -10.074 18.626 1.00 11.46 439 ILE A C 1
ATOM 2933 O O . ILE A 1 395 ? 14.590 -10.585 18.496 1.00 12.74 439 ILE A O 1
ATOM 2938 N N . ILE A 1 396 ? 15.899 -8.762 18.719 1.00 11.36 440 ILE A N 1
ATOM 2939 C CA A ILE A 1 396 ? 14.827 -7.801 18.513 0.52 12.03 440 ILE A CA 1
ATOM 2940 C CA B ILE A 1 396 ? 14.824 -7.805 18.510 0.48 11.97 440 ILE A CA 1
ATOM 2941 C C . ILE A 1 396 ? 15.115 -7.098 17.198 1.00 10.31 440 ILE A C 1
ATOM 2942 O O . ILE A 1 396 ? 15.984 -6.227 17.136 1.00 12.77 440 ILE A O 1
ATOM 2951 N N . ASP A 1 397 ? 14.423 -7.503 16.142 1.00 10.48 441 ASP A N 1
ATOM 2952 C CA . ASP A 1 397 ? 14.726 -7.010 14.800 1.00 11.19 441 ASP A CA 1
ATOM 2953 C C . ASP A 1 397 ? 13.529 -6.254 14.238 1.00 11.56 441 ASP A C 1
ATOM 2954 O O . ASP A 1 397 ? 12.614 -6.844 13.664 1.00 11.01 441 ASP A O 1
ATOM 2959 N N . HIS A 1 398 ? 13.590 -4.934 14.417 1.00 10.42 442 HIS A N 1
ATOM 2960 C CA . HIS A 1 398 ? 12.523 -3.948 14.179 1.00 9.74 442 HIS A CA 1
ATOM 2961 C C . HIS A 1 398 ? 11.393 -3.980 15.196 1.00 10.54 442 HIS A C 1
ATOM 2962 O O . HIS A 1 398 ? 10.482 -4.816 15.142 1.00 10.64 442 HIS A O 1
ATOM 2969 N N . THR A 1 399 ? 11.466 -3.045 16.134 1.00 10.09 443 THR A N 1
ATOM 2970 C CA . THR A 1 399 ? 10.354 -2.793 17.032 1.00 9.28 443 THR A CA 1
ATOM 2971 C C . THR A 1 399 ? 10.110 -1.287 17.107 1.00 8.78 443 THR A C 1
ATOM 2972 O O . THR A 1 399 ? 11.031 -0.493 16.930 1.00 10.07 443 THR A O 1
ATOM 2976 N N . TRP A 1 400 ? 8.847 -0.911 17.305 1.00 9.21 444 TRP A N 1
ATOM 2977 C CA . TRP A 1 400 ? 8.470 0.454 17.656 1.00 9.08 444 TRP A CA 1
ATOM 2978 C C . TRP A 1 400 ? 7.641 0.348 18.906 1.00 10.00 444 TRP A C 1
ATOM 2979 O O . TRP A 1 400 ? 6.542 -0.217 18.881 1.00 10.76 444 TRP A O 1
ATOM 2990 N N . VAL A 1 401 ? 8.175 0.885 19.995 1.00 10.14 445 VAL A N 1
ATOM 2991 C CA . VAL A 1 401 ? 7.509 0.844 21.282 1.00 10.27 445 VAL A CA 1
ATOM 2992 C C . VAL A 1 401 ? 7.186 2.298 21.597 1.00 9.43 445 VAL A C 1
ATOM 2993 O O . VAL A 1 401 ? 8.086 3.107 21.817 1.00 10.44 445 VAL A O 1
ATOM 2997 N N . TRP A 1 402 ? 5.895 2.624 21.599 1.00 9.81 446 TRP A N 1
ATOM 2998 C CA . TRP A 1 402 ? 5.453 4.013 21.466 1.00 9.88 446 TRP A CA 1
ATOM 2999 C C . TRP A 1 402 ? 4.381 4.411 22.461 1.00 10.24 446 TRP A C 1
ATOM 3000 O O . TRP A 1 402 ? 3.244 3.938 22.377 1.00 10.38 446 TRP A O 1
ATOM 3011 N N . ARG A 1 403 ? 4.741 5.280 23.403 1.00 9.73 447 ARG A N 1
ATOM 3012 C CA . ARG A 1 403 ? 3.736 5.950 24.217 1.00 10.26 447 ARG A CA 1
ATOM 3013 C C . ARG A 1 403 ? 3.163 7.085 23.364 1.00 9.63 447 ARG A C 1
ATOM 3014 O O . ARG A 1 403 ? 3.911 7.942 22.884 1.00 11.88 447 ARG A O 1
ATOM 3022 N N . ALA A 1 404 ? 1.848 7.078 23.141 1.00 10.50 448 ALA A N 1
ATOM 3023 C CA . ALA A 1 404 ? 1.241 8.022 22.194 1.00 10.01 448 ALA A CA 1
ATOM 3024 C C . ALA A 1 404 ? 1.462 9.482 22.601 1.00 12.34 448 ALA A C 1
ATOM 3025 O O . ALA A 1 404 ? 1.264 9.847 23.761 1.00 13.84 448 ALA A O 1
ATOM 3027 N N . ASP A 1 405 ? 1.869 10.301 21.635 1.00 11.76 449 ASP A N 1
ATOM 3028 C CA . ASP A 1 405 ? 2.033 11.742 21.831 1.00 12.52 449 ASP A CA 1
ATOM 3029 C C . ASP A 1 405 ? 0.850 12.534 21.293 1.00 14.09 449 ASP A C 1
ATOM 3030 O O . ASP A 1 405 ? 0.745 13.734 21.524 1.00 15.74 449 ASP A O 1
ATOM 3035 N N . HIS A 1 406 ? -0.013 11.866 20.534 1.00 13.98 450 HIS A N 1
ATOM 3036 C CA . HIS A 1 406 ? -1.189 12.515 19.962 1.00 14.49 450 HIS A CA 1
ATOM 3037 C C . HIS A 1 406 ? -2.298 11.482 19.832 1.00 13.52 450 HIS A C 1
ATOM 3038 O O . HIS A 1 406 ? -2.049 10.284 19.975 1.00 13.88 450 HIS A O 1
ATOM 3045 N N . GLY A 1 407 ? -3.518 11.946 19.575 1.00 15.18 451 GLY A N 1
ATOM 3046 C CA . GLY A 1 407 ? -4.669 11.070 19.512 1.00 14.80 451 GLY A CA 1
ATOM 3047 C C . GLY A 1 407 ? -5.577 11.243 20.715 1.00 16.09 451 GLY A C 1
ATOM 3048 O O . GLY A 1 407 ? -5.519 12.257 21.419 1.00 19.94 451 GLY A O 1
ATOM 3049 N N . GLU A 1 408 ? -6.416 10.240 20.948 1.00 15.51 452 GLU A N 1
ATOM 3050 C CA . GLU A 1 408 ? -7.350 10.240 22.070 1.00 18.10 452 GLU A CA 1
ATOM 3051 C C . GLU A 1 408 ? -6.779 9.479 23.254 1.00 14.74 452 GLU A C 1
ATOM 3052 O O . GLU A 1 408 ? -6.106 8.461 23.080 1.00 15.83 452 GLU A O 1
ATOM 3058 N N . GLY A 1 409 ? -7.048 9.971 24.459 1.00 14.57 453 GLY A N 1
ATOM 3059 C CA . GLY A 1 409 ? -6.610 9.288 25.664 1.00 16.10 453 GLY A CA 1
ATOM 3060 C C . GLY A 1 409 ? -5.135 9.496 25.944 1.00 15.59 453 GLY A C 1
ATOM 3061 O O . GLY A 1 409 ? -4.460 8.594 26.433 1.00 17.33 453 GLY A O 1
ATOM 3062 N N . VAL A 1 410 ? -4.645 10.695 25.641 1.00 15.61 454 VAL A N 1
ATOM 3063 C CA . VAL A 1 410 ? -3.238 11.044 25.823 1.00 15.72 454 VAL A CA 1
ATOM 3064 C C . VAL A 1 410 ? -3.079 12.118 26.899 1.00 16.07 454 VAL A C 1
ATOM 3065 O O . VAL A 1 410 ? -3.838 13.088 26.942 1.00 18.25 454 VAL A O 1
ATOM 3069 N N . GLY A 1 411 ? -2.099 11.934 27.776 1.00 14.43 455 GLY A N 1
ATOM 3070 C CA . GLY A 1 411 ? -1.810 12.903 28.816 1.00 15.64 455 GLY A CA 1
ATOM 3071 C C . GLY A 1 411 ? -0.753 12.367 29.757 1.00 14.34 455 GLY A C 1
ATOM 3072 O O . GLY A 1 411 ? -0.595 11.153 29.881 1.00 12.74 455 GLY A O 1
ATOM 3073 N N . TRP A 1 412 ? -0.050 13.270 30.438 1.00 15.60 456 TRP A N 1
ATOM 3074 C CA . TRP A 1 412 ? 1.054 12.899 31.316 1.00 15.13 456 TRP A CA 1
ATOM 3075 C C . TRP A 1 412 ? 0.643 11.805 32.310 1.00 14.69 456 TRP A C 1
ATOM 3076 O O . TRP A 1 412 ? 1.426 10.912 32.633 1.00 17.45 456 TRP A O 1
ATOM 3087 N N . GLU A 1 413 ? -0.595 11.870 32.781 1.00 16.04 457 GLU A N 1
ATOM 3088 C CA A GLU A 1 413 ? -1.182 10.852 33.646 0.47 16.54 457 GLU A CA 1
ATOM 3089 C CA B GLU A 1 413 ? -1.095 10.786 33.611 0.53 16.50 457 GLU A CA 1
ATOM 3090 C C . GLU A 1 413 ? -2.086 9.900 32.851 1.00 16.55 457 GLU A C 1
ATOM 3091 O O . GLU A 1 413 ? -2.100 8.694 33.060 1.00 14.84 457 GLU A O 1
ATOM 3102 N N . THR A 1 414 ? -2.861 10.471 31.933 1.00 15.82 458 THR A N 1
ATOM 3103 C CA . THR A 1 414 ? -3.888 9.713 31.206 1.00 16.05 458 THR A CA 1
ATOM 3104 C C . THR A 1 414 ? -3.343 8.490 30.458 1.00 14.39 458 THR A C 1
ATOM 3105 O O . THR A 1 414 ? -3.946 7.409 30.524 1.00 16.28 458 THR A O 1
ATOM 3109 N N . ASN A 1 415 ? -2.213 8.633 29.769 1.00 13.26 459 ASN A N 1
ATOM 3110 C CA . ASN A 1 415 ? -1.574 7.447 29.200 1.00 12.10 459 ASN A CA 1
ATOM 3111 C C . ASN A 1 415 ? -0.139 7.280 29.704 1.00 11.67 459 ASN A C 1
ATOM 3112 O O . ASN A 1 415 ? 0.783 6.979 28.943 1.00 12.45 459 ASN A O 1
ATOM 3117 N N . ARG A 1 416 ? 0.033 7.435 31.012 1.00 12.00 460 ARG A N 1
ATOM 3118 C CA A ARG A 1 416 ? 1.321 7.209 31.646 0.53 11.69 460 ARG A CA 1
ATOM 3119 C CA B ARG A 1 416 ? 1.348 7.227 31.614 0.47 13.11 460 ARG A CA 1
ATOM 3120 C C . ARG A 1 416 ? 1.894 5.841 31.285 1.00 11.53 460 ARG A C 1
ATOM 3121 O O . ARG A 1 416 ? 1.182 4.828 31.342 1.00 12.99 460 ARG A O 1
ATOM 3136 N N . ALA A 1 417 ? 3.168 5.820 30.916 1.00 11.59 461 ALA A N 1
ATOM 3137 C CA . ALA A 1 417 ? 3.893 4.582 30.653 1.00 11.55 461 ALA A CA 1
ATOM 3138 C C . ALA A 1 417 ? 5.354 4.856 30.997 1.00 10.80 461 ALA A C 1
ATOM 3139 O O . ALA A 1 417 ? 6.053 5.537 30.244 1.00 12.23 461 ALA A O 1
ATOM 3141 N N . ASP A 1 418 ? 5.796 4.379 32.157 1.00 11.64 462 ASP A N 1
ATOM 3142 C CA . ASP A 1 418 ? 7.107 4.769 32.668 1.00 11.90 462 ASP A CA 1
ATOM 3143 C C . ASP A 1 418 ? 8.267 4.212 31.845 1.00 11.89 462 ASP A C 1
ATOM 3144 O O . ASP A 1 418 ? 9.206 4.937 31.537 1.00 12.42 462 ASP A O 1
ATOM 3149 N N . TYR A 1 419 ? 8.210 2.929 31.495 1.00 10.94 463 TYR A N 1
ATOM 3150 C CA . TYR A 1 419 ? 9.368 2.250 30.907 1.00 9.44 463 TYR A CA 1
ATOM 3151 C C . TYR A 1 419 ? 8.998 1.570 29.590 1.00 10.73 463 TYR A C 1
ATOM 3152 O O . TYR A 1 419 ? 7.981 0.876 29.503 1.00 11.49 463 TYR A O 1
ATOM 3161 N N . GLY A 1 420 ? 9.829 1.758 28.570 1.00 10.50 464 GLY A N 1
ATOM 3162 C CA . GLY A 1 420 ? 9.562 1.166 27.269 1.00 10.66 464 GLY A CA 1
ATOM 3163 C C . GLY A 1 420 ? 10.049 -0.267 27.179 1.00 11.23 464 GLY A C 1
ATOM 3164 O O . GLY A 1 420 ? 9.264 -1.207 27.268 1.00 13.08 464 GLY A O 1
ATOM 3165 N N . VAL A 1 421 ? 11.360 -0.432 27.018 1.00 10.33 465 VAL A N 1
ATOM 3166 C CA . VAL A 1 421 ? 11.980 -1.747 26.906 1.00 11.71 465 VAL A CA 1
ATOM 3167 C C . VAL A 1 421 ? 12.995 -1.935 28.024 1.00 12.38 465 VAL A C 1
ATOM 3168 O O . VAL A 1 421 ? 13.795 -1.035 28.302 1.00 13.06 465 VAL A O 1
ATOM 3172 N N . HIS A 1 422 ? 12.960 -3.098 28.668 1.00 11.09 466 HIS A N 1
ATOM 3173 C CA . HIS A 1 422 ? 13.949 -3.435 29.680 1.00 10.21 466 HIS A CA 1
ATOM 3174 C C . HIS A 1 422 ? 14.594 -4.758 29.282 1.00 10.99 466 HIS A C 1
ATOM 3175 O O . HIS A 1 422 ? 13.920 -5.790 29.260 1.00 11.97 466 HIS A O 1
ATOM 3182 N N . VAL A 1 423 ? 15.880 -4.722 28.931 1.00 11.29 467 VAL A N 1
ATOM 3183 C CA . VAL A 1 423 ? 16.601 -5.940 28.548 1.00 12.13 467 VAL A CA 1
ATOM 3184 C C . VAL A 1 423 ? 17.395 -6.470 29.733 1.00 11.83 467 VAL A C 1
ATOM 3185 O O . VAL A 1 423 ? 18.341 -5.828 30.200 1.00 14.27 467 VAL A O 1
ATOM 3189 N N . LYS A 1 424 ? 17.009 -7.648 30.208 1.00 12.06 468 LYS A N 1
ATOM 3190 C CA . LYS A 1 424 ? 17.681 -8.268 31.352 1.00 13.42 468 LYS A CA 1
ATOM 3191 C C . LYS A 1 424 ? 18.540 -9.460 30.928 1.00 14.60 468 LYS A C 1
ATOM 3192 O O . LYS A 1 424 ? 19.473 -9.846 31.631 1.00 16.24 468 LYS A O 1
ATOM 3198 N N . GLY A 1 425 ? 18.228 -10.038 29.773 1.00 14.30 469 GLY A N 1
ATOM 3199 C CA . GLY A 1 425 ? 18.993 -11.166 29.261 1.00 12.90 469 GLY A CA 1
ATOM 3200 C C . GLY A 1 425 ? 20.360 -10.779 28.731 1.00 12.69 469 GLY A C 1
ATOM 3201 O O . GLY A 1 425 ? 20.620 -9.601 28.429 1.00 13.89 469 GLY A O 1
ATOM 3202 N N . ASP A 1 426 ? 21.225 -11.787 28.606 1.00 12.56 470 ASP A N 1
ATOM 3203 C CA . ASP A 1 426 ? 22.585 -11.624 28.096 1.00 12.05 470 ASP A CA 1
ATOM 3204 C C . ASP A 1 426 ? 22.641 -11.908 26.597 1.00 12.63 470 ASP A C 1
ATOM 3205 O O . ASP A 1 426 ? 21.838 -12.694 26.084 1.00 12.42 470 ASP A O 1
ATOM 3210 N N . ASN A 1 427 ? 23.599 -11.283 25.909 1.00 12.52 471 ASN A N 1
ATOM 3211 C CA . ASN A 1 427 ? 23.822 -11.508 24.478 1.00 13.18 471 ASN A CA 1
ATOM 3212 C C . ASN A 1 427 ? 22.595 -11.192 23.627 1.00 12.91 471 ASN A C 1
ATOM 3213 O O . ASN A 1 427 ? 22.351 -11.822 22.590 1.00 13.68 471 ASN A O 1
ATOM 3218 N N . VAL A 1 428 ? 21.824 -10.206 24.070 1.00 11.39 472 VAL A N 1
ATOM 3219 C CA . VAL A 1 428 ? 20.650 -9.780 23.319 1.00 12.21 472 VAL A CA 1
ATOM 3220 C C . VAL A 1 428 ? 21.068 -8.780 22.240 1.00 10.90 472 VAL A C 1
ATOM 3221 O O . VAL A 1 428 ? 21.951 -7.947 22.458 1.00 12.66 472 VAL A O 1
ATOM 3225 N N . LEU A 1 429 ? 20.472 -8.911 21.059 1.00 10.44 473 LEU A N 1
ATOM 3226 C CA . LEU A 1 429 ? 20.794 -8.061 19.917 1.00 10.24 473 LEU A CA 1
ATOM 3227 C C . LEU A 1 429 ? 19.532 -7.337 19.468 1.00 11.36 473 LEU A C 1
ATOM 3228 O O . LEU A 1 429 ? 18.509 -7.978 19.208 1.00 12.20 473 LEU A O 1
ATOM 3233 N N . ALA A 1 430 ? 19.612 -6.012 19.381 1.00 11.15 474 ALA A N 1
ATOM 3234 C CA . ALA A 1 430 ? 18.539 -5.188 18.824 1.00 11.83 474 ALA A CA 1
ATOM 3235 C C . ALA A 1 430 ? 19.027 -4.555 17.528 1.00 12.36 474 ALA A C 1
ATOM 3236 O O . ALA A 1 430 ? 20.045 -3.856 17.511 1.00 12.88 474 ALA A O 1
ATOM 3238 N N . THR A 1 431 ? 18.318 -4.828 16.440 1.00 11.96 475 THR A N 1
ATOM 3239 C CA . THR A 1 431 ? 18.606 -4.200 15.155 1.00 11.55 475 THR A CA 1
ATOM 3240 C C . THR A 1 431 ? 17.370 -3.416 14.696 1.00 11.25 475 THR A C 1
ATOM 3241 O O . THR A 1 431 ? 16.323 -4.005 14.404 1.00 11.58 475 THR A O 1
ATOM 3245 N N . GLY A 1 432 ? 17.467 -2.086 14.664 1.00 10.60 476 GLY A N 1
ATOM 3246 C CA . GLY A 1 432 ? 16.318 -1.269 14.301 1.00 11.78 476 GLY A CA 1
ATOM 3247 C C . GLY A 1 432 ? 15.384 -1.020 15.474 1.00 10.71 476 GLY A C 1
ATOM 3248 O O . GLY A 1 432 ? 14.216 -1.416 15.450 1.00 11.96 476 GLY A O 1
ATOM 3249 N N . LEU A 1 433 ? 15.900 -0.345 16.497 1.00 10.43 477 LEU A N 1
ATOM 3250 C CA . LEU A 1 433 ? 15.177 -0.133 17.744 1.00 10.12 477 LEU A CA 1
ATOM 3251 C C . LEU A 1 433 ? 14.583 1.279 17.806 1.00 10.81 477 LEU A C 1
ATOM 3252 O O . LEU A 1 433 ? 15.319 2.256 17.782 1.00 11.34 477 LEU A O 1
ATOM 3257 N N . PHE A 1 434 ? 13.256 1.377 17.864 1.00 10.32 478 PHE A N 1
ATOM 3258 C CA . PHE A 1 434 ? 12.562 2.667 17.892 1.00 9.51 478 PHE A CA 1
ATOM 3259 C C . PHE A 1 434 ? 11.717 2.710 19.161 1.00 10.94 478 PHE A C 1
ATOM 3260 O O . PHE A 1 434 ? 10.790 1.911 19.294 1.00 10.41 478 PHE A O 1
ATOM 3268 N N . VAL A 1 435 ? 12.018 3.610 20.094 1.00 10.67 479 VAL A N 1
ATOM 3269 C CA . VAL A 1 435 ? 11.284 3.659 21.365 1.00 10.26 479 VAL A CA 1
ATOM 3270 C C . VAL A 1 435 ? 11.074 5.112 21.768 1.00 10.47 479 VAL A C 1
ATOM 3271 O O . VAL A 1 435 ? 12.046 5.872 21.826 1.00 12.44 479 VAL A O 1
ATOM 3275 N N . GLU A 1 436 ? 9.826 5.504 22.044 1.00 9.62 480 GLU A N 1
ATOM 3276 C CA . GLU A 1 436 ? 9.504 6.934 22.220 1.00 10.38 480 GLU A CA 1
ATOM 3277 C C . GLU A 1 436 ? 8.476 7.294 23.283 1.00 11.20 480 GLU A C 1
ATOM 3278 O O . GLU A 1 436 ? 7.452 6.614 23.429 1.00 11.32 480 GLU A O 1
ATOM 3284 N N . HIS A 1 437 ? 8.775 8.393 23.987 1.00 11.15 481 HIS A N 1
ATOM 3285 C CA . HIS A 1 437 ? 7.844 9.213 24.773 1.00 9.94 481 HIS A CA 1
ATOM 3286 C C . HIS A 1 437 ? 7.507 8.692 26.175 1.00 10.95 481 HIS A C 1
ATOM 3287 O O . HIS A 1 437 ? 6.578 9.201 26.803 1.00 12.18 481 HIS A O 1
ATOM 3294 N N . PHE A 1 438 ? 8.272 7.731 26.692 1.00 10.81 482 PHE A N 1
ATOM 3295 C CA . PHE A 1 438 ? 7.971 7.169 28.012 1.00 10.64 482 PHE A CA 1
ATOM 3296 C C . PHE A 1 438 ? 8.251 8.163 29.143 1.00 11.10 482 PHE A C 1
ATOM 3297 O O . PHE A 1 438 ? 9.071 9.081 28.993 1.00 12.64 482 PHE A O 1
ATOM 3305 N N . ASN A 1 439 ? 7.525 8.024 30.250 1.00 10.77 483 ASN A N 1
ATOM 3306 C CA . ASN A 1 439 ? 7.657 9.000 31.336 1.00 12.07 483 ASN A CA 1
ATOM 3307 C C . ASN A 1 439 ? 9.021 8.912 32.022 1.00 13.69 483 ASN A C 1
ATOM 3308 O O . ASN A 1 439 ? 9.506 9.911 32.558 1.00 13.88 483 ASN A O 1
ATOM 3313 N N . LYS A 1 440 ? 9.631 7.726 32.010 1.00 12.69 484 LYS A N 1
ATOM 3314 C CA . LYS A 1 440 ? 10.955 7.536 32.600 1.00 11.81 484 LYS A CA 1
ATOM 3315 C C . LYS A 1 440 ? 11.936 6.992 31.549 1.00 12.66 484 LYS A C 1
ATOM 3316 O O . LYS A 1 440 ? 12.062 7.595 30.482 1.00 13.64 484 LYS A O 1
ATOM 3322 N N . TYR A 1 441 ? 12.644 5.898 31.834 1.00 12.08 485 TYR A N 1
ATOM 3323 C CA . TYR A 1 441 ? 13.623 5.373 30.878 1.00 11.46 485 TYR A CA 1
ATOM 3324 C C . TYR A 1 441 ? 12.952 4.692 29.691 1.00 11.83 485 TYR A C 1
ATOM 3325 O O . TYR A 1 441 ? 12.274 3.673 29.860 1.00 11.52 485 TYR A O 1
ATOM 3334 N N . ASP A 1 442 ? 13.173 5.204 28.484 1.00 11.32 486 ASP A N 1
ATOM 3335 C CA . ASP A 1 442 ? 12.614 4.539 27.309 1.00 11.07 486 ASP A CA 1
ATOM 3336 C C . ASP A 1 442 ? 13.219 3.146 27.138 1.00 11.85 486 ASP A C 1
ATOM 3337 O O . ASP A 1 442 ? 12.485 2.182 26.941 1.00 11.70 486 ASP A O 1
ATOM 3342 N N . VAL A 1 443 ? 14.544 3.044 27.224 1.00 10.66 487 VAL A N 1
ATOM 3343 C CA . VAL A 1 443 ? 15.229 1.754 27.183 1.00 11.23 487 VAL A CA 1
ATOM 3344 C C . VAL A 1 443 ? 16.181 1.643 28.365 1.00 11.34 487 VAL A C 1
ATOM 3345 O O . VAL A 1 443 ? 16.939 2.581 28.647 1.00 12.52 487 VAL A O 1
ATOM 3349 N N . GLN A 1 444 ? 16.117 0.504 29.051 1.00 11.53 488 GLN A N 1
ATOM 3350 C CA A GLN A 1 444 ? 17.080 0.183 30.088 0.64 11.66 488 GLN A CA 1
ATOM 3351 C CA B GLN A 1 444 ? 17.042 0.139 30.133 0.36 13.27 488 GLN A CA 1
ATOM 3352 C C . GLN A 1 444 ? 17.697 -1.178 29.771 1.00 11.90 488 GLN A C 1
ATOM 3353 O O . GLN A 1 444 ? 16.999 -2.117 29.402 1.00 13.34 488 GLN A O 1
ATOM 3364 N N . TRP A 1 445 ? 19.016 -1.266 29.899 1.00 12.43 489 TRP A N 1
ATOM 3365 C CA . TRP A 1 445 ? 19.730 -2.494 29.575 1.00 12.14 489 TRP A CA 1
ATOM 3366 C C . TRP A 1 445 ? 20.514 -2.939 30.796 1.00 13.03 489 TRP A C 1
ATOM 3367 O O . TRP A 1 445 ? 21.438 -2.244 31.224 1.00 14.51 489 TRP A O 1
ATOM 3378 N N . SER A 1 446 ? 20.118 -4.083 31.357 1.00 13.72 490 SER A N 1
ATOM 3379 C CA . SER A 1 446 ? 20.707 -4.617 32.581 1.00 14.85 490 SER A CA 1
ATOM 3380 C C . SER A 1 446 ? 21.519 -5.877 32.309 1.00 14.84 490 SER A C 1
ATOM 3381 O O . SER A 1 446 ? 22.356 -6.273 33.119 1.00 16.77 490 SER A O 1
ATOM 3384 N N . GLY A 1 447 ? 21.249 -6.523 31.180 1.00 13.46 491 GLY A N 1
ATOM 3385 C CA . GLY A 1 447 ? 21.955 -7.743 30.820 1.00 13.46 491 GLY A CA 1
ATOM 3386 C C . GLY A 1 447 ? 23.340 -7.487 30.247 1.00 13.70 491 GLY A C 1
ATOM 3387 O O . GLY A 1 447 ? 23.676 -6.352 29.912 1.00 14.38 491 GLY A O 1
ATOM 3388 N N . GLU A 1 448 ? 24.139 -8.548 30.131 1.00 14.23 492 GLU A N 1
ATOM 3389 C CA . GLU A 1 448 ? 25.512 -8.443 29.633 1.00 14.30 492 GLU A CA 1
ATOM 3390 C C . GLU A 1 448 ? 25.622 -8.645 28.121 1.00 13.71 492 GLU A C 1
ATOM 3391 O O . GLU A 1 448 ? 24.785 -9.302 27.500 1.00 14.00 492 GLU A O 1
ATOM 3397 N N . ASN A 1 449 ? 26.679 -8.073 27.551 1.00 14.26 493 ASN A N 1
ATOM 3398 C CA . ASN A 1 449 ? 27.010 -8.206 26.134 1.00 14.80 493 ASN A CA 1
ATOM 3399 C C . ASN A 1 449 ? 25.850 -7.877 25.193 1.00 13.49 493 ASN A C 1
ATOM 3400 O O . ASN A 1 449 ? 25.685 -8.508 24.145 1.00 15.30 493 ASN A O 1
ATOM 3405 N N . GLY A 1 450 ? 25.040 -6.890 25.563 1.00 12.55 494 GLY A N 1
ATOM 3406 C CA . GLY A 1 450 ? 24.015 -6.404 24.658 1.00 13.06 494 GLY A CA 1
ATOM 3407 C C . GLY A 1 450 ? 24.618 -5.637 23.494 1.00 11.97 494 GLY A C 1
ATOM 3408 O O . GLY A 1 450 ? 25.698 -5.039 23.605 1.00 13.69 494 GLY A O 1
ATOM 3409 N N . LYS A 1 451 ? 23.919 -5.663 22.367 1.00 11.00 495 LYS A N 1
ATOM 3410 C CA . LYS A 1 451 ? 24.300 -4.903 21.186 1.00 12.42 495 LYS A CA 1
ATOM 3411 C C . LYS A 1 451 ? 23.067 -4.261 20.576 1.00 12.63 495 LYS A C 1
ATOM 3412 O O . LYS A 1 451 ? 22.040 -4.929 20.422 1.00 12.64 495 LYS A O 1
ATOM 3418 N N . THR A 1 452 ? 23.170 -2.975 20.238 1.00 11.84 496 THR A N 1
ATOM 3419 C CA . THR A 1 452 ? 22.110 -2.286 19.512 1.00 11.23 496 THR A CA 1
ATOM 3420 C C . THR A 1 452 ? 22.687 -1.647 18.266 1.00 12.42 496 THR A C 1
ATOM 3421 O O . THR A 1 452 ? 23.660 -0.891 18.345 1.00 12.09 496 THR A O 1
ATOM 3425 N N . ILE A 1 453 ? 22.092 -1.974 17.122 1.00 10.63 497 ILE A N 1
ATOM 3426 C CA . ILE A 1 453 ? 22.449 -1.364 15.854 1.00 11.23 497 ILE A CA 1
ATOM 3427 C C . ILE A 1 453 ? 21.224 -0.591 15.383 1.00 11.34 497 ILE A C 1
ATOM 3428 O O . ILE A 1 453 ? 20.199 -1.189 15.051 1.00 11.31 497 ILE A O 1
ATOM 3433 N N . PHE A 1 454 ? 21.367 0.738 15.408 1.00 11.11 498 PHE A N 1
ATOM 3434 C CA . PHE A 1 454 ? 20.333 1.757 15.173 1.00 9.37 498 PHE A CA 1
ATOM 3435 C C . PHE A 1 454 ? 19.344 1.930 16.333 1.00 9.77 498 PHE A C 1
ATOM 3436 O O . PHE A 1 454 ? 18.606 1.011 16.698 1.00 10.82 498 PHE A O 1
ATOM 3444 N N . TYR A 1 455 ? 19.304 3.145 16.868 1.00 9.48 499 TYR A N 1
ATOM 3445 C CA . TYR A 1 455 ? 18.310 3.518 17.865 1.00 10.38 499 TYR A CA 1
ATOM 3446 C C . TYR A 1 455 ? 17.711 4.864 17.510 1.00 10.08 499 TYR A C 1
ATOM 3447 O O . TYR A 1 455 ? 18.439 5.805 17.174 1.00 11.84 499 TYR A O 1
ATOM 3456 N N . GLN A 1 456 ? 16.386 4.951 17.576 1.00 10.22 500 GLN A N 1
ATOM 3457 C CA . GLN A 1 456 ? 15.691 6.231 17.440 1.00 9.74 500 GLN A CA 1
ATOM 3458 C C . GLN A 1 456 ? 14.765 6.430 18.623 1.00 10.41 500 GLN A C 1
ATOM 3459 O O . GLN A 1 456 ? 13.910 5.579 18.904 1.00 10.86 500 GLN A O 1
ATOM 3465 N N . ASN A 1 457 ? 14.947 7.549 19.321 1.00 9.99 501 ASN A N 1
ATOM 3466 C CA . ASN A 1 457 ? 14.082 7.927 20.420 1.00 9.51 501 ASN A CA 1
ATOM 3467 C C . ASN A 1 457 ? 13.620 9.367 20.294 1.00 10.07 501 ASN A C 1
ATOM 3468 O O . ASN A 1 457 ? 14.337 10.209 19.748 1.00 11.75 501 ASN A O 1
ATOM 3473 N N . ALA A 1 458 ? 12.414 9.641 20.782 1.00 10.44 502 ALA A N 1
ATOM 3474 C CA . ALA A 1 458 ? 12.029 11.003 21.132 1.00 11.12 502 ALA A CA 1
ATOM 3475 C C . ALA A 1 458 ? 11.512 10.942 22.551 1.00 10.84 502 ALA A C 1
ATOM 3476 O O . ALA A 1 458 ? 10.815 9.992 22.917 1.00 12.52 502 ALA A O 1
ATOM 3478 N N . LYS A 1 459 ? 11.866 11.935 23.360 1.00 11.64 503 LYS A N 1
ATOM 3479 C CA . LYS A 1 459 ? 11.434 11.971 24.752 1.00 11.56 503 LYS A CA 1
ATOM 3480 C C . LYS A 1 459 ? 9.968 12.395 24.845 1.00 13.35 503 LYS A C 1
ATOM 3481 O O . LYS A 1 459 ? 9.398 12.897 23.874 1.00 15.82 503 LYS A O 1
ATOM 3487 N N . ALA A 1 460 ? 9.355 12.159 26.001 1.00 11.97 504 ALA A N 1
ATOM 3488 C CA . ALA A 1 460 ? 7.984 12.610 26.257 1.00 10.99 504 ALA A CA 1
ATOM 3489 C C . ALA A 1 460 ? 7.849 14.108 25.995 1.00 13.28 504 ALA A C 1
ATOM 3490 O O . ALA A 1 460 ? 8.671 14.890 26.464 1.00 14.20 504 ALA A O 1
ATOM 3492 N N . TYR A 1 461 ? 6.809 14.505 25.263 1.00 12.95 505 TYR A N 1
ATOM 3493 C CA . TYR A 1 461 ? 6.587 15.925 24.964 1.00 11.64 505 TYR A CA 1
ATOM 3494 C C . TYR A 1 461 ? 5.867 16.642 26.102 1.00 15.13 505 TYR A C 1
ATOM 3495 O O . TYR A 1 461 ? 5.916 17.879 26.203 1.00 15.36 505 TYR A O 1
ATOM 3504 N N . ASP A 1 462 ? 5.173 15.870 26.934 1.00 15.20 506 ASP A N 1
ATOM 3505 C CA . ASP A 1 462 ? 4.152 16.444 27.802 1.00 14.46 506 ASP A CA 1
ATOM 3506 C C . ASP A 1 462 ? 4.526 16.477 29.285 1.00 14.78 506 ASP A C 1
ATOM 3507 O O . ASP A 1 462 ? 3.663 16.663 30.147 1.00 15.55 506 ASP A O 1
ATOM 3512 N N . ALA A 1 463 ? 5.814 16.342 29.576 1.00 14.58 507 ALA A N 1
ATOM 3513 C CA . ALA A 1 463 ? 6.300 16.565 30.933 1.00 14.66 507 ALA A CA 1
ATOM 3514 C C . ALA A 1 463 ? 5.897 17.974 31.360 1.00 16.03 507 ALA A C 1
ATOM 3515 O O . ALA A 1 463 ? 6.203 18.940 30.666 1.00 15.85 507 ALA A O 1
ATOM 3517 N N . PRO A 1 464 ? 5.191 18.098 32.494 1.00 16.52 508 PRO A N 1
ATOM 3518 C CA . PRO A 1 464 ? 4.649 19.420 32.839 1.00 17.70 508 PRO A CA 1
ATOM 3519 C C . PRO A 1 464 ? 5.696 20.399 33.367 1.00 17.98 508 PRO A C 1
ATOM 3520 O O . PRO A 1 464 ? 5.533 21.617 33.219 1.00 17.15 508 PRO A O 1
ATOM 3524 N N . ASP A 1 465 ? 6.748 19.872 33.985 1.00 17.12 509 ASP A N 1
ATOM 3525 C CA . ASP A 1 465 ? 7.789 20.711 34.556 1.00 16.65 509 ASP A CA 1
ATOM 3526 C C . ASP A 1 465 ? 9.027 19.870 34.836 1.00 15.76 509 ASP A C 1
ATOM 3527 O O . ASP A 1 465 ? 9.015 18.646 34.653 1.00 16.60 509 ASP A O 1
ATOM 3532 N N . GLN A 1 466 ? 10.100 20.535 35.253 1.00 15.73 510 GLN A N 1
ATOM 3533 C CA . GLN A 1 466 ? 11.363 19.863 35.517 1.00 15.55 510 GLN A CA 1
ATOM 3534 C C . GLN A 1 466 ? 11.233 18.794 36.606 1.00 16.51 510 GLN A C 1
ATOM 3535 O O . GLN A 1 466 ? 11.779 17.695 36.477 1.00 16.92 510 GLN A O 1
ATOM 3541 N N . ALA A 1 467 ? 10.497 19.115 37.667 1.00 16.65 511 ALA A N 1
ATOM 3542 C CA . ALA A 1 467 ? 10.322 18.196 38.790 1.00 17.17 511 ALA A CA 1
ATOM 3543 C C . ALA A 1 467 ? 9.712 16.863 38.367 1.00 18.22 511 ALA A C 1
ATOM 3544 O O . ALA A 1 467 ? 10.001 15.822 38.966 1.00 19.22 511 ALA A O 1
ATOM 3546 N N . ALA A 1 468 ? 8.868 16.902 37.340 1.00 17.40 512 ALA A N 1
ATOM 3547 C CA . ALA A 1 468 ? 8.133 15.719 36.898 1.00 17.28 512 ALA A CA 1
ATOM 3548 C C . ALA A 1 468 ? 9.049 14.646 36.326 1.00 18.30 512 ALA A C 1
ATOM 3549 O O . ALA A 1 468 ? 8.670 13.479 36.262 1.00 19.21 512 ALA A O 1
ATOM 3551 N N . ILE A 1 469 ? 10.247 15.037 35.897 1.00 17.20 513 ILE A N 1
ATOM 3552 C CA . ILE A 1 469 ? 11.180 14.061 35.344 1.00 17.98 513 ILE A CA 1
ATOM 3553 C C . ILE A 1 469 ? 12.493 14.023 36.129 1.00 16.95 513 ILE A C 1
ATOM 3554 O O . ILE A 1 469 ? 13.505 13.538 35.635 1.00 16.95 513 ILE A O 1
ATOM 3559 N N . GLN A 1 470 ? 12.477 14.522 37.361 1.00 17.10 514 GLN A N 1
ATOM 3560 C CA . GLN A 1 470 ? 13.681 14.461 38.186 1.00 17.99 514 GLN A CA 1
ATOM 3561 C C . GLN A 1 470 ? 14.012 13.002 38.503 1.00 18.92 514 GLN A C 1
ATOM 3562 O O . GLN A 1 470 ? 13.138 12.218 38.872 1.00 21.03 514 GLN A O 1
ATOM 3568 N N . ASN A 1 471 ? 15.285 12.657 38.338 1.00 18.34 515 ASN A N 1
ATOM 3569 C CA . ASN A 1 471 ? 15.771 11.288 38.428 1.00 19.39 515 ASN A CA 1
ATOM 3570 C C . ASN A 1 471 ? 16.936 11.240 39.411 1.00 19.34 515 ASN A C 1
ATOM 3571 O O . ASN A 1 471 ? 18.094 11.192 39.009 1.00 19.08 515 ASN A O 1
ATOM 3576 N N . GLY A 1 472 ? 16.635 11.275 40.704 1.00 22.88 516 GLY A N 1
ATOM 3577 C CA . GLY A 1 472 ? 17.687 11.420 41.695 1.00 22.91 516 GLY A CA 1
ATOM 3578 C C . GLY A 1 472 ? 18.337 12.781 41.506 1.00 25.23 516 GLY A C 1
ATOM 3579 O O . GLY A 1 472 ? 17.649 13.801 41.547 1.00 25.11 516 GLY A O 1
ATOM 3580 N N . ASP A 1 473 ? 19.648 12.812 41.272 1.00 25.11 517 ASP A N 1
ATOM 3581 C CA A ASP A 1 473 ? 20.318 14.090 41.041 0.44 27.11 517 ASP A CA 1
ATOM 3582 C CA B ASP A 1 473 ? 20.361 14.062 41.039 0.56 26.82 517 ASP A CA 1
ATOM 3583 C C . ASP A 1 473 ? 20.500 14.370 39.551 1.00 25.03 517 ASP A C 1
ATOM 3584 O O . ASP A 1 473 ? 21.251 15.268 39.163 1.00 26.73 517 ASP A O 1
ATOM 3593 N N . ILE A 1 474 ? 19.790 13.614 38.720 1.00 19.41 518 ILE A N 1
ATOM 3594 C CA . ILE A 1 474 ? 19.849 13.807 37.275 1.00 17.68 518 ILE A CA 1
ATOM 3595 C C . ILE A 1 474 ? 18.557 14.444 36.769 1.00 16.22 518 ILE A C 1
ATOM 3596 O O . ILE A 1 474 ? 17.460 14.050 37.179 1.00 15.94 518 ILE A O 1
ATOM 3601 N N . LYS A 1 475 ? 18.689 15.439 35.890 1.00 16.36 519 LYS A N 1
ATOM 3602 C CA . LYS A 1 475 ? 17.532 16.028 35.228 1.00 15.19 519 LYS A CA 1
ATOM 3603 C C . LYS A 1 475 ? 17.067 15.123 34.094 1.00 14.10 519 LYS A C 1
ATOM 3604 O O . LYS A 1 475 ? 17.765 14.963 33.095 1.00 14.77 519 LYS A O 1
ATOM 3610 N N . GLY A 1 476 ? 15.895 14.525 34.248 1.00 13.79 520 GLY A N 1
ATOM 3611 C CA . GLY A 1 476 ? 15.382 13.635 33.223 1.00 13.05 520 GLY A CA 1
ATOM 3612 C C . GLY A 1 476 ? 15.898 12.210 33.339 1.00 13.61 520 GLY A C 1
ATOM 3613 O O . GLY A 1 476 ? 16.838 11.915 34.088 1.00 14.64 520 GLY A O 1
ATOM 3614 N N . TYR A 1 477 ? 15.252 11.327 32.589 1.00 13.66 521 TYR A N 1
ATOM 3615 C CA . TYR A 1 477 ? 15.633 9.929 32.474 1.00 12.69 521 TYR A CA 1
ATOM 3616 C C . TYR A 1 477 ? 16.217 9.688 31.101 1.00 11.54 521 TYR A C 1
ATOM 3617 O O . TYR A 1 477 ? 15.599 10.057 30.103 1.00 13.70 521 TYR A O 1
ATOM 3626 N N . ALA A 1 478 ? 17.401 9.085 31.032 1.00 12.62 522 ALA A N 1
ATOM 3627 C CA . ALA A 1 478 ? 17.988 8.751 29.733 1.00 13.09 522 ALA A CA 1
ATOM 3628 C C . ALA A 1 478 ? 16.998 8.024 28.807 1.00 11.48 522 ALA A C 1
ATOM 3629 O O . ALA A 1 478 ? 16.169 7.227 29.257 1.00 12.60 522 ALA A O 1
ATOM 3631 N N . ALA A 1 479 ? 17.096 8.300 27.512 1.00 12.05 523 ALA A N 1
ATOM 3632 C CA . ALA A 1 479 ? 16.386 7.513 26.505 1.00 10.51 523 ALA A CA 1
ATOM 3633 C C . ALA A 1 479 ? 16.930 6.087 26.423 1.00 11.67 523 ALA A C 1
ATOM 3634 O O . ALA A 1 479 ? 16.218 5.166 26.031 1.00 11.63 523 ALA A O 1
ATOM 3636 N N . TYR A 1 480 ? 18.204 5.927 26.773 1.00 11.08 524 TYR A N 1
ATOM 3637 C CA . TYR A 1 480 ? 18.885 4.645 26.678 1.00 11.41 524 TYR A CA 1
ATOM 3638 C C . TYR A 1 480 ? 19.889 4.563 27.816 1.00 11.29 524 TYR A C 1
ATOM 3639 O O . TYR A 1 480 ? 20.893 5.276 27.822 1.00 12.25 524 TYR A O 1
ATOM 3648 N N . LYS A 1 481 ? 19.585 3.706 28.785 1.00 11.86 525 LYS A N 1
ATOM 3649 C CA . LYS A 1 481 ? 20.388 3.549 29.985 1.00 12.15 525 LYS A CA 1
ATOM 3650 C C . LYS A 1 481 ? 20.980 2.154 30.074 1.00 13.71 525 LYS A C 1
ATOM 3651 O O . LYS A 1 481 ? 20.251 1.164 30.043 1.00 15.32 525 LYS A O 1
ATOM 3657 N N . VAL A 1 482 ? 22.303 2.088 30.187 1.00 13.70 526 VAL A N 1
ATOM 3658 C CA . VAL A 1 482 ? 22.998 0.853 30.516 1.00 13.27 526 VAL A CA 1
ATOM 3659 C C . VAL A 1 482 ? 23.316 0.902 32.002 1.00 13.54 526 VAL A C 1
ATOM 3660 O O . VAL A 1 482 ? 23.972 1.842 32.463 1.00 14.75 526 VAL A O 1
ATOM 3664 N N . ASP A 1 483 ? 22.840 -0.088 32.754 1.00 14.79 527 ASP A N 1
ATOM 3665 C CA . ASP A 1 483 ? 23.063 -0.104 34.201 1.00 15.07 527 ASP A CA 1
ATOM 3666 C C . ASP A 1 483 ? 24.548 -0.033 34.553 1.00 15.74 527 ASP A C 1
ATOM 3667 O O . ASP A 1 483 ? 25.392 -0.571 33.828 1.00 15.98 527 ASP A O 1
ATOM 3672 N N . ASP A 1 484 ? 24.859 0.628 35.666 1.00 17.12 528 ASP A N 1
ATOM 3673 C CA . ASP A 1 484 ? 26.247 0.786 36.098 1.00 20.11 528 ASP A CA 1
ATOM 3674 C C . ASP A 1 484 ? 26.957 -0.551 36.317 1.00 19.39 528 ASP A C 1
ATOM 3675 O O . ASP A 1 484 ? 28.172 -0.643 36.158 1.00 20.39 528 ASP A O 1
ATOM 3680 N N . SER A 1 485 ? 26.199 -1.586 36.670 1.00 18.86 529 SER A N 1
ATOM 3681 C CA . SER A 1 485 ? 26.777 -2.896 36.976 1.00 20.45 529 SER A CA 1
ATOM 3682 C C . SER A 1 485 ? 27.211 -3.670 35.726 1.00 20.72 529 SER A C 1
ATOM 3683 O O . SER A 1 485 ? 27.982 -4.626 35.817 1.00 24.08 529 SER A O 1
ATOM 3686 N N . VAL A 1 486 ? 26.716 -3.257 34.564 1.00 18.18 530 VAL A N 1
ATOM 3687 C CA . VAL A 1 486 ? 27.045 -3.928 33.303 1.00 16.31 530 VAL A CA 1
ATOM 3688 C C . VAL A 1 486 ? 28.528 -3.758 32.942 1.00 17.50 530 VAL A C 1
ATOM 3689 O O . VAL A 1 486 ? 29.094 -2.684 33.147 1.00 18.04 530 VAL A O 1
ATOM 3693 N N . THR A 1 487 ? 29.150 -4.810 32.402 1.00 16.35 531 THR A N 1
ATOM 3694 C CA A THR A 1 487 ? 30.569 -4.805 32.055 0.63 16.94 531 THR A CA 1
ATOM 3695 C CA B THR A 1 487 ? 30.568 -4.729 32.047 0.37 16.93 531 THR A CA 1
ATOM 3696 C C . THR A 1 487 ? 30.811 -4.657 30.542 1.00 16.24 531 THR A C 1
ATOM 3697 O O . THR A 1 487 ? 31.804 -4.066 30.105 1.00 18.77 531 THR A O 1
ATOM 3704 N N . THR A 1 488 ? 29.910 -5.224 29.740 1.00 14.93 532 THR A N 1
ATOM 3705 C CA A THR A 1 488 ? 30.073 -5.239 28.290 0.57 14.51 532 THR A CA 1
ATOM 3706 C CA B THR A 1 488 ? 30.075 -5.212 28.288 0.43 14.54 532 THR A CA 1
ATOM 3707 C C . THR A 1 488 ? 28.785 -4.819 27.589 1.00 13.63 532 THR A C 1
ATOM 3708 O O . THR A 1 488 ? 27.711 -5.325 27.906 1.00 15.92 532 THR A O 1
ATOM 3715 N N . HIS A 1 489 ? 28.903 -3.897 26.640 1.00 12.94 533 HIS A N 1
ATOM 3716 C CA . HIS A 1 489 ? 27.767 -3.405 25.868 1.00 13.21 533 HIS A CA 1
ATOM 3717 C C . HIS A 1 489 ? 28.302 -2.679 24.652 1.00 13.03 533 HIS A C 1
ATOM 3718 O O . HIS A 1 489 ? 29.371 -2.094 24.716 1.00 14.54 533 HIS A O 1
ATOM 3725 N N . GLU A 1 490 ? 27.569 -2.693 23.548 1.00 12.81 534 GLU A N 1
ATOM 3726 C CA . GLU A 1 490 ? 27.998 -1.894 22.407 1.00 12.35 534 GLU A CA 1
ATOM 3727 C C . GLU A 1 490 ? 26.805 -1.422 21.588 1.00 12.29 534 GLU A C 1
ATOM 3728 O O . GLU A 1 490 ? 25.890 -2.194 21.296 1.00 12.97 534 GLU A O 1
ATOM 3734 N N . GLY A 1 491 ? 26.809 -0.138 21.243 1.00 12.07 535 GLY A N 1
ATOM 3735 C CA . GLY A 1 491 ? 25.750 0.437 20.432 1.00 12.49 535 GLY A CA 1
ATOM 3736 C C . GLY A 1 491 ? 26.292 1.286 19.299 1.00 11.93 535 GLY A C 1
ATOM 3737 O O . GLY A 1 491 ? 27.344 1.922 19.433 1.00 13.29 535 GLY A O 1
ATOM 3738 N N . TRP A 1 492 ? 25.563 1.291 18.184 1.00 11.80 536 TRP A N 1
ATOM 3739 C CA . TRP A 1 492 ? 25.947 2.011 16.967 1.00 11.67 536 TRP A CA 1
ATOM 3740 C C . TRP A 1 492 ? 24.776 2.808 16.388 1.00 12.01 536 TRP A C 1
ATOM 3741 O O . TRP A 1 492 ? 23.707 2.234 16.153 1.00 12.61 536 TRP A O 1
ATOM 3752 N N . GLY A 1 493 ? 24.986 4.096 16.101 1.00 11.79 537 GLY A N 1
ATOM 3753 C CA . GLY A 1 493 ? 24.027 4.874 15.324 1.00 12.26 537 GLY A CA 1
ATOM 3754 C C . GLY A 1 493 ? 22.752 5.161 16.096 1.00 10.42 537 GLY A C 1
ATOM 3755 O O . GLY A 1 493 ? 21.679 4.631 15.776 1.00 11.64 537 GLY A O 1
ATOM 3756 N N . MET A 1 494 ? 22.859 6.018 17.108 1.00 11.01 538 MET A N 1
ATOM 3757 C CA . MET A 1 494 ? 21.785 6.160 18.087 1.00 10.93 538 MET A CA 1
ATOM 3758 C C . MET A 1 494 ? 21.457 7.616 18.354 1.00 11.73 538 MET A C 1
ATOM 3759 O O . MET A 1 494 ? 22.351 8.413 18.636 1.00 12.63 538 MET A O 1
ATOM 3764 N N . GLY A 1 495 ? 20.169 7.949 18.293 1.00 11.32 539 GLY A N 1
ATOM 3765 C CA . GLY A 1 495 ? 19.727 9.322 18.488 1.00 11.02 539 GLY A CA 1
ATOM 3766 C C . GLY A 1 495 ? 18.528 9.466 19.403 1.00 11.54 539 GLY A C 1
ATOM 3767 O O . GLY A 1 495 ? 17.613 8.633 19.379 1.00 13.34 539 GLY A O 1
ATOM 3768 N N . SER A 1 496 ? 18.540 10.527 20.209 1.00 10.82 540 SER A N 1
ATOM 3769 C CA . SER A 1 496 ? 17.410 10.890 21.063 1.00 10.90 540 SER A CA 1
ATOM 3770 C C . SER A 1 496 ? 17.030 12.344 20.805 1.00 10.69 540 SER A C 1
ATOM 3771 O O . SER A 1 496 ? 17.906 13.206 20.803 1.00 11.78 540 SER A O 1
ATOM 3774 N N . TYR A 1 497 ? 15.741 12.612 20.589 1.00 10.63 541 TYR A N 1
ATOM 3775 C CA . TYR A 1 497 ? 15.274 13.965 20.250 1.00 10.37 541 TYR A CA 1
ATOM 3776 C C . TYR A 1 497 ? 14.315 14.475 21.323 1.00 10.64 541 TYR A C 1
ATOM 3777 O O . TYR A 1 497 ? 13.567 13.689 21.905 1.00 12.42 541 TYR A O 1
ATOM 3786 N N . CYS A 1 498 ? 14.321 15.778 21.601 1.00 10.78 542 CYS A N 1
ATOM 3787 C CA . CYS A 1 498 ? 13.347 16.312 22.551 1.00 10.40 542 CYS A CA 1
ATOM 3788 C C . CYS A 1 498 ? 12.447 17.368 21.915 1.00 11.33 542 CYS A C 1
ATOM 3789 O O . CYS A 1 498 ? 12.818 18.064 20.969 1.00 12.41 542 CYS A O 1
ATOM 3792 N N . TYR A 1 499 ? 11.240 17.454 22.449 1.00 11.88 543 TYR A N 1
ATOM 3793 C CA . TYR A 1 499 ? 10.248 18.418 22.013 1.00 13.74 543 TYR A CA 1
ATOM 3794 C C . TYR A 1 499 ? 9.319 18.626 23.202 1.00 13.37 543 TYR A C 1
ATOM 3795 O O . TYR A 1 499 ? 8.183 18.151 23.230 1.00 13.55 543 TYR A O 1
ATOM 3804 N N . PHE A 1 500 ? 9.840 19.325 24.205 1.00 12.95 544 PHE A N 1
ATOM 3805 C CA . PHE A 1 500 ? 9.074 19.609 25.404 1.00 12.84 544 PHE A CA 1
ATOM 3806 C C . PHE A 1 500 ? 8.129 20.774 25.117 1.00 14.72 544 PHE A C 1
ATOM 3807 O O . PHE A 1 500 ? 8.385 21.911 25.511 1.00 14.52 544 PHE A O 1
ATOM 3815 N N . ASN A 1 501 ? 7.033 20.502 24.415 1.00 14.92 545 ASN A N 1
ATOM 3816 C CA . ASN A 1 501 ? 6.194 21.604 23.952 1.00 14.53 545 ASN A CA 1
ATOM 3817 C C . ASN A 1 501 ? 5.252 22.113 25.035 1.00 15.74 545 ASN A C 1
ATOM 3818 O O . ASN A 1 501 ? 4.849 23.274 25.000 1.00 18.21 545 ASN A O 1
ATOM 3823 N N . VAL A 1 502 ? 4.929 21.270 26.013 1.00 14.71 546 VAL A N 1
ATOM 3824 C CA . VAL A 1 502 ? 4.129 21.728 27.146 1.00 16.22 546 VAL A CA 1
ATOM 3825 C C . VAL A 1 502 ? 4.944 22.697 28.014 1.00 16.56 546 VAL A C 1
ATOM 3826 O O . VAL A 1 502 ? 4.428 23.725 28.461 1.00 18.23 546 VAL A O 1
ATOM 3830 N N . ASN A 1 503 ? 6.221 22.385 28.233 1.00 15.41 547 ASN A N 1
ATOM 3831 C CA . ASN A 1 503 ? 7.096 23.266 29.003 1.00 15.20 547 ASN A CA 1
ATOM 3832 C C . ASN A 1 503 ? 8.495 23.325 28.391 1.00 14.40 547 ASN A C 1
ATOM 3833 O O . ASN A 1 503 ? 9.381 22.535 28.747 1.00 15.28 547 ASN A O 1
ATOM 3838 N N . PRO A 1 504 ? 8.701 24.267 27.463 1.00 14.48 548 PRO A N 1
ATOM 3839 C CA . PRO A 1 504 ? 9.971 24.300 26.727 1.00 13.71 548 PRO A CA 1
ATOM 3840 C C . PRO A 1 504 ? 11.150 24.830 27.536 1.00 13.70 548 PRO A C 1
ATOM 3841 O O . PRO A 1 504 ? 12.253 24.915 26.991 1.00 15.51 548 PRO A O 1
ATOM 3845 N N . ASP A 1 505 ? 10.942 25.159 28.809 1.00 13.67 549 ASP A N 1
ATOM 3846 C CA . ASP A 1 505 ? 12.063 25.535 29.671 1.00 13.86 549 ASP A CA 1
ATOM 3847 C C . ASP A 1 505 ? 12.784 24.321 30.257 1.00 13.80 549 ASP A C 1
ATOM 3848 O O . ASP A 1 505 ? 13.835 24.456 30.890 1.00 14.62 549 ASP A O 1
ATOM 3853 N N . ILE A 1 506 ? 12.223 23.138 30.036 1.00 13.40 550 ILE A N 1
ATOM 3854 C CA . ILE A 1 506 ? 12.788 21.906 30.573 1.00 13.10 550 ILE A CA 1
ATOM 3855 C C . ILE A 1 506 ? 14.171 21.592 29.995 1.00 13.18 550 ILE A C 1
ATOM 3856 O O . ILE A 1 506 ? 14.490 21.941 28.848 1.00 13.58 550 ILE A O 1
ATOM 3861 N N . ARG A 1 507 ? 15.001 20.977 30.830 1.00 11.95 551 ARG A N 1
ATOM 3862 C CA . ARG A 1 507 ? 16.303 20.456 30.437 1.00 12.07 551 ARG A CA 1
ATOM 3863 C C . ARG A 1 507 ? 16.350 18.939 30.610 1.00 14.26 551 ARG A C 1
ATOM 3864 O O . ARG A 1 507 ? 15.893 18.401 31.625 1.00 14.55 551 ARG A O 1
ATOM 3872 N N . GLN A 1 508 ? 16.912 18.268 29.611 1.00 12.00 552 GLN A N 1
ATOM 3873 C CA . GLN A 1 508 ? 17.138 16.826 29.634 1.00 12.30 552 GLN A CA 1
ATOM 3874 C C . GLN A 1 508 ? 18.641 16.642 29.782 1.00 13.55 552 GLN A C 1
ATOM 3875 O O . GLN A 1 508 ? 19.385 17.095 28.922 1.00 14.33 552 GLN A O 1
ATOM 3881 N N . GLN A 1 509 ? 19.112 16.030 30.867 1.00 12.31 553 GLN A N 1
ATOM 3882 C CA . GLN A 1 509 ? 20.559 16.018 31.093 1.00 12.23 553 GLN A CA 1
ATOM 3883 C C . GLN A 1 509 ? 21.311 15.315 29.961 1.00 13.16 553 GLN A C 1
ATOM 3884 O O . GLN A 1 509 ? 22.359 15.789 29.511 1.00 14.80 553 GLN A O 1
ATOM 3890 N N . HIS A 1 510 ? 20.770 14.198 29.485 1.00 13.29 554 HIS A N 1
ATOM 3891 C CA . HIS A 1 510 ? 21.423 13.443 28.421 1.00 13.40 554 HIS A CA 1
ATOM 3892 C C . HIS A 1 510 ? 20.448 12.516 27.707 1.00 12.36 554 HIS A C 1
ATOM 3893 O O . HIS A 1 510 ? 19.366 12.207 28.221 1.00 13.36 554 HIS A O 1
ATOM 3900 N N . GLY A 1 511 ? 20.828 12.076 26.513 1.00 12.86 555 GLY A N 1
ATOM 3901 C CA . GLY A 1 511 ? 20.068 11.054 25.815 1.00 13.10 555 GLY A CA 1
ATOM 3902 C C . GLY A 1 511 ? 20.458 9.660 26.287 1.00 11.90 555 GLY A C 1
ATOM 3903 O O . GLY A 1 511 ? 19.633 8.742 26.289 1.00 12.50 555 GLY A O 1
ATOM 3904 N N . PHE A 1 512 ? 21.716 9.514 26.702 1.00 12.34 556 PHE A N 1
ATOM 3905 C CA . PHE A 1 512 ? 22.318 8.215 26.990 1.00 11.91 556 PHE A CA 1
ATOM 3906 C C . PHE A 1 512 ? 23.019 8.242 28.338 1.00 11.43 556 PHE A C 1
ATOM 3907 O O . PHE A 1 512 ? 23.589 9.263 28.721 1.00 13.99 556 PHE A O 1
ATOM 3915 N N . GLN A 1 513 ? 22.969 7.123 29.055 1.00 11.11 557 GLN A N 1
ATOM 3916 C CA . GLN A 1 513 ? 23.627 7.004 30.354 1.00 11.86 557 GLN A CA 1
ATOM 3917 C C . GLN A 1 513 ? 24.247 5.617 30.441 1.00 12.55 557 GLN A C 1
ATOM 3918 O O . GLN A 1 513 ? 23.582 4.621 30.134 1.00 13.84 557 GLN A O 1
ATOM 3924 N N . ALA A 1 514 ? 25.520 5.549 30.831 1.00 12.78 558 ALA A N 1
ATOM 3925 C CA . ALA A 1 514 ? 26.235 4.274 30.867 1.00 13.50 558 ALA A CA 1
ATOM 3926 C C . ALA A 1 514 ? 27.435 4.358 31.796 1.00 15.78 558 ALA A C 1
ATOM 3927 O O . ALA A 1 514 ? 27.952 5.446 32.044 1.00 16.85 558 ALA A O 1
ATOM 3929 N N . PRO A 1 515 ? 27.883 3.209 32.322 1.00 15.95 559 PRO A N 1
ATOM 3930 C CA . PRO A 1 515 ? 29.142 3.251 33.066 1.00 17.02 559 PRO A CA 1
ATOM 3931 C C . PRO A 1 515 ? 30.311 3.555 32.136 1.00 18.72 559 PRO A C 1
ATOM 3932 O O . PRO A 1 515 ? 30.217 3.311 30.928 1.00 18.90 559 PRO A O 1
ATOM 3936 N N . VAL A 1 516 ? 31.387 4.097 32.693 1.00 17.40 560 VAL A N 1
ATOM 3937 C CA . VAL A 1 516 ? 32.605 4.329 31.936 1.00 18.81 560 VAL A CA 1
ATOM 3938 C C . VAL A 1 516 ? 33.550 3.152 32.172 1.00 18.20 560 VAL A C 1
ATOM 3939 O O . VAL A 1 516 ? 34.261 3.103 33.178 1.00 19.76 560 VAL A O 1
ATOM 3943 N N . LYS A 1 517 ? 33.512 2.199 31.242 1.00 17.85 561 LYS A N 1
ATOM 3944 C CA . LYS A 1 517 ? 34.229 0.931 31.337 1.00 17.71 561 LYS A CA 1
ATOM 3945 C C . LYS A 1 517 ? 34.722 0.555 29.943 1.00 18.84 561 LYS A C 1
ATOM 3946 O O . LYS A 1 517 ? 34.052 0.851 28.953 1.00 17.79 561 LYS A O 1
ATOM 3952 N N . PRO A 1 518 ? 35.887 -0.105 29.858 1.00 20.74 562 PRO A N 1
ATOM 3953 C CA . PRO A 1 518 ? 36.498 -0.434 28.566 1.00 20.63 562 PRO A CA 1
ATOM 3954 C C . PRO A 1 518 ? 35.591 -1.247 27.649 1.00 18.99 562 PRO A C 1
ATOM 3955 O O . PRO A 1 518 ? 35.666 -1.091 26.431 1.00 19.17 562 PRO A O 1
ATOM 3959 N N . GLY A 1 519 ? 34.745 -2.092 28.227 1.00 15.68 563 GLY A N 1
ATOM 3960 C CA . GLY A 1 519 ? 33.903 -2.975 27.440 1.00 14.53 563 GLY A CA 1
ATOM 3961 C C . GLY A 1 519 ? 32.525 -2.420 27.122 1.00 15.76 563 GLY A C 1
ATOM 3962 O O . GLY A 1 519 ? 31.728 -3.087 26.463 1.00 15.04 563 GLY A O 1
ATOM 3963 N N . VAL A 1 520 ? 32.253 -1.194 27.572 1.00 14.42 564 VAL A N 1
ATOM 3964 C CA . VAL A 1 520 ? 30.976 -0.536 27.306 1.00 14.97 564 VAL A CA 1
ATOM 3965 C C . VAL A 1 520 ? 31.233 0.588 26.311 1.00 16.24 564 VAL A C 1
ATOM 3966 O O . VAL A 1 520 ? 31.807 1.614 26.659 1.00 18.90 564 VAL A O 1
ATOM 3970 N N . LYS A 1 521 ? 30.825 0.381 25.063 1.00 13.96 565 LYS A N 1
ATOM 3971 C CA . LYS A 1 521 ? 31.242 1.258 23.974 1.00 14.25 565 LYS A CA 1
ATOM 3972 C C . LYS A 1 521 ? 30.080 1.744 23.134 1.00 13.73 565 LYS A C 1
ATOM 3973 O O . LYS A 1 521 ? 29.142 0.989 22.866 1.00 14.42 565 LYS A O 1
ATOM 3979 N N . PHE A 1 522 ? 30.151 3.005 22.712 1.00 13.29 566 PHE A N 1
ATOM 3980 C CA . PHE A 1 522 ? 29.165 3.553 21.780 1.00 12.60 566 PHE A CA 1
ATOM 3981 C C . PHE A 1 522 ? 29.821 4.212 20.584 1.00 13.78 566 PHE A C 1
ATOM 3982 O O . PHE A 1 522 ? 30.919 4.778 20.682 1.00 15.19 566 PHE A O 1
ATOM 3990 N N . HIS A 1 523 ? 29.130 4.126 19.457 1.00 12.78 567 HIS A N 1
ATOM 3991 C CA . HIS A 1 523 ? 29.600 4.708 18.215 1.00 13.80 567 HIS A CA 1
ATOM 3992 C C . HIS A 1 523 ? 28.495 5.530 17.597 1.00 13.41 567 HIS A C 1
ATOM 3993 O O . HIS A 1 523 ? 27.398 5.020 17.394 1.00 14.04 567 HIS A O 1
ATOM 4000 N N . ASP A 1 524 ? 28.796 6.794 17.305 1.00 13.17 568 ASP A N 1
ATOM 4001 C CA . ASP A 1 524 ? 27.888 7.685 16.586 1.00 12.74 568 ASP A CA 1
ATOM 4002 C C . ASP A 1 524 ? 26.588 7.923 17.364 1.00 11.07 568 ASP A C 1
ATOM 4003 O O . ASP A 1 524 ? 25.514 7.440 16.992 1.00 13.33 568 ASP A O 1
ATOM 4008 N N . LEU A 1 525 ? 26.712 8.690 18.444 1.00 12.23 569 LEU A N 1
ATOM 4009 C CA . LEU A 1 525 ? 25.580 9.135 19.256 1.00 11.66 569 LEU A CA 1
ATOM 4010 C C . LEU A 1 525 ? 25.182 10.561 18.900 1.00 11.60 569 LEU A C 1
ATOM 4011 O O . LEU A 1 525 ? 26.032 11.378 18.532 1.00 13.30 569 LEU A O 1
ATOM 4016 N N . LEU A 1 526 ? 23.900 10.879 19.041 1.00 11.31 570 LEU A N 1
ATOM 4017 C CA . LEU A 1 526 ? 23.463 12.261 18.857 1.00 11.52 570 LEU A CA 1
ATOM 4018 C C . LEU A 1 526 ? 22.212 12.565 19.657 1.00 10.32 570 LEU A C 1
ATOM 4019 O O . LEU A 1 526 ? 21.391 11.674 19.922 1.00 11.88 570 LEU A O 1
ATOM 4024 N N . VAL A 1 527 ? 22.085 13.825 20.063 1.00 11.39 571 VAL A N 1
ATOM 4025 C CA . VAL A 1 527 ? 20.831 14.319 20.623 1.00 11.25 571 VAL A CA 1
ATOM 4026 C C . VAL A 1 527 ? 20.414 15.580 19.869 1.00 11.33 571 VAL A C 1
ATOM 4027 O O . VAL A 1 527 ? 21.251 16.313 19.335 1.00 12.80 571 VAL A O 1
ATOM 4031 N N . VAL A 1 528 ? 19.108 15.813 19.796 1.00 10.88 572 VAL A N 1
ATOM 4032 C CA . VAL A 1 528 ? 18.585 16.919 19.001 1.00 11.33 572 VAL A CA 1
ATOM 4033 C C . VAL A 1 528 ? 17.387 17.539 19.701 1.00 10.72 572 VAL A C 1
ATOM 4034 O O . VAL A 1 528 ? 16.466 16.815 20.106 1.00 12.53 572 VAL A O 1
ATOM 4038 N N . SER A 1 529 ? 17.403 18.862 19.864 1.00 11.60 573 SER A N 1
ATOM 4039 C CA . SER A 1 529 ? 16.211 19.587 20.287 1.00 11.71 573 SER A CA 1
ATOM 4040 C C . SER A 1 529 ? 15.422 20.008 19.064 1.00 11.60 573 SER A C 1
ATOM 4041 O O . SER A 1 529 ? 15.966 20.651 18.170 1.00 13.30 573 SER A O 1
ATOM 4044 N N . LEU A 1 530 ? 14.138 19.666 19.032 1.00 11.56 574 LEU A N 1
ATOM 4045 C CA . LEU A 1 530 ? 13.307 20.023 17.892 1.00 12.24 574 LEU A CA 1
ATOM 4046 C C . LEU A 1 530 ? 12.761 21.444 18.081 1.00 13.29 574 LEU A C 1
ATOM 4047 O O . LEU A 1 530 ? 11.851 21.687 18.885 1.00 15.65 574 LEU A O 1
ATOM 4052 N N . GLY A 1 531 ? 13.347 22.393 17.360 1.00 14.12 575 GLY A N 1
ATOM 4053 C CA . GLY A 1 531 ? 12.861 23.765 17.379 1.00 14.77 575 GLY A CA 1
ATOM 4054 C C . GLY A 1 531 ? 13.025 24.494 18.706 1.00 15.44 575 GLY A C 1
ATOM 4055 O O . GLY A 1 531 ? 12.252 25.398 19.025 1.00 17.77 575 GLY A O 1
ATOM 4056 N N . GLY A 1 532 ? 14.024 24.099 19.490 1.00 13.43 576 GLY A N 1
ATOM 4057 C CA . GLY A 1 532 ? 14.305 24.759 20.755 1.00 14.07 576 GLY A CA 1
ATOM 4058 C C . GLY A 1 532 ? 13.300 24.496 21.867 1.00 13.07 576 GLY A C 1
ATOM 4059 O O . GLY A 1 532 ? 13.271 25.218 22.866 1.00 14.20 576 GLY A O 1
ATOM 4060 N N . LYS A 1 533 ? 12.470 23.469 21.707 1.00 13.53 577 LYS A N 1
ATOM 4061 C CA . LYS A 1 533 ? 11.500 23.121 22.738 1.00 13.06 577 LYS A CA 1
ATOM 4062 C C . LYS A 1 533 ? 12.172 22.210 23.761 1.00 12.77 577 LYS A C 1
ATOM 4063 O O . LYS A 1 533 ? 12.163 20.973 23.631 1.00 13.54 577 LYS A O 1
ATOM 4069 N N . GLY A 1 534 ? 12.743 22.840 24.786 1.00 13.65 578 GLY A N 1
ATOM 4070 C CA . GLY A 1 534 ? 13.639 22.173 25.715 1.00 13.02 578 GLY A CA 1
ATOM 4071 C C . GLY A 1 534 ? 15.023 22.040 25.099 1.00 12.37 578 GLY A C 1
ATOM 4072 O O . GLY A 1 534 ? 15.204 22.307 23.909 1.00 14.08 578 GLY A O 1
ATOM 4073 N N . GLN A 1 535 ? 16.003 21.630 25.901 1.00 11.67 579 GLN A N 1
ATOM 4074 C CA . GLN A 1 535 ? 17.356 21.372 25.399 1.00 11.58 579 GLN A CA 1
ATOM 4075 C C . GLN A 1 535 ? 17.974 20.199 26.147 1.00 12.33 579 GLN A C 1
ATOM 4076 O O . GLN A 1 535 ? 17.583 19.915 27.290 1.00 13.72 579 GLN A O 1
ATOM 4082 N N . TYR A 1 536 ? 18.964 19.557 25.519 1.00 12.61 580 TYR A N 1
ATOM 4083 C CA . TYR A 1 536 ? 19.841 18.601 26.196 1.00 12.52 580 TYR A CA 1
ATOM 4084 C C . TYR A 1 536 ? 21.027 19.320 26.817 1.00 12.87 580 TYR A C 1
ATOM 4085 O O . TYR A 1 536 ? 21.546 20.281 26.242 1.00 13.95 580 TYR A O 1
ATOM 4094 N N . GLU A 1 537 ? 21.460 18.857 27.983 1.00 13.51 581 GLU A N 1
ATOM 4095 C CA . GLU A 1 537 ? 22.659 19.404 28.610 1.00 13.67 581 GLU A CA 1
ATOM 4096 C C . GLU A 1 537 ? 23.912 18.731 28.061 1.00 12.21 581 GLU A C 1
ATOM 4097 O O . GLU A 1 537 ? 24.984 19.345 27.996 1.00 14.17 581 GLU A O 1
ATOM 4103 N N . HIS A 1 538 ? 23.766 17.460 27.688 1.00 13.28 582 HIS A N 1
ATOM 4104 C CA . HIS A 1 538 ? 24.865 16.637 27.193 1.00 13.10 582 HIS A CA 1
ATOM 4105 C C . HIS A 1 538 ? 24.314 15.552 26.279 1.00 13.43 582 HIS A C 1
ATOM 4106 O O . HIS A 1 538 ? 23.099 15.380 26.170 1.00 13.92 582 HIS A O 1
ATOM 4113 N N . VAL A 1 539 ? 25.212 14.811 25.637 1.00 12.82 583 VAL A N 1
ATOM 4114 C CA . VAL A 1 539 ? 24.823 13.674 24.808 1.00 12.00 583 VAL A CA 1
ATOM 4115 C C . VAL A 1 539 ? 24.720 12.390 25.640 1.00 12.39 583 VAL A C 1
ATOM 4116 O O . VAL A 1 539 ? 23.677 11.729 25.666 1.00 12.24 583 VAL A O 1
ATOM 4120 N N . ILE A 1 540 ? 25.811 12.035 26.308 1.00 12.67 584 ILE A N 1
ATOM 4121 C CA . ILE A 1 540 ? 25.861 10.826 27.121 1.00 12.01 584 ILE A CA 1
ATOM 4122 C C . ILE A 1 540 ? 26.532 11.148 28.453 1.00 13.53 584 ILE A C 1
ATOM 4123 O O . ILE A 1 540 ? 27.570 11.802 28.478 1.00 14.58 584 ILE A O 1
ATOM 4128 N N . ASN A 1 541 ? 25.925 10.713 29.555 1.00 13.88 585 ASN A N 1
ATOM 4129 C CA . ASN A 1 541 ? 26.419 11.062 30.885 1.00 15.18 585 ASN A CA 1
ATOM 4130 C C . ASN A 1 541 ? 26.594 12.580 31.007 1.00 16.92 585 ASN A C 1
ATOM 4131 O O . ASN A 1 541 ? 25.622 13.323 30.878 1.00 17.85 585 ASN A O 1
ATOM 4136 N N . ASP A 1 542 ? 27.828 13.035 31.234 1.00 17.35 586 ASP A N 1
ATOM 4137 C CA . ASP A 1 542 ? 28.134 14.465 31.278 1.00 18.67 586 ASP A CA 1
ATOM 4138 C C . ASP A 1 542 ? 29.058 14.873 30.122 1.00 19.75 586 ASP A C 1
ATOM 4139 O O . ASP A 1 542 ? 29.783 15.884 30.199 1.00 20.80 586 ASP A O 1
ATOM 4144 N N . ILE A 1 543 ? 28.990 14.090 29.044 1.00 17.64 587 ILE A N 1
ATOM 4145 C CA . ILE A 1 543 ? 29.881 14.199 27.886 1.00 18.54 587 ILE A CA 1
ATOM 4146 C C . ILE A 1 543 ? 29.116 14.664 26.642 1.00 16.41 587 ILE A C 1
ATOM 4147 O O . ILE A 1 543 ? 27.966 14.268 26.432 1.00 15.50 587 ILE A O 1
ATOM 4152 N N . GLY A 1 544 ? 29.752 15.496 25.820 1.00 18.28 588 GLY A N 1
ATOM 4153 C CA . GLY A 1 544 ? 29.123 16.013 24.619 1.00 17.82 588 GLY A CA 1
ATOM 4154 C C . GLY A 1 544 ? 28.500 17.374 24.866 1.00 16.44 588 GLY A C 1
ATOM 4155 O O . GLY A 1 544 ? 28.105 17.689 25.991 1.00 17.97 588 GLY A O 1
ATOM 4156 N N . ASP A 1 545 ? 28.412 18.188 23.819 1.00 15.24 589 ASP A N 1
ATOM 4157 C CA . ASP A 1 545 ? 27.886 19.546 23.952 1.00 15.24 589 ASP A CA 1
ATOM 4158 C C . ASP A 1 545 ? 26.400 19.543 24.284 1.00 14.54 589 ASP A C 1
ATOM 4159 O O . ASP A 1 545 ? 25.670 18.651 23.857 1.00 16.31 589 ASP A O 1
ATOM 4164 N N . PRO A 1 546 ? 25.938 20.568 25.015 1.00 13.74 590 PRO A N 1
ATOM 4165 C CA . PRO A 1 546 ? 24.492 20.770 25.099 1.00 12.49 590 PRO A CA 1
ATOM 4166 C C . PRO A 1 546 ? 23.940 21.130 23.730 1.00 13.05 590 PRO A C 1
ATOM 4167 O O . PRO A 1 546 ? 24.687 21.613 22.879 1.00 16.50 590 PRO A O 1
ATOM 4171 N N . THR A 1 547 ? 22.654 20.905 23.499 1.00 12.20 591 THR A N 1
ATOM 4172 C CA . THR A 1 547 ? 22.042 21.502 22.323 1.00 12.62 591 THR A CA 1
ATOM 4173 C C . THR A 1 547 ? 21.824 22.988 22.615 1.00 13.66 591 THR A C 1
ATOM 4174 O O . THR A 1 547 ? 21.726 23.396 23.778 1.00 16.07 591 THR A O 1
ATOM 4178 N N . SER A 1 548 ? 21.775 23.799 21.563 1.00 13.71 592 SER A N 1
ATOM 4179 C CA . SER A 1 548 ? 21.525 25.232 21.727 1.00 14.29 592 SER A CA 1
ATOM 4180 C C . SER A 1 548 ? 20.781 25.782 20.520 1.00 13.90 592 SER A C 1
ATOM 4181 O O . SER A 1 548 ? 20.709 25.127 19.482 1.00 14.31 592 SER A O 1
ATOM 4184 N N . GLY A 1 549 ? 20.219 26.980 20.662 1.00 14.28 593 GLY A N 1
ATOM 4185 C CA . GLY A 1 549 ? 19.465 27.603 19.587 1.00 14.36 593 GLY A CA 1
ATOM 4186 C C . GLY A 1 549 ? 18.104 26.962 19.379 1.00 14.58 593 GLY A C 1
ATOM 4187 O O . GLY A 1 549 ? 17.704 26.068 20.131 1.00 16.39 593 GLY A O 1
ATOM 4188 N N . ASP A 1 550 ? 17.383 27.423 18.362 1.00 13.94 594 ASP A N 1
ATOM 4189 C CA . ASP A 1 550 ? 16.116 26.801 17.990 1.00 14.75 594 ASP A CA 1
ATOM 4190 C C . ASP A 1 550 ? 16.181 26.242 16.575 1.00 13.54 594 ASP A C 1
ATOM 4191 O O . ASP A 1 550 ? 15.151 26.078 15.915 1.00 17.03 594 ASP A O 1
ATOM 4196 N N . THR A 1 551 ? 17.398 25.957 16.116 1.00 14.12 595 THR A N 1
ATOM 4197 C CA . THR A 1 551 ? 17.625 25.600 14.718 1.00 15.98 595 THR A CA 1
ATOM 4198 C C . THR A 1 551 ? 17.781 24.092 14.473 1.00 15.16 595 THR A C 1
ATOM 4199 O O . THR A 1 551 ? 18.086 23.662 13.352 1.00 16.57 595 THR A O 1
ATOM 4203 N N . THR A 1 552 ? 17.567 23.296 15.520 1.00 12.70 596 THR A N 1
ATOM 4204 C CA . THR A 1 552 ? 17.514 21.831 15.394 1.00 13.73 596 THR A CA 1
ATOM 4205 C C . THR A 1 552 ? 18.828 21.272 14.805 1.00 13.91 596 THR A C 1
ATOM 4206 O O . THR A 1 552 ? 18.838 20.425 13.900 1.00 15.34 596 THR A O 1
ATOM 4210 N N . ILE A 1 553 ? 19.944 21.738 15.358 1.00 14.62 597 ILE A N 1
ATOM 4211 C CA . ILE A 1 553 ? 21.264 21.206 15.020 1.00 14.79 597 ILE A CA 1
ATOM 4212 C C . ILE A 1 553 ? 21.673 20.111 16.016 1.00 13.61 597 ILE A C 1
ATOM 4213 O O . ILE A 1 553 ? 21.708 20.352 17.226 1.00 14.62 597 ILE A O 1
ATOM 4218 N N . PRO A 1 554 ? 21.970 18.897 15.519 1.00 14.00 598 PRO A N 1
ATOM 4219 C CA . PRO A 1 554 ? 22.365 17.827 16.445 1.00 13.81 598 PRO A CA 1
ATOM 4220 C C . PRO A 1 554 ? 23.652 18.110 17.216 1.00 13.70 598 PRO A C 1
ATOM 4221 O O . PRO A 1 554 ? 24.575 18.750 16.691 1.00 16.78 598 PRO A O 1
ATOM 4225 N N . SER A 1 555 ? 23.695 17.632 18.457 1.00 11.95 599 SER A N 1
ATOM 4226 C CA . SER A 1 555 ? 24.938 17.520 19.219 1.00 11.45 599 SER A CA 1
ATOM 4227 C C . SER A 1 555 ? 25.395 16.066 19.151 1.00 13.20 599 SER A C 1
ATOM 4228 O O . SER A 1 555 ? 24.623 15.157 19.449 1.00 13.10 599 SER A O 1
ATOM 4231 N N . GLN A 1 556 ? 26.651 15.856 18.768 1.00 14.46 600 GLN A N 1
ATOM 4232 C CA . GLN A 1 556 ? 27.147 14.527 18.413 1.00 14.92 600 GLN A CA 1
ATOM 4233 C C . GLN A 1 556 ? 28.335 14.065 19.243 1.00 15.77 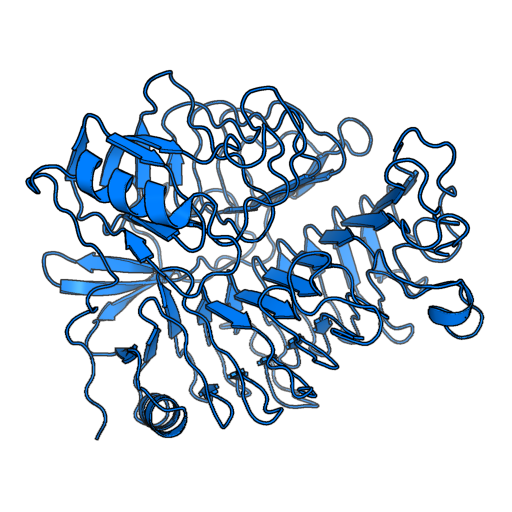600 GLN A C 1
ATOM 4234 O O . GLN A 1 556 ? 29.169 14.870 19.668 1.00 16.67 600 GLN A O 1
ATOM 4240 N N . VAL A 1 557 ? 28.418 12.752 19.446 1.00 14.80 601 VAL A N 1
ATOM 4241 C CA . VAL A 1 557 ? 29.611 12.133 20.012 1.00 15.24 601 VAL A CA 1
ATOM 4242 C C . VAL A 1 557 ? 29.972 10.953 19.123 1.00 14.78 601 VAL A C 1
ATOM 4243 O O . VAL A 1 557 ? 29.162 10.048 18.940 1.00 15.60 601 VAL A O 1
ATOM 4247 N N . VAL A 1 558 ? 31.173 10.960 18.557 1.00 14.65 602 VAL A N 1
ATOM 4248 C CA . VAL A 1 558 ? 31.573 9.888 17.639 1.00 14.51 602 VAL A CA 1
ATOM 4249 C C . VAL A 1 558 ? 31.907 8.587 18.382 1.00 13.82 602 VAL A C 1
ATOM 4250 O O . VAL A 1 558 ? 31.499 7.494 17.953 1.00 14.02 602 VAL A O 1
ATOM 4254 N N . SER A 1 559 ? 32.658 8.707 19.477 1.00 15.57 603 SER A N 1
ATOM 4255 C CA . SER A 1 559 ? 33.087 7.547 20.261 1.00 15.86 603 SER A CA 1
ATOM 4256 C C . SER A 1 559 ? 32.933 7.768 21.749 1.00 18.16 603 SER A C 1
ATOM 4257 O O . SER A 1 559 ? 33.282 8.833 22.265 1.00 19.92 603 SER A O 1
ATOM 4260 N N . PHE A 1 560 ? 32.444 6.734 22.428 1.00 18.45 604 PHE A N 1
ATOM 4261 C CA . PHE A 1 560 ? 32.381 6.683 23.882 1.00 20.10 604 PHE A CA 1
ATOM 4262 C C . PHE A 1 560 ? 32.857 5.297 24.333 1.00 20.00 604 PHE A C 1
ATOM 4263 O O . PHE A 1 560 ? 32.509 4.296 23.710 1.00 20.33 604 PHE A O 1
ATOM 4271 N N . PRO A 1 561 ? 33.635 5.224 25.425 1.00 21.99 605 PRO A N 1
ATOM 4272 C CA . PRO A 1 561 ? 34.105 6.336 26.257 1.00 24.08 605 PRO A CA 1
ATOM 4273 C C . PRO A 1 561 ? 35.322 7.026 25.661 1.00 28.49 605 PRO A C 1
ATOM 4274 O O . PRO A 1 561 ? 35.811 6.624 24.604 1.00 29.29 605 PRO A O 1
#

B-factor: mean 18.03, std 7.82, range [8.78, 51.14]

InterPro domains:
  IPR012334 Pectin lyase fold [G3DSA:2.160.20.10] (315-554)
  IPR059186 Exo-beta-1,3-glucanase [cd23669] (63-604)
  IPR060344 Exo-beta-1,3-glucanase-like domain [PF27525] (307-502)

Organism: Streptomyces sp. (strain SirexAA-E / ActE) (NCBI:txid862751)

Secondary structure (DSSP, 8-state):
-PPP-----TTEEEE-TT-TTHHHHHHHHHHHHTT-TT-S--EEEEE-SEEEEEEEEE--TTEEEEE-SSSGGGEEEEEEEEB--GGGTT--TT--SEEEES-EEE-TTSEEEB---SS--EES-EESSEEE-S-TT---B---EEES-EEEEEEE-TTBSEEEEEEEEEEEE---SSEEEEEEEETPPP--TTSS-EEEESSEEEEEPPPEEEEETTEEEEEEEPEEEEE-S-SSTTSS-SEEEEEGGGEEEE-TT--HHHHHHHHHTT-EEEE-SSEEEESS-EEE-STT-EEEESTT-EEEE-TT--SEEE-S-S--EEEEEEEE--SSPEEEEEEES-TT-----SSS--EEEEEEEEESBBS---EEEEEEE-STT-EEEEEEEEE-SSSBS-STTTT---EEEEE-SSS-EEEEEEEE--SS-SEEE-SSSEEEEEEEEE--S---SGGGGEETTEES--SEEE-TT---EEEEEEEEEE---S-TT-EE--SEE----TTEEEEEEEEEESTTSSEES-SBTTBSPPP-SSS-PPEEEEEE-

Foldseek 3Di:
DFFFFDDLDDQEAEDEQPDPPPQVVLVVVCVVFAPPLQDFRFHEYEYEFDEHEPHEREWGALYEYEYFDPAADRAEYAAEHAYACVVVPFAQASRAHYEYASHEYNHPVQEYEQQHAALYEYERYEYRGEYENGHVVRHAGHYDEYEQYEYCEEYEDRRHQEYEYEQAEYNEYHAHHQFYEYAQYHHADDCDPPVVRYHYHNFDQKDWDAWDWHDDPNFIKIWGAAMDGRHHHHQDPVHDGHTDIGGRRLARNDDPPDELVSLQVSLVVRGAYEYRRGEAEYAEENEREDAQHEHEYGSQYEYEYPPQYAHYEYEQYFAYEYERYEYEFDQPEHQEHYEYYDVPRDDAHANGHYEYYSYEYEADQSAHGEYAEYYEYAYAQYEYEGYAFDYDQDHYQDACPSRAYAEYYEYAYENYEYEHAEFEAHQAARYEYEYEAYEYGAYEYEYHQHQQDQVSQDDPPFGHHANYEYDAPYAAYEYEGYEYEYHNPNAQQGEHAENYEYHQHPRHKYAKWKYWYAQSSYKYPAHYDNHWHIDDDRPTDIIIDGMGD

Sequence (549 aa):
EVVGGGDLGPNVLVFDPSTPDIQGKVDEVFRKQESSNQFGTDRYALMMFKKPGTYNDINAQIGFYTSIAGLGLNPDDTTFNGDVTVDAGWFDGNATQNFWRSAENLALNPVVNGTNRRWAVSQAAPFRRRMHVKGGLNLAPDGYGWASGGYIADSKKIDGEVGPYSQQQWYTRDSSVGGWGNGVWNMTFSGVEGAPAQSFPEEPPYTTLETTPVVSREKPFLYLDGDDYKVFVPAKRTNARGTSWGNGTPEGESLPLDQQFYVVKPGATAETINAAVDDQGLHLLFTPGVYHVDQPIEIDRANTVALGLGLATIIIPDNGVTALKVGDVDGVKVAGLLVDAGPVNSETLVEVGSDGASGDHAANPTSLQDVFVRIGGAGPGKATTTSIVVNSNDTIIIDHTWVWRADHGEGVGWEETNRRADYGVHVKGDNVLATGLFVEHFNKYDVQQWSGENGKTIFYQNAKAYDAPDQAAIQNGDDIKGYAAYKVDDSVTTTTHEGWGMGSYCYFNVNPDIRQQHGFQAPVKPGVKFHDLLVVSLGGKGQYEHVINDIGDPTSGDTTIPSQVVSFP

Solvent-accessible surface area: 17738 Å² total; per-residue (Å²): 197,27,121,20,14,54,105,13,13,129,43,14,42,54,4,46,68,94,27,99,99,20,54,27,74,1,38,87,6,31,165,103,0,56,73,39,19,47,22,101,72,6,24,0,1,10,0,80,55,26,73,6,92,130,6,63,0,61,1,1,0,0,1,13,1,10,1,0,2,62,34,0,68,60,0,16,0,49,0,10,0,18,2,50,0,59,61,67,141,20,37,0,32,29,0,5,1,5,21,1,20,0,0,0,0,64,7,123,124,38,52,0,62,0,0,0,0,8,0,3,2,0,7,5,0,22,0,81,16,11,2,18,0,0,0,97,64,126,23,184,0,10,0,3,1,0,0,2,0,75,1,63,25,94,0,4,0,96,32,0,32,0,1,0,0,0,0,0,20,7,57,19,26,39,46,19,53,31,0,0,1,1,0,0,2,74,46,23,29,82,92,37,13,53,138,51,5,15,1,36,23,114,40,0,37,29,2,11,10,18,1,7,4,9,17,66,64,139,89,52,45,0,9,13,6,39,71,54,86,100,3,89,2,27,32,20,50,158,39,133,16,142,42,106,41,22,56,19,85,80,0,32,8,0,75,87,76,21,72,0,124,50,0,19,30,0,2,122,92,31,20,18,0,0,2,3,1,5,36,5,102,2,89,72,23,1,88,0,96,58,46,69,0,0,1,2,9,10,1,10,0,0,0,24,0,46,108,18,31,12,0,5,74,4,17,70,30,57,0,0,13,0,0,13,2,0,1,13,9,3,86,88,67,0,132,13,0,0,39,0,3,56,117,64,22,1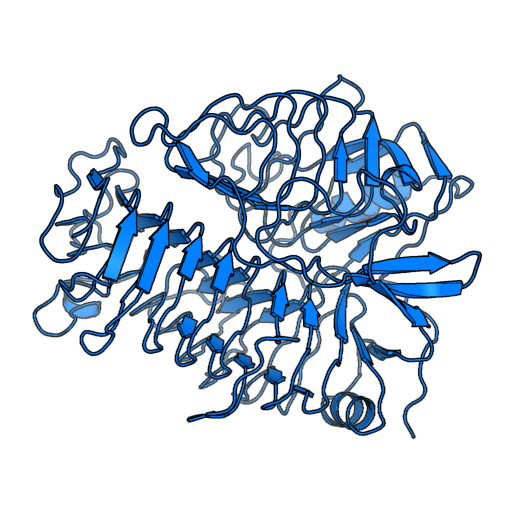00,43,102,16,67,86,42,4,2,0,0,2,6,0,3,1,4,0,2,0,50,19,67,0,66,1,50,17,0,2,13,0,7,2,11,18,0,3,8,2,2,0,1,0,2,2,0,47,42,43,130,17,46,18,59,136,62,0,119,1,12,65,0,7,42,2,72,2,50,61,1,9,2,1,1,3,0,0,9,4,1,8,43,25,0,0,36,1,35,3,59,57,0,63,0,0,0,0,1,0,3,9,4,46,25,0,57,64,51,82,32,8,78,23,69,134,27,77,0,24,0,0,0,26,0,25,94,92,1,80,55,1,32,0,40,0,0,0,0,4,0,74,2,71,90,38,51,121,3,88,0,39,4,0,0,25,5,12,104,60,128,27,0,83,1,50,2,0,0,0,0,4,40,38,20,78,0,23,1,41,51,0,0,25,104,66,24,103,75,10,86,48,100,93,41,117,33,10,71,17,71,74,5,92

Nearest PDB structures (foldseek):
  4pew-assembly2_B  TM=1.001E+00  e=1.571E-95  Streptomyces sp. SirexAA-E
  4tyv-assembly2_B  TM=1.000E+00  e=1.687E-91  Streptomyces sp. SirexAA-E
  9j4i-assembly1_C  TM=2.462E-01  e=3.569E-02  Paenarthrobacter aurescens
  5zla-assembly1_A  TM=3.014E-01  e=7.825E-02  Pseudarthrobacter chlorophenolicus A6
  3t9g-assembly1_A  TM=4.791E-01  e=1.250E+00  Caldicellulosiruptor bescii